Protein AF-A0A6F9DI16-F1 (afdb_monomer_lite)

Secondary structure (DSSP, 8-state):
-HHHHHHTTGGGTT---TT--HHHHHH-TTTTT------S---PPBPTTTSSBS-TTTHHHHTTTGGG--SHHHHHHHHHBTTTTTS--B--PPP---PPPB-TT--BSSTTHHHHHHTS-GGG-HHHHHHHHHHBTTTTTS-BPPPPPPP------------------------PPPPPPHHHHHHHHHHSS----------------S------------------TT--HHHHHHHHHHHHHHHTT-PPPEE-HHHHHHHHHHHHHHHTSS--GGGG--PPPBTTTB-TTEEEEEEEEE-TT----HHHHHHHHHHGGGG--SSS----TTTHHHHHHT-TT--EEEEEEEEETTEEEEEEEEES----TT-HHHH-PPPTT-EEEEETTEEEEES-TTT--EEEE--TT--EEEEESSEEEE-PPPTT--S-EE-EEEESSEEEEEPP-S-TTPPEEEEE-

InterPro domains:
  IPR001283 Cysteine-rich secretory protein-related [PR00837] (253-271)
  IPR001283 Cysteine-rich secretory protein-related [PR00837] (313-326)
  IPR001283 Cysteine-rich secretory protein-related [PR00837] (335-351)
  IPR001283 Cysteine-rich secretory protein-related [PR00837] (361-374)
  IPR001283 Cysteine-rich secretory protein-related [PTHR10334] (235-382)
  IPR003582 ShKT domain [PF01549] (105-143)
  IPR003582 ShKT domain [PS51670] (106-143)
  IPR003582 ShKT domain [SM00254] (50-89)
  IPR003582 ShKT domain [SM00254] (105-144)
  IPR014044 CAP domain [PF00188] (238-366)
  IPR014044 CAP domain [SM00198] (232-374)
  IPR034113 Golgi-associated plant pathogenesis-related protein 1, SCP domain [cd05382] (232-372)
  IPR035940 CAP superfamily [G3DSA:3.40.33.10] (226-385)
  IPR035940 CAP superfamily [SSF55797] (226-383)

Foldseek 3Di:
DLPVVLVVCLVVLPDPDDDPCPVNCVSHVPSNPNDDDPPDDPPPADACVQQDQLAPVLLVVLVVVLCPDPDPSNVVSCVRHVPSSVVHHHDDDDDDDDQAEADQPQDAQDPCLLVCCPVVVLCPPVVRVVVCVVGNCNNSSVHHHDDDDDDDDDDDDDDDDDDDDDDDDDDDDDDDDDDDDPVVVVVVVDVVDDDDDDDDDDDDDDDDDDDDPPPDPPPPDLDQDPQPPPDDLQCVLQSLLQSLLVLQVADGADEDVVQQVLQQVLQVCLLPVPDDDCVSDDDDDDSHSHDPQKAKDKDKDQAQVPPDGSNFRSQQLLLLCQVADLVDFADDPSNNSNLQSNFRQWHYKHKHWDDDNRMIMIMMMTPRYTRDGPCRNVTPGDGPQKDKDDWPFWIKIHSHVVQKDWAQDDDPPTRKIKMAAWMKIAGDDDPPDDDAADGIGTERGMWIAADDDPDPPDHGGIDYD

pLDDT: mean 72.3, std 22.76, range [23.27, 98.75]

Structure (mmCIF, N/CA/C/O backbone):
data_AF-A0A6F9DI16-F1
#
_entry.id   AF-A0A6F9DI16-F1
#
loop_
_atom_site.group_PDB
_atom_site.id
_atom_site.type_symbol
_atom_site.label_atom_id
_atom_site.label_alt_id
_atom_site.label_comp_id
_atom_site.label_asym_id
_atom_site.label_entity_id
_atom_site.label_seq_id
_atom_site.pdbx_PDB_ins_code
_atom_site.Cartn_x
_atom_site.Cartn_y
_atom_site.Cartn_z
_atom_site.occupancy
_atom_site.B_iso_or_equiv
_atom_site.auth_seq_id
_atom_site.auth_comp_id
_atom_site.auth_asym_id
_atom_site.auth_atom_id
_atom_site.pdbx_PDB_model_num
ATOM 1 N N . MET A 1 1 ? -57.150 -23.094 41.793 1.00 47.19 1 MET A N 1
ATOM 2 C CA . MET A 1 1 ? -57.323 -23.532 43.200 1.00 47.19 1 MET A CA 1
ATOM 3 C C . MET A 1 1 ? -56.387 -22.836 44.201 1.00 47.19 1 MET A C 1
ATOM 5 O O . MET A 1 1 ? -56.802 -22.670 45.338 1.00 47.19 1 MET A O 1
ATOM 9 N N . ASN A 1 2 ? -55.198 -22.341 43.820 1.00 53.22 2 ASN A N 1
ATOM 10 C CA . ASN A 1 2 ? -54.244 -21.762 44.791 1.00 53.22 2 ASN A CA 1
ATOM 11 C C . ASN A 1 2 ? -54.513 -20.308 45.234 1.00 53.22 2 ASN A C 1
ATOM 13 O 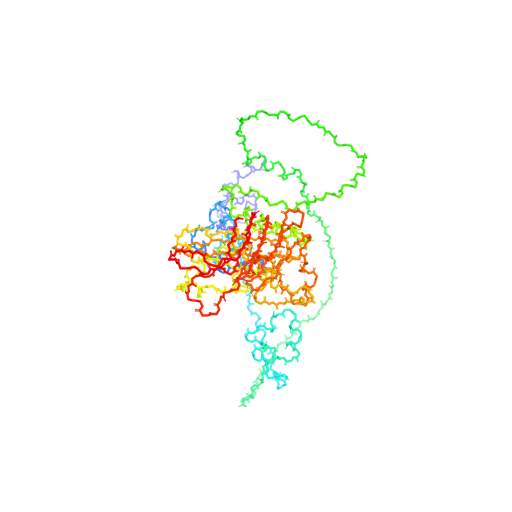O . ASN A 1 2 ? -54.074 -19.910 46.308 1.00 53.22 2 ASN A O 1
ATOM 17 N N . THR A 1 3 ? -55.254 -19.510 44.464 1.00 52.47 3 THR A N 1
ATOM 18 C CA . THR A 1 3 ? -55.475 -18.085 44.784 1.00 52.47 3 THR A CA 1
ATOM 19 C C . THR A 1 3 ? -56.491 -17.880 45.914 1.00 52.47 3 THR A C 1
ATOM 21 O O . THR A 1 3 ? -56.296 -17.033 46.782 1.00 52.47 3 THR A O 1
ATOM 24 N N . LEU A 1 4 ? -57.543 -18.707 45.959 1.00 53.72 4 LEU A N 1
ATOM 25 C CA . LEU A 1 4 ? -58.566 -18.662 47.013 1.00 53.72 4 LEU A CA 1
ATOM 26 C C . LEU A 1 4 ? -58.023 -19.181 48.359 1.00 53.72 4 LEU A C 1
ATOM 28 O O . LEU A 1 4 ? -58.403 -18.693 49.420 1.00 53.72 4 LEU A O 1
ATOM 32 N N . PHE A 1 5 ? -57.074 -20.122 48.303 1.00 55.56 5 PHE A N 1
ATOM 33 C CA . PHE A 1 5 ? -56.419 -20.701 49.478 1.00 55.56 5 PHE A CA 1
ATOM 34 C C . PHE A 1 5 ? -55.533 -19.681 50.214 1.00 55.56 5 PHE A C 1
ATOM 36 O O . PHE A 1 5 ? -55.505 -19.674 51.442 1.00 55.56 5 PHE A O 1
ATOM 43 N N . CYS A 1 6 ? -54.864 -18.772 49.489 1.00 53.34 6 CYS A N 1
ATOM 44 C CA . CYS A 1 6 ? -54.065 -17.712 50.113 1.00 53.34 6 CYS A CA 1
ATOM 45 C C . CYS A 1 6 ? -54.904 -16.543 50.658 1.00 53.34 6 CYS A C 1
ATOM 47 O O . CYS A 1 6 ? -54.514 -15.962 51.665 1.00 53.34 6 CYS A O 1
ATOM 49 N N . MET A 1 7 ? -56.070 -16.235 50.074 1.00 54.31 7 MET A N 1
ATOM 50 C CA . MET A 1 7 ? -56.981 -15.194 50.588 1.00 54.31 7 MET A CA 1
ATOM 51 C C . MET A 1 7 ? -57.533 -15.534 51.987 1.00 54.31 7 MET A C 1
ATOM 53 O O . MET A 1 7 ? -57.573 -14.675 52.864 1.00 54.31 7 MET A O 1
ATOM 57 N N . LEU A 1 8 ? -57.890 -16.801 52.233 1.00 52.22 8 LEU A N 1
ATOM 58 C CA . LEU A 1 8 ? -58.424 -17.271 53.524 1.00 52.22 8 LEU A CA 1
ATOM 59 C C . LEU A 1 8 ? -57.383 -17.312 54.662 1.00 52.22 8 LEU A C 1
ATOM 61 O O . LEU A 1 8 ? -57.751 -17.428 55.829 1.00 52.22 8 LEU A O 1
ATOM 65 N N . GLN A 1 9 ? -56.087 -17.224 54.349 1.00 53.28 9 GLN A N 1
ATOM 66 C CA . GLN A 1 9 ? -54.988 -17.359 55.320 1.00 53.28 9 GLN A CA 1
ATOM 67 C C . GLN A 1 9 ? -54.432 -16.010 55.813 1.00 53.28 9 GLN A C 1
ATOM 69 O O . GLN A 1 9 ? -53.605 -15.983 56.725 1.00 53.28 9 GLN A O 1
ATOM 74 N N . VAL A 1 10 ? -54.901 -14.884 55.263 1.00 51.50 10 VAL A N 1
ATOM 75 C CA . VAL A 1 10 ? -54.392 -13.534 55.576 1.00 51.50 10 VAL A CA 1
ATOM 76 C C . VAL A 1 10 ? -54.657 -13.129 57.034 1.00 51.50 10 VAL A C 1
ATOM 78 O O . VAL A 1 10 ? -53.810 -12.499 57.664 1.00 51.50 10 VAL A O 1
ATOM 81 N N . THR A 1 11 ? -55.770 -13.560 57.632 1.00 52.56 11 THR A N 1
ATOM 82 C CA . THR A 1 11 ? -56.116 -13.237 59.031 1.00 52.56 11 THR A CA 1
ATOM 83 C C . THR A 1 11 ? -55.234 -13.941 60.066 1.00 52.56 11 THR A C 1
ATOM 85 O O . THR A 1 11 ? -55.168 -13.500 61.213 1.00 52.56 11 THR A O 1
ATOM 88 N N . LYS A 1 12 ? -54.506 -15.001 59.687 1.00 53.34 12 LYS A N 1
ATOM 89 C CA . LYS A 1 12 ? -53.658 -15.771 60.612 1.00 53.34 12 LYS A CA 1
ATOM 90 C C . LYS A 1 12 ? -52.229 -15.242 60.738 1.00 53.34 12 LYS A C 1
ATOM 92 O O . LYS A 1 12 ? -51.564 -15.596 61.708 1.00 53.34 12 LYS A O 1
ATOM 97 N N . CYS A 1 13 ? -51.754 -14.376 59.837 1.00 53.75 13 CYS A N 1
ATOM 98 C CA . CYS A 1 13 ? -50.357 -13.915 59.846 1.00 53.75 13 CYS A CA 1
ATOM 99 C C . CYS A 1 13 ? -50.021 -12.872 60.939 1.00 53.75 13 CYS A C 1
ATOM 101 O O . CYS A 1 13 ? -48.848 -12.740 61.277 1.00 53.75 13 CYS A O 1
ATOM 103 N N . ASN A 1 14 ? -51.016 -12.224 61.567 1.00 49.94 14 ASN A N 1
ATOM 104 C CA . ASN A 1 14 ? -50.810 -11.154 62.565 1.00 49.94 14 ASN A CA 1
ATOM 105 C C . ASN A 1 14 ? -51.223 -11.513 64.012 1.00 49.94 14 ASN A C 1
ATOM 107 O O . ASN A 1 14 ? -51.375 -10.624 64.845 1.00 49.94 14 ASN A O 1
ATOM 111 N N . SER A 1 15 ? -51.433 -12.794 64.341 1.00 50.03 15 SER A N 1
ATOM 112 C CA . SER A 1 15 ? -51.898 -13.190 65.683 1.00 50.03 15 SER A CA 1
ATOM 113 C C . SER A 1 15 ? -50.732 -13.522 66.644 1.00 50.03 15 SER A C 1
ATOM 115 O O . SER A 1 15 ? -49.849 -14.284 66.244 1.00 50.03 15 SER A O 1
ATOM 117 N N . PRO A 1 16 ? -50.695 -13.032 67.906 1.00 47.50 16 PRO A N 1
ATOM 118 C CA . PRO A 1 16 ? -49.506 -13.138 68.772 1.00 47.50 16 PRO A CA 1
ATOM 119 C C . PRO A 1 16 ? -49.316 -14.484 69.492 1.00 47.50 16 PRO A C 1
ATOM 121 O O . PRO A 1 16 ? -48.418 -14.612 70.323 1.00 47.50 16 PRO A O 1
ATOM 124 N N . LYS A 1 17 ? -50.162 -15.493 69.251 1.00 42.84 17 LYS A N 1
ATOM 125 C CA . LYS A 1 17 ? -50.099 -16.753 70.007 1.00 42.84 17 LYS A CA 1
ATOM 126 C C . LYS A 1 17 ? -49.105 -17.735 69.377 1.00 42.84 17 LYS A C 1
ATOM 128 O O . LYS A 1 17 ? -49.226 -18.108 68.211 1.00 42.84 17 LYS A O 1
ATOM 133 N N . LEU A 1 18 ? -48.113 -18.122 70.183 1.00 46.81 18 LEU A N 1
ATOM 134 C CA . LEU A 1 18 ? -47.019 -19.040 69.870 1.00 46.81 18 LEU A CA 1
ATOM 135 C C . LEU A 1 18 ? -47.508 -20.341 69.205 1.00 46.81 18 LEU A C 1
ATOM 137 O O . LEU A 1 18 ? -48.399 -21.010 69.719 1.00 46.81 18 LEU A O 1
ATOM 141 N N . GLY A 1 19 ? -46.839 -20.739 68.115 1.00 51.97 19 GLY A N 1
ATOM 142 C CA . GLY A 1 19 ? -46.644 -22.161 67.802 1.00 51.97 19 GLY A CA 1
ATOM 143 C C . GLY A 1 19 ? -47.055 -22.689 66.424 1.00 51.97 19 GLY A C 1
ATOM 144 O O . GLY A 1 19 ? -46.607 -23.776 66.082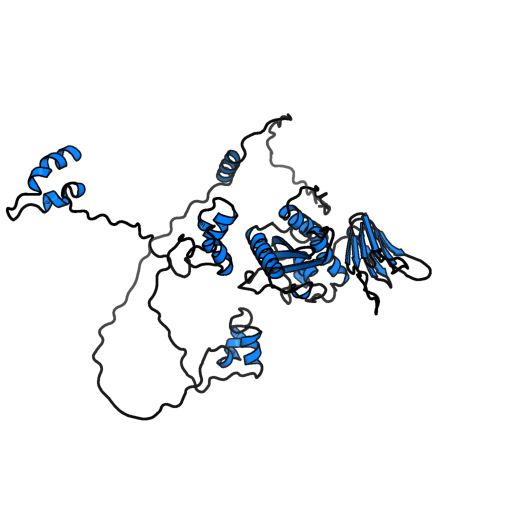 1.00 51.97 19 GLY A O 1
ATOM 145 N N . VAL A 1 20 ? -47.844 -21.986 65.595 1.00 51.09 20 VAL A N 1
ATOM 146 C CA . VAL A 1 20 ? -48.393 -22.608 64.354 1.00 51.09 20 VAL A CA 1
ATOM 147 C C . VAL A 1 20 ? -48.382 -21.701 63.113 1.00 51.09 20 VAL A C 1
ATOM 149 O O . VAL A 1 20 ? -49.317 -21.710 62.321 1.00 51.09 20 VAL A O 1
ATOM 152 N N . ASN A 1 21 ? -47.323 -20.918 62.879 1.00 56.38 21 ASN A N 1
ATOM 153 C CA . ASN A 1 21 ? -47.278 -20.021 61.704 1.00 56.38 21 ASN A CA 1
ATOM 154 C C . ASN A 1 21 ? -46.132 -20.261 60.711 1.00 56.38 21 ASN A C 1
ATOM 156 O O . ASN A 1 21 ? -45.873 -19.431 59.842 1.00 56.38 21 ASN A O 1
ATOM 160 N N . LEU A 1 22 ? -45.460 -21.413 60.788 1.00 56.69 22 LEU A N 1
ATOM 161 C CA . LEU A 1 22 ? -44.443 -21.786 59.798 1.00 56.69 22 LEU A CA 1
ATOM 162 C C . LEU A 1 22 ? -45.067 -22.332 58.502 1.00 56.69 22 LEU A C 1
ATOM 164 O O . LEU A 1 22 ? -44.571 -22.060 57.411 1.00 56.69 22 LEU A O 1
ATOM 168 N N . ALA A 1 23 ? -46.181 -23.061 58.616 1.00 56.72 23 ALA A N 1
ATOM 169 C CA . ALA A 1 23 ? -46.879 -23.643 57.470 1.00 56.72 23 ALA A CA 1
ATOM 170 C C . ALA A 1 23 ? -47.544 -22.569 56.589 1.00 56.72 23 ALA A C 1
ATOM 172 O O . ALA A 1 23 ? -47.402 -22.611 55.370 1.00 56.72 23 ALA A O 1
ATOM 173 N N . ALA A 1 24 ? -48.179 -21.556 57.192 1.00 56.06 24 ALA A N 1
ATOM 174 C CA . ALA A 1 24 ? -48.800 -20.448 56.459 1.00 56.06 24 ALA A CA 1
ATOM 175 C C . ALA A 1 24 ? -47.763 -19.546 55.757 1.00 56.06 24 ALA A C 1
ATOM 177 O O . ALA A 1 24 ? -47.953 -19.177 54.598 1.00 56.06 24 ALA A O 1
ATOM 178 N N . LYS A 1 25 ? -46.618 -19.273 56.406 1.00 58.53 25 LYS A N 1
ATOM 179 C CA . LYS A 1 25 ? -45.494 -18.529 55.803 1.00 58.53 25 LYS A CA 1
ATOM 180 C C . LYS A 1 25 ? -44.837 -19.274 54.635 1.00 58.53 25 LYS A C 1
ATOM 182 O O . LYS A 1 25 ? -44.429 -18.633 53.672 1.00 58.53 25 LYS A O 1
ATOM 187 N N . ARG A 1 26 ? -44.759 -20.613 54.693 1.00 59.19 26 ARG A N 1
ATOM 188 C CA . ARG A 1 26 ? -44.266 -21.447 53.578 1.00 59.19 26 ARG A CA 1
ATOM 189 C C . ARG A 1 26 ? -45.266 -21.538 52.424 1.00 59.19 26 ARG A C 1
ATOM 191 O O . ARG A 1 26 ? -44.846 -21.543 51.274 1.00 59.19 26 ARG A O 1
ATOM 198 N N . ALA A 1 27 ? -46.565 -21.598 52.720 1.00 55.03 27 ALA A N 1
ATOM 199 C CA . ALA A 1 27 ? -47.606 -21.761 51.708 1.00 55.03 27 ALA A CA 1
ATOM 200 C C . ALA A 1 27 ? -47.924 -20.467 50.931 1.00 55.03 27 ALA A C 1
ATOM 202 O O . ALA A 1 27 ? -48.213 -20.540 49.740 1.00 55.03 27 ALA A O 1
ATOM 203 N N . CYS A 1 28 ? -47.858 -19.289 51.569 1.00 53.09 28 CYS A N 1
ATOM 204 C CA . CYS A 1 28 ? -48.230 -18.008 50.945 1.00 53.09 28 CYS A CA 1
ATOM 205 C C . CYS A 1 28 ? -47.225 -16.870 51.268 1.00 53.09 28 CYS A C 1
ATOM 207 O O . CYS A 1 28 ? -47.585 -15.888 51.927 1.00 53.09 28 CYS A O 1
ATOM 209 N N . PRO A 1 29 ? -45.964 -16.960 50.791 1.00 56.88 29 PRO A N 1
ATOM 210 C CA . PRO A 1 29 ? -44.865 -16.059 51.175 1.00 56.88 29 PRO A CA 1
ATOM 211 C C . PRO A 1 29 ? -45.038 -14.603 50.709 1.00 56.88 29 PRO A C 1
ATOM 213 O O . PRO A 1 29 ? -44.580 -13.686 51.390 1.00 56.88 29 PRO A O 1
ATOM 216 N N . LYS A 1 30 ? -45.744 -14.373 49.591 1.00 52.47 30 LYS A N 1
ATOM 217 C CA . LYS A 1 30 ? -45.991 -13.026 49.039 1.00 52.47 30 LYS A CA 1
ATOM 218 C C . LYS A 1 30 ? -46.950 -12.188 49.895 1.00 52.47 30 LYS A C 1
ATOM 220 O O . LYS A 1 30 ? -46.775 -10.982 49.994 1.00 52.47 30 LYS A O 1
ATOM 225 N N . THR A 1 31 ? -47.946 -12.815 50.520 1.00 57.62 31 THR A N 1
ATOM 226 C CA . THR A 1 31 ? -48.985 -12.132 51.316 1.00 57.62 31 THR A CA 1
ATOM 227 C C . THR A 1 31 ? -48.568 -11.870 52.763 1.00 57.62 31 THR A C 1
ATOM 229 O O . THR A 1 31 ? -49.060 -10.923 53.362 1.00 57.62 31 THR A O 1
ATOM 232 N N . CYS A 1 32 ? -47.651 -12.660 53.334 1.00 56.72 32 CYS A N 1
ATOM 233 C CA . CYS A 1 32 ? -47.211 -12.508 54.731 1.00 56.72 32 CYS A CA 1
ATOM 234 C C . CYS A 1 32 ? -45.917 -11.687 54.891 1.00 56.72 32 CYS A C 1
ATOM 236 O O . CYS A 1 32 ? -45.163 -11.904 55.841 1.00 56.72 32 CYS A O 1
ATOM 238 N N . GLY A 1 33 ? -45.640 -10.767 53.954 1.00 54.56 33 GLY A N 1
ATOM 239 C CA . GLY A 1 33 ? -44.616 -9.718 54.087 1.00 54.56 33 GLY A CA 1
ATOM 240 C C . GLY A 1 33 ? -43.179 -10.201 54.325 1.00 54.56 33 GLY A C 1
ATOM 241 O O . GLY A 1 33 ? -42.350 -9.432 54.792 1.00 54.56 33 GLY A O 1
ATOM 242 N N . SER A 1 34 ? -42.874 -11.472 54.040 1.00 53.88 34 SER A N 1
ATOM 243 C CA . SER A 1 34 ? -41.584 -12.102 54.371 1.00 53.88 34 SER A CA 1
ATOM 244 C C . SER A 1 34 ? -40.544 -12.001 53.245 1.00 53.88 34 SER A C 1
ATOM 246 O O . SER A 1 34 ? -39.491 -12.628 53.323 1.00 53.88 34 SER A O 1
ATOM 248 N N . CYS A 1 35 ? -40.825 -11.225 52.197 1.00 41.41 35 CYS A N 1
ATOM 249 C CA . CYS A 1 35 ? -39.881 -10.945 51.121 1.00 41.41 35 CYS A CA 1
ATOM 250 C C . CYS A 1 35 ? -39.432 -9.485 51.203 1.00 41.41 35 CYS A C 1
ATOM 252 O O . CYS A 1 35 ? -40.146 -8.587 50.763 1.00 41.41 35 CYS A O 1
ATOM 254 N N . THR A 1 36 ? -38.232 -9.249 51.726 1.00 41.31 36 THR A N 1
ATOM 255 C CA . THR A 1 36 ? -37.474 -8.035 51.409 1.00 41.31 36 THR A CA 1
ATOM 256 C C . THR A 1 36 ? -37.068 -8.120 49.929 1.00 41.31 36 THR A C 1
ATOM 258 O O . THR A 1 36 ? -36.564 -9.170 49.521 1.00 41.31 36 THR A O 1
ATOM 261 N N . PRO A 1 37 ? -37.277 -7.091 49.089 1.00 35.69 37 PRO A N 1
ATOM 262 C CA . PRO A 1 37 ? -36.865 -7.157 47.692 1.00 35.69 37 PRO A CA 1
ATOM 263 C C . PRO A 1 37 ? -35.340 -7.054 47.602 1.00 35.69 37 PRO A C 1
ATOM 265 O O . PRO A 1 37 ? -34.751 -6.092 48.091 1.00 35.69 37 PRO A O 1
ATOM 268 N N . CYS A 1 38 ? -34.690 -8.005 46.930 1.00 29.66 38 CYS A N 1
ATOM 269 C CA . CYS A 1 38 ? -33.357 -7.773 46.385 1.00 29.66 38 CYS A CA 1
ATOM 270 C C . CYS A 1 38 ? -33.501 -6.811 45.199 1.00 29.66 38 CYS A C 1
ATOM 272 O O . CYS A 1 38 ? -33.820 -7.228 44.089 1.00 29.66 38 CYS A O 1
ATOM 274 N N . THR A 1 39 ? -33.304 -5.514 45.423 1.00 36.44 39 THR A N 1
ATOM 275 C CA . THR A 1 39 ? -33.108 -4.556 44.333 1.00 36.44 39 THR A CA 1
ATOM 276 C C . THR A 1 39 ? -31.656 -4.633 43.876 1.00 36.44 39 THR A C 1
ATOM 278 O O . THR A 1 39 ? -30.776 -4.151 44.585 1.00 36.44 39 THR A O 1
ATOM 281 N N . TYR A 1 40 ? -31.452 -5.283 42.728 1.00 35.72 40 TYR A N 1
ATOM 282 C CA . TYR A 1 40 ? -30.325 -5.248 41.780 1.00 35.72 40 TYR A CA 1
ATOM 283 C C . TYR A 1 40 ? -30.040 -6.689 41.345 1.00 35.72 40 TYR A C 1
ATOM 285 O O . TYR A 1 40 ? -29.490 -7.481 42.112 1.00 35.72 40 TYR A O 1
ATOM 293 N N . GLU A 1 41 ? -30.435 -7.048 40.122 1.00 40.38 41 GLU A N 1
ATOM 294 C CA . GLU A 1 41 ? -29.934 -8.255 39.465 1.00 40.38 41 GLU A CA 1
ATOM 295 C C . GLU A 1 41 ? -28.409 -8.143 39.373 1.00 40.38 41 GLU A C 1
ATOM 297 O O . GLU A 1 41 ? -27.852 -7.509 38.478 1.00 40.38 41 GLU A O 1
ATOM 302 N N . GLN A 1 42 ? -27.699 -8.730 40.335 1.00 42.66 42 GLN A N 1
ATOM 303 C CA . GLN A 1 42 ? -26.264 -8.916 40.215 1.00 42.66 42 GLN A CA 1
ATOM 304 C C . GLN A 1 42 ? -26.046 -9.962 39.123 1.00 42.66 42 GLN A C 1
ATOM 306 O O . GLN A 1 42 ? -26.096 -11.164 39.388 1.00 42.66 42 GLN A O 1
ATOM 311 N N . LYS A 1 43 ? -25.801 -9.507 37.885 1.00 48.09 43 LYS A N 1
ATOM 312 C CA . LYS A 1 43 ? -25.131 -10.330 36.871 1.00 48.09 43 LYS A CA 1
ATOM 313 C C . LYS A 1 43 ? -23.950 -11.015 37.570 1.00 48.09 43 LYS A C 1
ATOM 315 O O . LYS A 1 43 ? -23.123 -10.336 38.189 1.00 48.09 43 LYS A O 1
ATOM 320 N N . LYS A 1 44 ? -23.915 -12.354 37.541 1.00 55.22 44 LYS A N 1
ATOM 321 C CA . LYS A 1 44 ? -22.786 -13.135 38.068 1.00 55.22 44 LYS A CA 1
ATOM 322 C C . LYS A 1 44 ? -21.500 -12.544 37.495 1.00 55.22 44 LYS A C 1
ATOM 324 O O . LYS A 1 44 ? -21.453 -12.225 36.309 1.00 55.22 44 LYS A O 1
ATOM 329 N N . CYS A 1 45 ? -20.488 -12.362 38.338 1.00 64.94 45 CYS A N 1
ATOM 330 C CA . CYS A 1 45 ? -19.211 -11.875 37.849 1.00 64.94 45 CYS A CA 1
ATOM 331 C C . CYS A 1 45 ? -18.625 -12.889 36.847 1.00 64.94 45 CYS A C 1
ATOM 333 O O . CYS A 1 45 ? -18.762 -14.102 37.013 1.00 64.94 45 CYS A O 1
ATOM 335 N N . GLU A 1 46 ? -18.029 -12.383 35.776 1.00 77.25 46 GLU A N 1
ATOM 336 C CA . GLU A 1 46 ? -17.359 -13.166 34.740 1.00 77.25 46 GLU A CA 1
ATOM 337 C C . GLU A 1 46 ? -15.863 -13.294 35.081 1.00 77.25 46 GLU A C 1
ATOM 339 O O . GLU A 1 46 ? -15.308 -12.502 35.850 1.00 77.25 46 GLU A O 1
ATOM 344 N N . SER A 1 47 ? -15.182 -14.295 34.516 1.00 72.81 47 SER A N 1
ATOM 345 C CA . SER A 1 47 ? -13.737 -14.455 34.733 1.00 72.81 47 SER A CA 1
ATOM 346 C C . SER A 1 47 ? -12.962 -13.272 34.143 1.00 72.81 47 SER A C 1
ATOM 348 O O . SER A 1 47 ? -13.312 -12.784 33.069 1.00 72.81 47 SER A O 1
ATOM 350 N N . GLU A 1 48 ? -11.861 -12.849 34.772 1.00 64.62 48 GLU A N 1
ATOM 351 C CA . GLU A 1 48 ? -11.008 -11.757 34.257 1.00 64.62 48 GLU A CA 1
ATOM 352 C C . GLU A 1 48 ? -10.452 -12.041 32.846 1.00 64.62 48 GLU A C 1
ATOM 354 O O . GLU A 1 48 ? -10.158 -11.118 32.096 1.00 64.62 48 GLU A O 1
ATOM 359 N N . LYS A 1 49 ? -10.379 -13.316 32.434 1.00 68.75 49 LYS A N 1
ATOM 360 C CA . LYS A 1 49 ? -9.991 -13.721 31.069 1.00 68.75 49 LYS A CA 1
ATOM 361 C C . LYS A 1 49 ? -11.058 -13.456 30.008 1.00 68.75 49 LYS A C 1
ATOM 363 O O . LYS A 1 49 ? -10.754 -13.509 28.823 1.00 68.75 49 LYS A O 1
ATOM 368 N N . THR A 1 50 ? -12.307 -13.244 30.406 1.00 74.19 50 THR A N 1
ATOM 369 C CA . THR A 1 50 ? -13.442 -13.045 29.487 1.00 74.19 50 THR A CA 1
ATOM 370 C C . THR A 1 50 ? -14.064 -11.665 29.654 1.00 74.19 50 THR A C 1
ATOM 372 O O . THR A 1 50 ? -14.494 -11.060 28.670 1.00 74.19 50 THR A O 1
ATOM 375 N N . CYS A 1 51 ? -14.031 -11.127 30.872 1.00 79.25 51 CYS A N 1
ATOM 376 C CA . CYS A 1 51 ? -14.541 -9.818 31.224 1.00 79.25 51 CYS A CA 1
ATOM 377 C C . CYS A 1 51 ? -13.412 -8.835 31.531 1.00 79.25 51 CYS A C 1
ATOM 379 O O . CYS A 1 51 ? -13.029 -8.615 32.678 1.00 79.25 51 CYS A O 1
ATOM 381 N N . PHE A 1 52 ? -12.885 -8.249 30.465 1.00 79.88 52 PHE A N 1
ATOM 382 C CA . PHE A 1 52 ? -11.896 -7.185 30.509 1.00 79.88 52 PHE A CA 1
ATOM 383 C C . PHE A 1 52 ? -12.120 -6.239 29.327 1.00 79.88 52 PHE A C 1
ATOM 385 O O . PHE A 1 52 ? -12.731 -6.609 28.317 1.00 79.88 52 PHE A O 1
ATOM 392 N N . ASP A 1 53 ? -11.620 -5.015 29.450 1.00 81.06 53 ASP A N 1
ATOM 393 C CA . ASP A 1 53 ? -11.588 -4.076 28.337 1.00 81.06 53 ASP A CA 1
ATOM 394 C C . ASP A 1 53 ? -10.447 -4.456 27.395 1.00 81.06 53 ASP A C 1
ATOM 396 O O . ASP A 1 53 ? -9.273 -4.433 27.760 1.00 81.06 53 ASP A O 1
ATOM 400 N N . LYS A 1 54 ? -10.798 -4.825 26.164 1.00 79.19 54 LYS A N 1
ATOM 401 C CA . LYS A 1 54 ? -9.849 -5.305 25.154 1.00 79.19 54 LYS A CA 1
ATOM 402 C C . LYS A 1 54 ? -8.903 -4.215 24.669 1.00 79.19 54 LYS A C 1
ATOM 404 O O . LYS A 1 54 ? -7.820 -4.529 24.189 1.00 79.19 54 LYS A O 1
ATOM 409 N N . SER A 1 55 ? -9.305 -2.946 24.749 1.00 70.06 55 SER A N 1
ATOM 410 C CA . SER A 1 55 ? -8.442 -1.836 24.353 1.00 70.06 55 SER A CA 1
ATOM 411 C C . SER A 1 55 ? -8.699 -0.568 25.177 1.00 70.06 55 SER A C 1
ATOM 413 O O . SER A 1 55 ? -9.730 0.083 24.996 1.00 70.06 55 SER A O 1
ATOM 415 N N . PRO A 1 56 ? -7.745 -0.146 26.028 1.00 57.78 56 PRO A N 1
ATOM 416 C CA . PRO A 1 56 ? -7.889 1.040 26.877 1.00 57.78 56 PRO A CA 1
ATOM 417 C C . PRO A 1 56 ? -8.157 2.344 26.107 1.00 57.78 56 PRO A C 1
ATOM 419 O O . PRO A 1 56 ? -8.800 3.254 26.626 1.00 57.78 56 PRO A O 1
ATOM 422 N N . GLN A 1 57 ? -7.689 2.449 24.857 1.00 59.56 57 GLN A N 1
ATOM 423 C CA . GLN A 1 57 ? -7.893 3.640 24.024 1.00 59.56 57 GLN A CA 1
ATOM 424 C C . GLN A 1 57 ? -9.334 3.758 23.523 1.00 59.56 57 GLN A C 1
ATOM 426 O O . GLN A 1 57 ? -9.893 4.852 23.476 1.00 59.56 57 GLN A O 1
ATOM 431 N N . TRP A 1 58 ? -9.963 2.627 23.205 1.00 59.38 58 TRP A N 1
ATOM 432 C CA . TRP A 1 58 ? -11.360 2.584 22.778 1.00 59.38 58 TRP A CA 1
ATOM 433 C C . TRP A 1 58 ? -12.317 2.946 23.908 1.00 59.38 58 TRP A C 1
ATOM 435 O O . TRP A 1 58 ? -13.358 3.564 23.680 1.00 59.38 58 TRP A O 1
ATOM 445 N N . CYS A 1 59 ? -11.926 2.652 25.146 1.00 69.31 59 CYS A N 1
ATOM 446 C CA . CYS A 1 59 ? -12.764 2.913 26.311 1.00 69.31 59 CYS A CA 1
ATOM 447 C C . CYS A 1 59 ? -12.785 4.391 26.697 1.00 69.31 59 CYS A C 1
ATOM 449 O O . CYS A 1 59 ? -13.683 4.832 27.407 1.00 69.31 59 CYS A O 1
ATOM 451 N N . GLN A 1 60 ? -11.927 5.215 26.089 1.00 72.31 60 GLN A N 1
ATOM 452 C CA . GLN A 1 60 ? -12.098 6.667 26.117 1.00 72.31 60 GLN A CA 1
ATOM 453 C C . GLN A 1 60 ? -13.382 7.120 25.406 1.00 72.31 60 GLN A C 1
ATOM 455 O O . GLN A 1 60 ? -13.955 8.138 25.785 1.00 72.31 60 GLN A O 1
ATOM 460 N N . PHE A 1 61 ? -13.855 6.395 24.385 1.00 59.69 61 PHE A N 1
ATOM 461 C CA . PHE A 1 61 ? -15.128 6.696 23.719 1.00 59.69 61 PHE A CA 1
ATOM 462 C C . PHE A 1 61 ? -16.331 6.192 24.518 1.00 59.69 61 PHE A C 1
ATOM 464 O O . PHE A 1 61 ? -17.363 6.862 24.534 1.00 59.69 61 PHE A O 1
ATOM 471 N N . ALA A 1 62 ? -16.183 5.077 25.240 1.00 70.12 62 ALA A N 1
ATOM 472 C CA . ALA A 1 62 ? -17.163 4.624 26.228 1.00 70.12 62 ALA A CA 1
ATOM 473 C C . ALA A 1 62 ? -17.421 5.718 27.281 1.00 70.12 62 ALA A C 1
ATOM 475 O O . ALA A 1 62 ? -18.562 6.126 27.485 1.00 70.12 62 ALA A O 1
ATOM 476 N N . LEU A 1 63 ? -16.346 6.311 27.813 1.00 66.19 63 LEU A N 1
ATOM 477 C CA . LEU A 1 63 ? -16.399 7.448 28.743 1.00 66.19 63 LEU A CA 1
ATOM 478 C C . LEU A 1 63 ? -16.980 8.739 28.130 1.00 66.19 63 LEU A C 1
ATOM 480 O O . LEU A 1 63 ? -17.361 9.648 28.861 1.00 66.19 63 LEU A O 1
ATOM 484 N N . LYS A 1 64 ? -17.086 8.828 26.798 1.00 72.25 64 LYS A N 1
ATOM 485 C CA . LYS A 1 64 ? -17.753 9.926 26.070 1.00 72.25 64 LYS A CA 1
ATOM 486 C C . LYS A 1 64 ? -19.227 9.627 25.757 1.00 72.25 64 LYS A C 1
ATOM 488 O O . LYS A 1 64 ? -19.800 10.261 24.873 1.00 72.25 64 LYS A O 1
ATOM 493 N N . GLY A 1 65 ? -19.834 8.654 26.441 1.00 75.56 65 GLY A N 1
ATOM 494 C CA . GLY A 1 65 ? -21.264 8.344 26.343 1.00 75.56 65 GLY A CA 1
ATOM 495 C C . GLY A 1 65 ? -21.657 7.458 25.158 1.00 75.56 65 GLY A C 1
ATOM 496 O O . GLY A 1 65 ? -22.839 7.321 24.867 1.00 75.56 65 GLY A O 1
ATOM 497 N N . LYS A 1 66 ? -20.698 6.833 24.464 1.00 76.94 66 LYS A N 1
ATOM 498 C CA . LYS A 1 66 ? -20.978 6.012 23.269 1.00 76.94 66 LYS A CA 1
ATOM 499 C C . LYS A 1 66 ? -21.532 4.616 23.572 1.00 76.94 66 LYS A C 1
ATOM 501 O O . LYS A 1 66 ? -21.974 3.935 22.650 1.00 76.94 66 LYS A O 1
ATOM 506 N N . CYS A 1 67 ? -21.561 4.199 24.840 1.00 79.75 67 CYS A N 1
ATOM 507 C CA . CYS A 1 67 ? -22.087 2.893 25.249 1.00 79.75 67 CYS A CA 1
ATOM 508 C C . CYS A 1 67 ? -23.589 2.718 24.976 1.00 79.75 67 CYS A C 1
ATOM 510 O O . CYS A 1 67 ? -24.040 1.584 24.868 1.00 79.75 67 CYS A O 1
ATOM 512 N N . SER A 1 68 ? -24.364 3.798 24.834 1.00 79.75 68 SER A N 1
ATOM 513 C CA . SER A 1 68 ? -25.817 3.755 24.599 1.00 79.75 68 SER A CA 1
ATOM 514 C C . SER A 1 68 ? -26.223 3.989 23.139 1.00 79.75 68 SER A C 1
ATOM 516 O O . SER A 1 68 ? -27.406 3.928 22.814 1.00 79.75 68 SER A O 1
ATOM 518 N N . GLU A 1 69 ? -25.272 4.223 22.227 1.00 77.50 69 GLU A N 1
ATOM 519 C CA . GLU A 1 69 ? -25.601 4.457 20.818 1.00 77.50 69 GLU A CA 1
ATOM 520 C C . GLU A 1 69 ? -25.960 3.148 20.096 1.00 77.50 69 GLU A C 1
ATOM 522 O O . GLU A 1 69 ? -25.281 2.126 20.237 1.00 77.50 69 GLU A O 1
ATOM 527 N N . ALA A 1 70 ? -27.021 3.181 19.284 1.00 71.94 70 ALA A N 1
ATOM 528 C CA . ALA A 1 70 ? -27.443 2.062 18.432 1.00 71.94 70 ALA A CA 1
ATOM 529 C C . ALA A 1 70 ? -26.644 1.965 17.114 1.00 71.94 70 ALA A C 1
ATOM 531 O O . ALA A 1 70 ? -26.865 1.060 16.315 1.00 71.94 70 ALA A O 1
ATOM 532 N N . SER A 1 71 ? -25.709 2.892 16.879 1.00 70.50 71 SER A N 1
ATOM 533 C CA . SER A 1 71 ? -24.835 2.895 15.705 1.00 70.50 71 SER A CA 1
ATOM 534 C C . SER A 1 71 ? -23.843 1.723 15.730 1.00 70.50 71 SER A C 1
ATOM 536 O O . SER A 1 71 ? -23.516 1.184 16.793 1.00 70.50 71 SER A O 1
ATOM 538 N N . SER A 1 72 ? -23.288 1.373 14.563 1.00 65.81 72 SER A N 1
ATOM 539 C CA . SER A 1 72 ? -22.175 0.413 14.453 1.00 65.81 72 SER A CA 1
ATOM 540 C C . SER A 1 72 ? -21.014 0.782 15.383 1.00 65.81 72 SER A C 1
ATOM 542 O O . SER A 1 72 ? -20.398 -0.083 15.998 1.00 65.81 72 SER A O 1
ATOM 544 N N . HIS A 1 73 ? -20.789 2.080 15.581 1.00 63.78 73 HIS A N 1
ATOM 545 C CA . HIS A 1 73 ? -19.784 2.603 16.495 1.00 63.78 73 HIS A CA 1
ATOM 546 C C . HIS A 1 73 ? -20.090 2.261 17.967 1.00 63.78 73 HIS A C 1
ATOM 548 O O . HIS A 1 73 ? -19.205 1.774 18.669 1.00 63.78 73 HIS A O 1
ATOM 554 N N . GLY A 1 74 ? -21.334 2.445 18.429 1.00 74.25 74 GLY A N 1
ATOM 555 C CA . GLY A 1 74 ? -21.750 2.105 19.797 1.00 74.25 74 GLY A CA 1
ATOM 556 C C . GLY A 1 74 ? -21.689 0.602 20.096 1.00 74.25 74 GLY A C 1
ATOM 557 O O . GLY A 1 74 ? -21.279 0.201 21.187 1.00 74.25 74 GLY A O 1
ATOM 558 N N . LEU A 1 75 ? -21.995 -0.245 19.106 1.00 76.81 75 LEU A N 1
ATOM 559 C CA . LEU A 1 75 ? -21.844 -1.704 19.212 1.00 76.81 75 LEU A CA 1
ATOM 560 C C . LEU A 1 75 ? -20.379 -2.125 19.395 1.00 76.81 75 LEU A C 1
ATOM 562 O O . LEU A 1 75 ? -20.077 -2.990 20.220 1.00 76.81 75 LEU A O 1
ATOM 566 N N . VAL A 1 76 ? -19.457 -1.494 18.664 1.00 73.06 76 VAL A N 1
ATOM 567 C CA . VAL A 1 76 ? -18.016 -1.765 18.782 1.00 73.06 76 VAL A CA 1
ATOM 568 C C . VAL A 1 76 ? -17.481 -1.307 20.138 1.00 73.06 76 VAL A C 1
ATOM 570 O O . VAL A 1 76 ? -16.721 -2.048 20.766 1.00 73.06 76 VAL A O 1
ATOM 573 N N . VAL A 1 77 ? -17.926 -0.146 20.637 1.00 78.94 77 VAL A N 1
ATOM 574 C CA . VAL A 1 77 ? -17.560 0.328 21.981 1.00 78.94 77 VAL A CA 1
ATOM 575 C C . VAL A 1 77 ? -17.999 -0.689 23.043 1.00 78.94 77 VAL A C 1
ATOM 577 O O . VAL A 1 77 ? -17.163 -1.111 23.836 1.00 78.94 77 VAL A O 1
ATOM 580 N N . ARG A 1 78 ? -19.241 -1.194 23.006 1.00 82.06 78 ARG A N 1
ATOM 581 C CA . ARG A 1 78 ? -19.711 -2.247 23.935 1.00 82.06 78 ARG A CA 1
ATOM 582 C C . ARG A 1 78 ? -18.895 -3.546 23.838 1.00 82.06 78 ARG A C 1
ATOM 584 O O . ARG A 1 78 ? -18.607 -4.179 24.851 1.00 82.06 78 ARG A O 1
ATOM 591 N N . LYS A 1 79 ? -18.460 -3.935 22.634 1.00 82.38 79 LYS A N 1
ATOM 592 C CA . LYS A 1 79 ? -17.690 -5.172 22.393 1.00 82.38 79 LYS A CA 1
ATOM 593 C C . LYS A 1 79 ? -16.234 -5.102 22.875 1.00 82.38 79 LYS A C 1
ATOM 595 O O . LYS A 1 79 ? -15.700 -6.113 23.337 1.00 82.38 79 LYS A O 1
ATOM 600 N N . HIS A 1 80 ? -15.580 -3.948 22.735 1.00 81.44 80 HIS A N 1
ATOM 601 C CA . HIS A 1 80 ? -14.180 -3.752 23.136 1.00 81.44 80 HIS A CA 1
ATOM 602 C C . HIS A 1 80 ? -14.028 -3.213 24.559 1.00 81.44 80 HIS A C 1
ATOM 604 O O . HIS A 1 80 ? -12.975 -3.411 25.160 1.00 81.44 80 HIS A O 1
ATOM 610 N N . CYS A 1 81 ? -15.067 -2.586 25.103 1.00 85.38 81 CYS A N 1
ATOM 611 C CA . CYS A 1 81 ? -15.065 -1.960 26.420 1.00 85.38 81 CYS A CA 1
ATOM 612 C C . CYS A 1 81 ? -16.144 -2.562 27.310 1.00 85.38 81 CYS A C 1
ATOM 614 O O . CYS A 1 81 ? -17.011 -1.858 27.823 1.00 85.38 81 CYS A O 1
ATOM 616 N N . ARG A 1 82 ? -16.121 -3.892 27.438 1.00 87.38 82 ARG A N 1
ATOM 617 C CA . ARG A 1 82 ? -17.162 -4.647 28.139 1.00 87.38 82 ARG A CA 1
ATOM 618 C C . ARG A 1 82 ? -17.258 -4.276 29.620 1.00 87.38 82 ARG A C 1
ATOM 620 O O . ARG A 1 82 ? -18.353 -4.296 30.167 1.00 87.38 82 ARG A O 1
ATOM 627 N N . VAL A 1 83 ? -16.139 -3.940 30.262 1.00 83.69 83 VAL A N 1
ATOM 628 C CA . VAL A 1 83 ? -16.127 -3.507 31.665 1.00 83.69 83 VAL A CA 1
ATOM 629 C C . VAL A 1 83 ? -16.555 -2.047 31.751 1.00 83.69 83 VAL A C 1
ATOM 631 O O . VAL A 1 83 ? -17.440 -1.722 32.536 1.00 83.69 83 VAL A O 1
ATOM 634 N N . THR A 1 84 ? -15.992 -1.173 30.907 1.00 84.06 84 THR A N 1
ATOM 635 C CA . THR A 1 84 ? -16.326 0.265 30.933 1.00 84.06 84 THR A CA 1
ATOM 636 C C . THR A 1 84 ? -17.785 0.554 30.534 1.00 84.06 84 THR A C 1
ATOM 638 O O . THR A 1 84 ? -18.378 1.486 31.064 1.00 84.06 84 THR A O 1
ATOM 641 N N . CYS A 1 85 ? -18.384 -0.229 29.631 1.00 84.25 85 CYS A N 1
ATOM 642 C CA . CYS A 1 85 ? -19.799 -0.113 29.249 1.00 84.25 85 CYS A CA 1
ATOM 643 C C . CYS A 1 85 ? -20.744 -0.977 30.100 1.00 84.25 85 CYS A C 1
ATOM 645 O O . CYS A 1 85 ? -21.903 -1.131 29.730 1.00 84.25 85 CYS A O 1
ATOM 647 N N . GLU A 1 86 ? -20.264 -1.556 31.205 1.00 85.50 86 GLU A N 1
ATOM 648 C CA . GLU A 1 86 ? -21.069 -2.376 32.127 1.00 85.50 86 GLU A CA 1
ATOM 649 C C . GLU A 1 86 ? -21.742 -3.604 31.472 1.00 85.50 86 GLU A C 1
ATOM 651 O O . GLU A 1 86 ? -22.707 -4.180 31.985 1.00 85.50 86 GLU A O 1
ATOM 656 N N . GLU A 1 87 ? -21.191 -4.072 30.351 1.00 83.06 87 GLU A N 1
ATOM 657 C CA . GLU A 1 87 ? -21.623 -5.304 29.689 1.00 83.06 87 GLU A CA 1
ATOM 658 C C . GLU A 1 87 ? -21.281 -6.532 30.538 1.00 83.06 87 GLU A C 1
ATOM 660 O O . GLU A 1 87 ? -22.026 -7.515 30.536 1.00 83.06 87 GLU A O 1
ATOM 665 N N . CYS A 1 88 ? -20.179 -6.463 31.294 1.00 82.81 88 CYS A N 1
ATOM 666 C CA . CYS A 1 88 ? -19.735 -7.509 32.207 1.00 82.81 88 CYS A CA 1
ATOM 667 C C . CYS A 1 88 ? -19.074 -6.932 33.476 1.00 82.81 88 CYS A C 1
ATOM 669 O O . CYS A 1 88 ? -18.625 -5.787 33.507 1.00 82.81 88 CYS A O 1
ATOM 671 N N . ARG A 1 89 ? -18.971 -7.756 34.529 1.00 80.75 89 ARG A N 1
ATOM 672 C CA . ARG A 1 89 ? -18.295 -7.414 35.792 1.00 80.75 89 ARG A CA 1
ATOM 673 C C . ARG A 1 89 ? -17.246 -8.480 36.144 1.00 80.75 89 ARG A C 1
ATOM 675 O O . ARG A 1 89 ? -17.644 -9.628 36.327 1.00 80.75 89 ARG A O 1
ATOM 682 N N . PRO A 1 90 ? -15.946 -8.156 36.280 1.00 75.06 90 PRO A N 1
ATOM 683 C CA . PRO A 1 90 ? -14.923 -9.156 36.591 1.00 75.06 90 PRO A CA 1
ATOM 684 C C . PRO A 1 90 ? -15.015 -9.639 38.047 1.00 75.06 90 PRO A C 1
ATOM 686 O O . PRO A 1 90 ? -15.270 -8.852 38.965 1.00 75.06 90 PRO A O 1
ATOM 689 N N . CYS A 1 91 ? -14.795 -10.936 38.277 1.00 73.62 91 CYS A N 1
ATOM 690 C CA . CYS A 1 91 ? -14.637 -11.483 39.626 1.00 73.62 91 CYS A CA 1
ATOM 691 C C . CYS A 1 91 ? -13.255 -11.107 40.178 1.00 73.62 91 CYS A C 1
ATOM 693 O O . CYS A 1 91 ? -12.252 -11.609 39.682 1.00 73.62 91 CYS A O 1
ATOM 695 N N . LYS A 1 92 ? -13.180 -10.285 41.234 1.00 58.97 92 LYS A N 1
ATOM 696 C CA . LYS A 1 92 ? -11.908 -10.058 41.942 1.00 58.97 92 LYS A CA 1
ATOM 697 C C . LYS A 1 92 ? -11.479 -11.339 42.660 1.00 58.97 92 LYS A C 1
ATOM 699 O O . LYS A 1 92 ? -12.128 -11.740 43.625 1.00 58.97 92 LYS A O 1
ATOM 704 N N . ALA A 1 93 ? -10.380 -11.948 42.225 1.00 49.66 93 ALA A N 1
ATOM 705 C CA . ALA A 1 93 ? -9.668 -12.943 43.021 1.00 49.66 93 ALA A CA 1
ATOM 706 C C . ALA A 1 93 ? -8.762 -12.242 44.057 1.00 49.66 93 ALA A C 1
ATOM 708 O O . ALA A 1 93 ? -8.256 -11.149 43.783 1.00 49.66 93 ALA A O 1
ATOM 709 N N . PRO A 1 94 ? -8.522 -12.830 45.244 1.00 43.06 94 PRO A N 1
ATOM 710 C CA . PRO A 1 94 ? -7.440 -12.365 46.103 1.00 43.06 94 PRO A CA 1
ATOM 711 C C . PRO A 1 94 ? -6.088 -12.594 45.396 1.00 43.06 94 PRO A C 1
ATOM 713 O O . PRO A 1 94 ? -5.907 -13.629 44.749 1.00 43.06 94 PRO A O 1
ATOM 716 N N . PRO A 1 95 ? -5.128 -11.658 45.490 1.00 39.19 95 PRO A N 1
ATOM 717 C CA . PRO A 1 95 ? -3.857 -11.788 44.791 1.00 39.19 95 PRO A CA 1
ATOM 718 C C . PRO A 1 95 ? -3.004 -12.890 45.429 1.00 39.19 95 PRO A C 1
ATOM 720 O O . PRO A 1 95 ? -2.640 -12.803 46.600 1.00 39.19 95 PRO A O 1
ATOM 723 N N . VAL A 1 96 ? -2.624 -13.897 44.640 1.00 38.41 96 VAL A N 1
ATOM 724 C CA . VAL A 1 96 ? -1.502 -14.788 44.961 1.00 38.41 96 VAL A CA 1
ATOM 725 C C . VAL A 1 96 ? -0.314 -14.334 44.123 1.00 38.41 96 VAL A C 1
ATOM 727 O O . VAL A 1 96 ? -0.179 -14.694 42.957 1.00 38.41 96 VAL A O 1
ATOM 730 N N . TYR A 1 97 ? 0.538 -13.500 44.715 1.00 35.62 97 TYR A N 1
ATOM 731 C CA . TYR A 1 97 ? 1.835 -13.148 44.147 1.00 35.62 97 TYR A CA 1
ATOM 732 C C . TYR A 1 97 ? 2.866 -14.149 44.677 1.00 35.62 97 TYR A C 1
ATOM 734 O O . TYR A 1 97 ? 3.289 -14.048 45.827 1.00 35.62 97 TYR A O 1
ATOM 742 N N . GLN A 1 98 ? 3.263 -15.133 43.871 1.00 44.09 98 GLN A N 1
ATOM 743 C CA . GLN A 1 98 ? 4.484 -15.890 44.151 1.00 44.09 98 GLN A CA 1
ATOM 744 C C . GLN A 1 98 ? 5.649 -15.151 43.494 1.00 44.09 98 GLN A C 1
ATOM 746 O O . GLN A 1 98 ? 5.755 -15.093 42.271 1.00 44.09 98 GLN A O 1
ATOM 751 N N . ALA A 1 99 ? 6.501 -14.535 44.315 1.00 44.94 99 ALA A N 1
ATOM 752 C CA . ALA A 1 99 ? 7.768 -13.997 43.841 1.00 44.94 99 ALA A CA 1
ATOM 753 C C . ALA A 1 99 ? 8.655 -15.157 43.338 1.00 44.94 99 ALA A C 1
ATOM 755 O O . ALA A 1 99 ? 8.700 -16.196 44.002 1.00 44.94 99 ALA A O 1
ATOM 756 N N . PRO A 1 100 ? 9.368 -15.008 42.205 1.00 55.97 100 PRO A N 1
ATOM 757 C CA . PRO A 1 100 ? 10.285 -16.039 41.733 1.00 55.97 100 PRO A CA 1
ATOM 758 C C . PRO A 1 100 ? 11.409 -16.270 42.761 1.00 55.97 100 PRO A C 1
ATOM 760 O O . PRO A 1 100 ? 11.854 -15.306 43.399 1.00 55.97 100 PRO A O 1
ATOM 763 N N . PRO A 1 101 ? 11.865 -17.523 42.946 1.00 56.31 101 PRO A N 1
ATOM 764 C CA . PRO A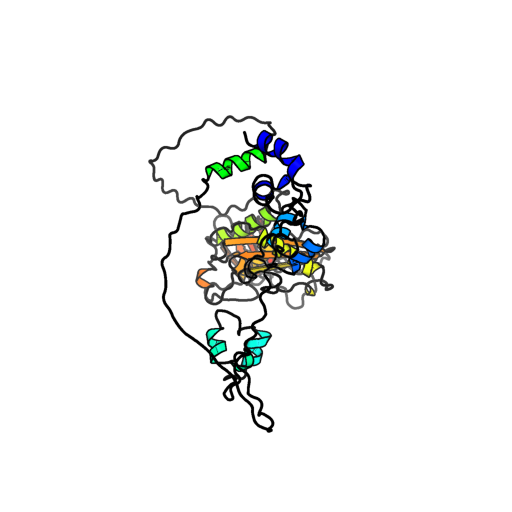 1 101 ? 12.904 -17.854 43.914 1.00 56.31 101 PRO A CA 1
ATOM 765 C C . PRO A 1 101 ? 14.196 -17.109 43.569 1.00 56.31 101 PRO A C 1
ATOM 767 O O . PRO A 1 101 ? 14.580 -16.995 42.402 1.00 56.31 101 PRO A O 1
ATOM 770 N N . CYS A 1 102 ? 14.868 -16.568 44.585 1.00 64.69 102 CYS A N 1
ATOM 771 C CA . CYS A 1 102 ? 16.185 -15.988 44.372 1.00 64.69 102 CYS A CA 1
ATOM 772 C C . CYS A 1 102 ? 17.201 -17.123 44.151 1.00 64.69 102 CYS A C 1
ATOM 774 O O . CYS A 1 102 ? 17.119 -18.167 44.797 1.00 64.69 102 CYS A O 1
ATOM 776 N N . SER A 1 103 ? 18.139 -16.931 43.225 1.00 76.31 103 SER A N 1
ATOM 777 C CA . SER A 1 103 ? 19.223 -17.876 42.941 1.00 76.31 103 SER A CA 1
ATOM 778 C C . SER A 1 103 ? 20.532 -17.110 42.803 1.00 76.31 103 SER A C 1
ATOM 780 O O . SER A 1 103 ? 20.562 -16.031 42.204 1.00 76.31 103 SER A O 1
ATOM 782 N N . ASN A 1 104 ? 21.615 -17.654 43.357 1.00 67.44 104 ASN A N 1
ATOM 783 C CA . ASN A 1 104 ? 22.955 -17.087 43.184 1.00 67.44 104 ASN A CA 1
ATOM 784 C C . ASN A 1 104 ? 23.480 -17.286 41.752 1.00 67.44 104 ASN A C 1
ATOM 786 O O . ASN A 1 104 ? 24.286 -16.479 41.299 1.00 67.44 104 ASN A O 1
ATOM 790 N N . ASP A 1 105 ? 22.925 -18.254 41.019 1.00 72.06 105 ASP A N 1
ATOM 791 C CA . ASP A 1 105 ? 23.259 -18.579 39.624 1.00 72.06 105 ASP A CA 1
ATOM 792 C C . ASP A 1 105 ? 22.388 -17.795 38.620 1.00 72.06 105 ASP A C 1
ATOM 794 O O . ASP A 1 105 ? 22.200 -18.185 37.468 1.00 72.06 105 ASP A O 1
ATOM 798 N N . CYS A 1 106 ? 21.769 -16.703 39.078 1.00 81.75 106 CYS A N 1
ATOM 799 C CA . CYS A 1 106 ? 20.922 -15.859 38.251 1.00 81.75 106 CYS A CA 1
ATOM 800 C C . CYS A 1 106 ? 21.757 -14.833 37.475 1.00 81.75 106 CYS A C 1
ATOM 802 O O . CYS A 1 106 ? 22.011 -13.726 37.962 1.00 81.75 106 CYS A O 1
ATOM 804 N N . GLU A 1 107 ? 22.172 -15.198 36.266 1.00 86.31 107 GLU A N 1
ATOM 805 C CA . GLU A 1 107 ? 22.933 -14.338 35.359 1.00 86.31 107 GLU A CA 1
ATOM 806 C C . GLU A 1 107 ? 22.429 -14.405 33.913 1.00 86.31 107 GLU A C 1
ATOM 808 O O . GLU A 1 107 ? 21.702 -15.322 33.522 1.00 86.31 107 GLU A O 1
ATOM 813 N N . ASP A 1 108 ? 22.800 -13.389 33.137 1.00 88.00 108 ASP A N 1
ATOM 814 C CA . ASP A 1 108 ? 22.649 -13.388 31.688 1.00 88.00 108 ASP A CA 1
ATOM 815 C C . ASP A 1 108 ? 23.929 -13.961 31.072 1.00 88.00 108 ASP A C 1
ATOM 817 O O . ASP A 1 108 ? 25.031 -13.566 31.442 1.00 88.00 108 ASP A O 1
ATOM 821 N N . LEU A 1 109 ? 23.783 -14.882 30.122 1.00 89.12 109 LEU A N 1
ATOM 822 C CA . LEU A 1 109 ? 24.900 -15.540 29.436 1.00 89.12 109 LEU A CA 1
ATOM 823 C C . LEU A 1 109 ? 25.445 -14.705 28.267 1.00 89.12 109 LEU A C 1
ATOM 825 O O . LEU A 1 109 ? 26.386 -15.123 27.591 1.00 89.12 109 LEU A O 1
ATOM 829 N N . ARG A 1 110 ? 24.824 -13.554 27.983 1.00 88.44 110 ARG A N 1
ATOM 830 C CA . ARG A 1 110 ? 25.215 -12.634 26.914 1.00 88.44 110 ARG A CA 1
ATOM 831 C C . ARG A 1 110 ? 25.047 -11.180 27.334 1.00 88.44 110 ARG A C 1
ATOM 833 O O . ARG A 1 110 ? 24.066 -10.811 27.974 1.00 88.44 110 ARG A O 1
ATOM 840 N N . ASP A 1 111 ? 25.950 -10.341 26.846 1.00 88.25 111 ASP A N 1
ATOM 841 C CA . ASP A 1 111 ? 25.990 -8.915 27.182 1.00 88.25 111 ASP A CA 1
ATOM 842 C C . ASP A 1 111 ? 24.868 -8.093 26.519 1.00 88.25 111 ASP A C 1
ATOM 844 O O . ASP A 1 111 ? 24.538 -7.000 26.974 1.00 88.25 111 ASP A O 1
ATOM 848 N N . ASP A 1 112 ? 24.250 -8.605 25.448 1.00 87.75 112 ASP A N 1
ATOM 849 C CA . ASP A 1 112 ? 23.152 -7.939 24.735 1.00 87.75 112 ASP A CA 1
ATOM 850 C C . ASP A 1 112 ? 21.765 -8.186 25.356 1.00 87.75 112 ASP A C 1
ATOM 852 O O . ASP A 1 112 ? 20.786 -7.551 24.947 1.00 87.75 112 ASP A O 1
ATOM 856 N N . CYS A 1 113 ? 21.671 -9.044 26.378 1.00 87.75 113 CYS A N 1
ATOM 857 C CA . CYS A 1 113 ? 20.424 -9.408 27.051 1.00 87.75 113 CYS A CA 1
ATOM 858 C C . CYS A 1 113 ? 19.592 -8.216 27.568 1.00 87.75 113 CYS A C 1
ATOM 860 O O . CYS A 1 113 ? 18.382 -8.219 27.322 1.00 87.75 113 CYS A O 1
ATOM 862 N N . PRO A 1 114 ? 20.166 -7.156 28.178 1.00 89.88 114 PRO A N 1
ATOM 863 C CA . PRO A 1 114 ? 19.387 -5.998 28.619 1.00 89.88 114 PRO A CA 1
ATOM 864 C C . PRO A 1 114 ? 18.678 -5.290 27.461 1.00 89.88 114 PRO A C 1
ATOM 866 O O . PRO A 1 114 ? 17.503 -4.933 27.571 1.00 89.88 114 PRO A O 1
ATOM 869 N N . ARG A 1 115 ? 19.362 -5.142 26.319 1.00 85.25 115 ARG A N 1
ATOM 870 C CA . ARG A 1 115 ? 18.822 -4.502 25.112 1.00 85.25 115 ARG A CA 1
ATOM 871 C C . ARG A 1 115 ? 17.722 -5.354 24.480 1.00 85.25 115 ARG A C 1
ATOM 873 O O . ARG A 1 115 ? 16.654 -4.848 24.143 1.00 85.25 115 ARG A O 1
ATOM 880 N N . LEU A 1 116 ? 17.959 -6.662 24.358 1.00 81.81 116 LEU A N 1
ATOM 881 C CA . LEU A 1 116 ? 16.985 -7.607 23.803 1.00 81.81 116 LEU A CA 1
ATOM 882 C C . LEU A 1 116 ? 15.727 -7.726 24.684 1.00 81.81 116 LEU A C 1
ATOM 884 O O . LEU A 1 116 ? 14.612 -7.833 24.169 1.00 81.81 116 LEU A O 1
ATOM 888 N N . ALA A 1 117 ? 15.888 -7.660 26.006 1.00 82.69 117 ALA A N 1
ATOM 889 C CA . ALA A 1 117 ? 14.787 -7.715 26.959 1.00 82.69 117 ALA A CA 1
ATOM 890 C C . ALA A 1 117 ? 13.951 -6.427 26.987 1.00 82.69 117 ALA A C 1
ATOM 892 O O . ALA A 1 117 ? 12.722 -6.498 26.989 1.00 82.69 117 ALA A O 1
ATOM 893 N N . THR A 1 118 ? 14.593 -5.256 26.995 1.00 73.81 118 THR A N 1
ATOM 894 C CA . THR A 1 118 ? 13.907 -3.972 27.229 1.00 73.81 118 THR A CA 1
ATOM 895 C C . THR A 1 118 ? 13.500 -3.254 25.943 1.00 73.81 118 THR A C 1
ATOM 897 O O . THR A 1 118 ? 12.334 -2.883 25.799 1.00 73.81 118 THR A O 1
ATOM 900 N N . GLU A 1 119 ? 14.418 -3.091 24.989 1.00 72.94 119 GLU A N 1
ATOM 901 C CA . GLU A 1 119 ? 14.161 -2.357 23.743 1.00 72.94 119 GLU A CA 1
ATOM 902 C C . GLU A 1 119 ? 13.393 -3.214 22.736 1.00 72.94 119 GLU A C 1
ATOM 904 O O . GLU A 1 119 ? 12.434 -2.747 22.124 1.00 72.94 119 GLU A O 1
ATOM 909 N N . MET A 1 120 ? 13.779 -4.486 22.600 1.00 72.62 120 MET A N 1
ATOM 910 C CA . MET A 1 120 ? 13.180 -5.403 21.621 1.00 72.62 120 MET A CA 1
ATOM 911 C C . MET A 1 120 ? 12.017 -6.232 22.191 1.00 72.62 120 MET A C 1
ATOM 913 O O . MET A 1 120 ? 11.248 -6.818 21.432 1.00 72.62 120 MET A O 1
ATOM 917 N N . ARG A 1 121 ? 11.860 -6.267 23.525 1.00 82.19 121 ARG A N 1
ATOM 918 C CA . ARG A 1 121 ? 10.814 -7.012 24.261 1.00 82.19 121 ARG A CA 1
ATOM 919 C C . ARG A 1 121 ? 10.766 -8.516 23.961 1.00 82.19 121 ARG A C 1
ATOM 921 O O . ARG A 1 121 ? 9.704 -9.141 24.005 1.00 82.19 121 ARG A O 1
ATOM 928 N N . TYR A 1 122 ? 11.921 -9.125 23.695 1.00 85.62 122 TYR A N 1
ATOM 929 C CA . TYR A 1 122 ? 12.004 -10.533 23.293 1.00 85.62 122 TYR A CA 1
ATOM 930 C C . TYR A 1 122 ? 11.690 -11.530 24.414 1.00 85.62 122 TYR A C 1
ATOM 932 O O . TYR A 1 122 ? 11.295 -12.654 24.121 1.00 85.62 122 TYR A O 1
ATOM 940 N N . CYS A 1 123 ? 11.758 -11.119 25.685 1.00 78.62 123 CYS A N 1
ATOM 941 C CA . CYS A 1 123 ? 11.362 -11.957 26.827 1.00 78.62 123 CYS A CA 1
ATOM 942 C C . CYS A 1 123 ? 9.884 -12.386 26.800 1.00 78.62 123 CYS A C 1
ATOM 944 O O . CYS A 1 123 ? 9.513 -13.350 27.461 1.00 78.62 123 CYS A O 1
ATOM 946 N N . THR A 1 124 ? 9.041 -11.657 26.064 1.00 77.69 124 THR A N 1
ATOM 947 C CA . THR A 1 124 ? 7.598 -11.912 25.931 1.00 77.69 124 THR A CA 1
ATOM 948 C C . THR A 1 124 ? 7.185 -12.227 24.489 1.00 77.69 124 THR A C 1
ATOM 950 O O . THR A 1 124 ? 5.995 -12.290 24.191 1.00 77.69 124 THR A O 1
ATOM 953 N N . TYR A 1 125 ? 8.151 -12.369 23.572 1.00 70.94 125 TYR A N 1
ATOM 954 C CA . TYR A 1 125 ? 7.902 -12.587 22.147 1.00 70.94 125 TYR A CA 1
ATOM 955 C C . TYR A 1 125 ? 7.915 -14.092 21.834 1.00 70.94 125 TYR A C 1
ATOM 957 O O . TYR A 1 125 ? 8.960 -14.713 22.042 1.00 70.94 125 TYR A O 1
ATOM 965 N N . PRO A 1 126 ? 6.820 -14.700 21.334 1.00 70.38 126 PRO A N 1
ATOM 966 C CA . PRO A 1 126 ? 6.679 -16.159 21.240 1.00 70.38 126 PRO A CA 1
ATOM 967 C C . PRO A 1 126 ? 7.847 -16.869 20.544 1.00 70.38 126 PRO A C 1
ATOM 969 O O . PRO A 1 126 ? 8.348 -17.858 21.063 1.00 70.38 126 PRO A O 1
ATOM 972 N N . ASP A 1 127 ? 8.358 -16.306 19.446 1.00 77.75 127 ASP A N 1
ATOM 973 C CA . ASP A 1 127 ? 9.425 -16.934 18.649 1.00 77.75 127 ASP A CA 1
ATOM 974 C C . ASP A 1 127 ? 10.822 -16.865 19.299 1.00 77.75 127 ASP A C 1
ATOM 976 O O . ASP A 1 127 ? 11.730 -17.589 18.897 1.00 77.75 127 ASP A O 1
ATOM 980 N N . TYR A 1 128 ? 11.012 -16.001 20.304 1.00 75.38 128 TYR A N 1
ATOM 981 C CA . TYR A 1 128 ? 12.294 -15.814 20.999 1.00 75.38 128 TYR A CA 1
ATOM 982 C C . TYR A 1 128 ? 12.231 -16.185 22.479 1.00 75.38 128 TYR A C 1
ATOM 984 O O . TYR A 1 128 ? 13.266 -16.194 23.144 1.00 75.38 128 TYR A O 1
ATOM 992 N N . THR A 1 129 ? 11.044 -16.509 22.998 1.00 79.19 129 THR A N 1
ATOM 993 C CA . THR A 1 129 ? 10.818 -16.722 24.432 1.00 79.19 129 THR A CA 1
ATOM 994 C C . THR A 1 129 ? 11.702 -17.850 24.964 1.00 79.19 129 THR A C 1
ATOM 996 O O . THR A 1 129 ? 12.408 -17.640 25.947 1.00 79.19 129 THR A O 1
ATOM 999 N N . ASP A 1 130 ? 11.779 -18.989 24.275 1.00 85.19 130 ASP A N 1
ATOM 1000 C CA . ASP A 1 130 ? 12.589 -20.138 24.712 1.00 85.19 130 ASP A CA 1
ATOM 1001 C C . ASP A 1 130 ? 14.095 -19.827 24.723 1.00 85.19 130 ASP A C 1
ATOM 1003 O O . ASP A 1 130 ? 14.838 -20.201 25.640 1.00 85.19 130 ASP A O 1
ATOM 1007 N N . TRP A 1 131 ? 14.555 -19.074 23.720 1.00 88.62 131 TRP A N 1
ATOM 1008 C CA . TRP A 1 131 ? 15.949 -18.649 23.630 1.00 88.62 131 TRP A CA 1
ATOM 1009 C C . TRP A 1 131 ? 16.295 -17.636 24.728 1.00 88.62 131 TRP A C 1
ATOM 1011 O O . TRP A 1 131 ? 17.328 -17.766 25.390 1.00 88.62 131 TRP A O 1
ATOM 1021 N N . MET A 1 132 ? 15.413 -16.664 24.970 1.00 88.25 132 MET A N 1
ATOM 1022 C CA . MET A 1 132 ? 15.580 -15.646 26.009 1.00 88.25 132 MET A CA 1
ATOM 1023 C C . MET A 1 132 ? 15.536 -16.262 27.412 1.00 88.25 132 MET A C 1
ATOM 1025 O O . MET A 1 132 ? 16.330 -15.877 28.266 1.00 88.25 132 MET A O 1
ATOM 1029 N N . GLN A 1 133 ? 14.689 -17.269 27.645 1.00 86.06 133 GLN A N 1
ATOM 1030 C CA . GLN A 1 133 ? 14.656 -18.016 28.908 1.00 86.06 133 GLN A CA 1
ATOM 1031 C C . GLN A 1 133 ? 15.945 -18.805 29.171 1.00 86.06 133 GLN A C 1
ATOM 1033 O O . GLN A 1 133 ? 16.333 -19.000 30.324 1.00 86.06 133 GLN A O 1
ATOM 1038 N N . SER A 1 134 ? 16.635 -19.231 28.113 1.00 86.75 134 SER A N 1
ATOM 1039 C CA . SER A 1 134 ? 17.883 -19.988 28.229 1.00 86.75 134 SER A CA 1
ATOM 1040 C C . SER A 1 134 ? 19.107 -19.089 28.428 1.00 86.75 134 SER A C 1
ATOM 1042 O O . SER A 1 134 ? 20.019 -19.471 29.159 1.00 86.75 134 SER A O 1
ATOM 1044 N N . ASN A 1 135 ? 19.115 -17.893 27.824 1.00 88.94 135 ASN A N 1
ATOM 1045 C CA . ASN A 1 135 ? 20.305 -17.035 27.735 1.00 88.94 135 ASN A CA 1
ATOM 1046 C C . ASN A 1 135 ? 20.225 -15.733 28.547 1.00 88.94 135 ASN A C 1
ATOM 1048 O O . ASN A 1 135 ? 21.266 -15.189 28.894 1.00 88.94 135 ASN A O 1
ATOM 1052 N N . CYS A 1 136 ? 19.028 -15.230 28.858 1.00 91.31 136 CYS A N 1
ATOM 1053 C CA . CYS A 1 136 ? 18.814 -13.891 29.419 1.00 91.31 136 CYS A CA 1
ATOM 1054 C C . CYS A 1 136 ? 17.919 -13.923 30.672 1.00 91.31 136 CYS A C 1
ATOM 1056 O O . CYS A 1 136 ? 16.937 -13.184 30.786 1.00 91.31 136 CYS A O 1
ATOM 1058 N N . LYS A 1 137 ? 18.216 -14.836 31.606 1.00 89.25 137 LYS A N 1
ATOM 1059 C CA . LYS A 1 137 ? 17.362 -15.142 32.768 1.00 89.25 137 LYS A CA 1
ATOM 1060 C C . LYS A 1 137 ? 17.200 -13.966 33.728 1.00 89.25 137 LYS A C 1
ATOM 1062 O O . LYS A 1 137 ? 16.105 -13.767 34.263 1.00 89.25 137 LYS A O 1
ATOM 1067 N N . LEU A 1 138 ? 18.268 -13.196 33.932 1.00 88.56 138 LEU A N 1
ATOM 1068 C CA . LEU A 1 138 ? 18.273 -12.034 34.815 1.00 88.56 138 LEU A CA 1
ATOM 1069 C C . LEU A 1 138 ? 17.533 -10.866 34.149 1.00 88.56 138 LEU A C 1
ATOM 1071 O O . LEU A 1 138 ? 16.623 -10.299 34.755 1.00 88.56 138 LEU A O 1
ATOM 1075 N N . SER A 1 139 ? 17.852 -10.564 32.886 1.00 89.25 139 SER A N 1
ATOM 1076 C CA . SER A 1 139 ? 17.205 -9.491 32.116 1.00 89.25 139 SER A CA 1
ATOM 1077 C C . SER A 1 139 ? 15.711 -9.737 31.862 1.00 89.25 139 SER A C 1
ATOM 1079 O O . SER A 1 139 ? 14.933 -8.785 31.832 1.00 89.25 139 SER A O 1
ATOM 1081 N N . CYS A 1 140 ? 15.280 -10.996 31.734 1.00 87.69 140 CYS A N 1
ATOM 1082 C CA . CYS A 1 140 ? 13.864 -11.356 31.597 1.00 87.69 140 CYS A CA 1
ATOM 1083 C C . CYS A 1 140 ? 13.114 -11.498 32.930 1.00 87.69 140 CYS A C 1
ATOM 1085 O O . CYS A 1 140 ? 11.929 -11.831 32.929 1.00 87.69 140 CYS A O 1
ATOM 1087 N N . GLY A 1 141 ? 13.773 -11.260 34.070 1.00 84.50 141 GLY A N 1
ATOM 1088 C CA . GLY A 1 141 ? 13.141 -11.318 35.390 1.00 84.50 141 GLY A CA 1
ATOM 1089 C C . GLY A 1 141 ? 12.693 -12.719 35.819 1.00 84.50 141 GLY A C 1
ATOM 1090 O O . GLY A 1 141 ? 11.852 -12.842 36.710 1.00 84.50 141 GLY A O 1
ATOM 1091 N N . LEU A 1 142 ? 13.248 -13.768 35.204 1.00 84.88 142 LEU A N 1
ATOM 1092 C CA . LEU A 1 142 ? 12.935 -15.171 35.504 1.00 84.88 142 LEU A CA 1
ATOM 1093 C C . LEU A 1 142 ? 13.562 -15.628 36.825 1.00 84.88 142 LEU A C 1
ATOM 1095 O O . LEU A 1 142 ? 13.113 -16.595 37.434 1.00 84.88 142 LEU A O 1
ATOM 1099 N N . CYS A 1 143 ? 14.588 -14.915 37.282 1.00 81.12 143 CYS A N 1
ATOM 1100 C CA . CYS A 1 143 ? 15.219 -15.098 38.577 1.00 81.12 143 CYS A CA 1
ATOM 1101 C C . CYS A 1 143 ? 15.704 -13.749 39.129 1.00 81.12 143 CYS A C 1
ATOM 1103 O O . CYS A 1 143 ? 15.722 -12.731 38.432 1.00 81.12 143 CYS A O 1
ATOM 1105 N N . LYS A 1 144 ? 16.102 -13.730 40.404 1.00 82.31 144 LYS A N 1
ATOM 1106 C CA . LYS A 1 144 ? 16.755 -12.578 41.046 1.00 82.31 144 LYS A CA 1
ATOM 1107 C C . LYS A 1 144 ? 17.983 -13.057 41.817 1.00 82.31 144 LYS A C 1
ATOM 1109 O O . LYS A 1 144 ? 17.910 -14.099 42.467 1.00 82.31 144 LYS A O 1
ATOM 1114 N N . LYS A 1 145 ? 19.082 -12.292 41.804 1.00 80.19 145 LYS A N 1
ATOM 1115 C CA . LYS A 1 145 ? 20.237 -12.570 42.677 1.00 80.19 145 LYS A CA 1
ATOM 1116 C C . LYS A 1 145 ? 19.824 -12.416 44.145 1.00 80.19 145 LYS A C 1
ATOM 1118 O O . LYS A 1 145 ? 19.195 -11.418 44.505 1.00 80.19 145 LYS A O 1
ATOM 1123 N N . CYS A 1 146 ? 20.140 -13.401 44.986 1.00 74.50 146 CYS A N 1
ATOM 1124 C CA . CYS A 1 146 ? 19.818 -13.328 46.411 1.00 74.50 146 CYS A CA 1
ATOM 1125 C C . CYS A 1 146 ? 20.635 -12.220 47.094 1.00 74.50 146 CYS A C 1
ATOM 1127 O O . CYS A 1 146 ? 21.824 -12.042 46.829 1.00 74.50 146 CYS A O 1
ATOM 1129 N N . ARG A 1 147 ? 20.007 -11.490 48.019 1.00 65.94 147 ARG A N 1
ATOM 1130 C CA . ARG A 1 147 ? 20.706 -10.577 48.932 1.00 65.94 147 ARG A CA 1
ATOM 1131 C C . ARG A 1 147 ? 21.119 -11.371 50.174 1.00 65.94 147 ARG A C 1
ATOM 1133 O O . ARG A 1 147 ? 20.308 -12.138 50.687 1.00 65.94 147 ARG A O 1
ATOM 1140 N N . ALA A 1 148 ? 22.348 -11.200 50.661 1.00 51.50 148 ALA A N 1
ATOM 1141 C CA . ALA A 1 148 ? 22.792 -11.866 51.887 1.00 51.50 148 ALA A CA 1
ATOM 1142 C C . ALA A 1 148 ? 21.911 -11.439 53.085 1.00 51.50 148 ALA A C 1
ATOM 1144 O O . ALA A 1 148 ? 21.660 -10.239 53.243 1.00 51.50 148 ALA A O 1
ATOM 1145 N N . PRO A 1 149 ? 21.421 -12.376 53.917 1.00 46.09 149 PRO A N 1
ATOM 1146 C CA . PRO A 1 149 ? 20.569 -12.027 55.046 1.00 46.09 149 PRO A CA 1
ATOM 1147 C C . PRO A 1 149 ? 21.379 -11.398 56.198 1.00 46.09 149 PRO A C 1
ATOM 1149 O O . PRO A 1 149 ? 22.481 -11.866 56.500 1.00 46.09 149 PRO A O 1
ATOM 1152 N N . PRO A 1 150 ? 20.846 -10.371 56.889 1.00 40.81 150 PRO A N 1
ATOM 1153 C CA . PRO A 1 150 ? 21.384 -9.930 58.172 1.00 40.81 150 PRO A CA 1
ATOM 1154 C C . PRO A 1 150 ? 21.086 -10.981 59.259 1.00 40.81 150 PRO A C 1
ATOM 1156 O O . PRO A 1 150 ? 19.994 -11.545 59.310 1.00 40.81 150 PRO A O 1
ATOM 1159 N N . LYS A 1 151 ? 22.060 -11.265 60.134 1.00 41.81 151 LYS A N 1
ATOM 1160 C CA . LYS A 1 151 ? 21.907 -12.180 61.284 1.00 41.81 151 LYS A CA 1
ATOM 1161 C C . LYS A 1 151 ? 21.067 -11.530 62.393 1.00 41.81 151 LYS A C 1
ATOM 1163 O O . LYS A 1 151 ? 21.433 -10.420 62.761 1.00 41.81 151 LYS A O 1
ATOM 1168 N N . LEU A 1 152 ? 20.070 -12.237 62.965 1.00 30.52 152 LEU A N 1
ATOM 1169 C CA . LEU A 1 152 ? 19.792 -12.452 64.419 1.00 30.52 152 LEU A CA 1
ATOM 1170 C C . LEU A 1 152 ? 18.433 -13.205 64.667 1.00 30.52 152 LEU A C 1
ATOM 1172 O O . LEU A 1 152 ? 17.775 -13.508 63.677 1.00 30.52 152 LEU A O 1
ATOM 1176 N N . PRO A 1 153 ? 18.034 -13.633 65.899 1.00 37.59 153 PRO A N 1
ATOM 1177 C CA . PRO A 1 153 ? 17.918 -15.045 66.294 1.00 37.59 153 PRO A CA 1
ATOM 1178 C C . PRO A 1 153 ? 16.497 -15.599 66.615 1.00 37.59 153 PRO A C 1
ATOM 1180 O O . PRO A 1 153 ? 15.546 -14.872 66.868 1.00 37.59 153 PRO A O 1
ATOM 1183 N N . SER A 1 154 ? 16.458 -16.939 66.617 1.00 33.66 154 SER A N 1
ATOM 1184 C CA . SER A 1 154 ? 15.591 -18.011 67.175 1.00 33.66 154 SER A CA 1
ATOM 1185 C C . SER A 1 154 ? 14.155 -17.822 67.735 1.00 33.66 154 SER A C 1
ATOM 1187 O O . SER A 1 154 ? 13.954 -17.183 68.760 1.00 33.66 154 SER A O 1
ATOM 1189 N N . LEU A 1 155 ? 13.278 -18.690 67.181 1.00 33.31 155 LEU A N 1
ATOM 1190 C CA . LEU A 1 155 ? 12.238 -19.570 67.781 1.00 33.31 155 LEU A CA 1
ATOM 1191 C C . LEU A 1 155 ? 10.894 -18.975 68.270 1.00 33.31 155 LEU A C 1
ATOM 1193 O O . LEU A 1 155 ? 10.861 -18.124 69.146 1.00 33.31 155 LEU A O 1
ATOM 1197 N N . ILE A 1 156 ? 9.766 -19.556 67.815 1.00 35.41 156 ILE A N 1
ATOM 1198 C CA . ILE A 1 156 ? 8.981 -20.594 68.537 1.00 35.41 156 ILE A CA 1
ATOM 1199 C C . ILE A 1 156 ? 7.745 -21.052 67.701 1.00 35.41 156 ILE A C 1
ATOM 1201 O O . ILE A 1 156 ? 6.922 -20.250 67.278 1.00 35.41 156 ILE A O 1
ATOM 1205 N N . SER A 1 157 ? 7.693 -22.379 67.498 1.00 33.78 157 SER A N 1
ATOM 1206 C CA . SER A 1 157 ? 6.592 -23.355 67.287 1.00 33.78 157 SER A CA 1
ATOM 1207 C C . SER A 1 157 ? 5.380 -23.122 66.363 1.00 33.78 157 SER A C 1
ATOM 1209 O O . SER A 1 157 ? 4.580 -22.208 66.542 1.00 33.78 157 SER A O 1
ATOM 1211 N N . ALA A 1 158 ? 5.152 -24.133 65.514 1.00 37.06 158 ALA A N 1
ATOM 1212 C CA . ALA A 1 158 ? 3.912 -24.449 64.799 1.00 37.06 158 ALA A CA 1
ATOM 1213 C C . ALA A 1 158 ? 2.981 -25.384 65.602 1.00 37.06 158 ALA A C 1
ATOM 1215 O O . ALA A 1 158 ? 3.459 -26.141 66.450 1.00 37.06 158 ALA A O 1
ATOM 1216 N N . PRO A 1 159 ? 1.679 -25.415 65.267 1.00 34.22 159 PRO A N 1
ATOM 1217 C CA . PRO A 1 159 ? 0.877 -26.641 65.375 1.00 34.22 159 PRO A CA 1
ATOM 1218 C C . PRO A 1 159 ? -0.019 -26.842 64.106 1.00 34.22 159 PRO A C 1
ATOM 1220 O O . PRO A 1 159 ? 0.091 -26.063 63.161 1.00 34.22 159 PRO A O 1
ATOM 1223 N N . PRO A 1 160 ? -0.830 -27.913 63.974 1.00 37.28 160 PRO A N 1
ATOM 1224 C CA . PRO A 1 160 ? -0.509 -29.072 63.136 1.00 37.28 160 PRO A CA 1
ATOM 1225 C C . PRO A 1 160 ? -1.521 -29.312 61.989 1.00 37.28 160 PRO A C 1
ATOM 1227 O O . PRO A 1 160 ? -2.652 -28.833 62.014 1.00 37.28 160 PRO A O 1
ATOM 1230 N N . ALA A 1 161 ? -1.127 -30.117 60.998 1.00 38.88 161 ALA A N 1
ATOM 1231 C CA . ALA A 1 161 ? -2.001 -30.613 59.927 1.00 38.88 161 ALA A CA 1
ATOM 1232 C C . ALA A 1 161 ? -2.795 -31.864 60.356 1.00 38.88 161 ALA A C 1
ATOM 1234 O O . ALA A 1 161 ? -2.275 -32.684 61.116 1.00 38.88 161 ALA A O 1
ATOM 1235 N N . PRO A 1 162 ? -4.025 -32.044 59.839 1.00 34.09 162 PRO A N 1
ATOM 1236 C CA . PRO A 1 162 ? -4.406 -33.349 59.264 1.00 34.09 162 PRO A CA 1
ATOM 1237 C C . PRO A 1 162 ? -5.418 -33.214 58.087 1.00 34.09 162 PRO A C 1
ATOM 1239 O O . PRO A 1 162 ? -5.894 -32.116 57.812 1.00 34.09 162 PRO A O 1
ATOM 1242 N N . PRO A 1 163 ? -5.899 -34.308 57.464 1.00 36.94 163 PRO A N 1
ATOM 1243 C CA . PRO A 1 163 ? -5.179 -35.378 56.775 1.00 36.94 163 PRO A CA 1
ATOM 1244 C C . PRO A 1 163 ? -5.631 -35.531 55.295 1.00 36.94 163 PRO A C 1
ATOM 1246 O O . PRO A 1 163 ? -6.609 -34.944 54.838 1.00 36.94 163 PRO A O 1
ATOM 1249 N N . GLN A 1 164 ? -4.887 -36.349 54.546 1.00 33.34 164 GLN A N 1
ATOM 1250 C CA . GLN A 1 164 ? -5.085 -36.690 53.130 1.00 33.34 164 GLN A CA 1
ATOM 1251 C C . GLN A 1 164 ? -6.199 -37.733 52.899 1.00 33.34 164 GLN A C 1
ATOM 1253 O O . GLN A 1 164 ? -6.412 -38.601 53.741 1.00 33.34 164 GLN A O 1
ATOM 1258 N N . GLY A 1 165 ? -6.813 -37.730 51.705 1.00 31.84 165 GLY A N 1
ATOM 1259 C CA . GLY A 1 165 ? -7.640 -38.845 51.215 1.00 31.84 165 GLY A CA 1
ATOM 1260 C C . GLY A 1 165 ? -8.296 -38.604 49.846 1.00 31.84 165 GLY A C 1
ATOM 1261 O O . GLY A 1 165 ? -9.364 -38.014 49.763 1.00 31.84 165 GLY A O 1
ATOM 1262 N N . TYR A 1 166 ? -7.646 -39.072 48.776 1.00 28.23 166 TYR A N 1
ATOM 1263 C CA . TYR A 1 166 ? -8.086 -39.065 47.367 1.00 28.23 166 TYR A CA 1
ATOM 1264 C C . TYR A 1 166 ? -9.140 -40.149 47.047 1.00 28.23 166 TYR A C 1
ATOM 1266 O O . TYR A 1 166 ? -8.974 -41.275 47.510 1.00 28.23 166 TYR A O 1
ATOM 1274 N N . LYS A 1 167 ? -10.077 -39.892 46.109 1.00 31.14 167 LYS A N 1
ATOM 1275 C CA . LYS A 1 167 ? -10.087 -40.449 44.720 1.00 31.14 167 LYS A CA 1
ATOM 1276 C C . LYS A 1 167 ? -11.365 -40.089 43.901 1.00 31.14 167 LYS A C 1
ATOM 1278 O O . LYS A 1 167 ? -12.331 -39.629 44.498 1.00 31.14 167 LYS A O 1
ATOM 1283 N N . PRO A 1 168 ? -11.347 -40.230 42.549 1.00 32.91 168 PRO A N 1
ATOM 1284 C CA . PRO A 1 168 ? -12.102 -39.377 41.614 1.00 32.91 168 PRO A CA 1
ATOM 1285 C C . PRO A 1 168 ? -13.263 -40.039 40.819 1.00 32.91 168 PRO A C 1
ATOM 1287 O O . PRO A 1 168 ? -13.314 -41.261 40.708 1.00 32.91 168 PRO A O 1
ATOM 1290 N N . THR A 1 169 ? -14.068 -39.155 40.186 1.00 29.17 169 THR A N 1
ATOM 1291 C CA . THR A 1 169 ? -14.928 -39.272 38.963 1.00 29.17 169 THR A CA 1
ATOM 1292 C C . THR A 1 169 ? -16.154 -40.218 38.978 1.00 29.17 169 THR A C 1
ATOM 1294 O O . THR A 1 169 ? -16.130 -41.211 39.697 1.00 29.17 169 THR A O 1
ATOM 1297 N N . PRO A 1 170 ? -17.258 -39.921 38.231 1.00 32.56 170 PRO A N 1
ATOM 1298 C CA . PRO A 1 170 ? -17.284 -39.757 36.764 1.00 32.56 170 PRO A CA 1
ATOM 1299 C C . PRO A 1 170 ? -18.095 -38.566 36.191 1.00 32.56 170 PRO A C 1
ATOM 1301 O O . PRO A 1 170 ? -18.951 -37.967 36.836 1.00 32.56 170 PRO A O 1
ATOM 1304 N N . THR A 1 171 ? -17.778 -38.266 34.931 1.00 37.28 171 THR A N 1
ATOM 1305 C CA . THR A 1 171 ? -18.408 -37.359 33.954 1.00 37.28 171 THR A CA 1
ATOM 1306 C C . THR A 1 171 ? -19.877 -37.706 33.651 1.00 37.28 171 THR A C 1
ATOM 1308 O O . THR A 1 171 ? -20.237 -38.882 33.684 1.00 37.28 171 THR A O 1
ATOM 1311 N N . PRO A 1 172 ? -20.699 -36.715 33.260 1.00 33.41 172 PRO A N 1
ATOM 1312 C CA . PRO A 1 172 ? -21.578 -36.884 32.087 1.00 33.41 172 PRO A CA 1
ATOM 1313 C C . PRO A 1 172 ? -21.468 -35.668 31.138 1.00 33.41 172 PRO A C 1
ATOM 1315 O O . PRO A 1 172 ? -21.648 -34.531 31.561 1.00 33.41 172 PRO A O 1
ATOM 1318 N N . THR A 1 173 ? -20.909 -35.862 29.939 1.00 29.95 173 THR A N 1
ATOM 1319 C CA . THR A 1 173 ? -21.607 -36.015 28.638 1.00 29.95 173 THR A CA 1
ATOM 1320 C C . THR A 1 173 ? -22.058 -34.693 28.017 1.00 29.95 173 THR A C 1
ATOM 1322 O O . THR A 1 173 ? -22.993 -34.052 28.488 1.00 29.95 173 THR A O 1
ATOM 1325 N N . ASP A 1 174 ? -21.360 -34.344 26.935 1.00 35.22 174 ASP A N 1
ATOM 1326 C CA . ASP A 1 174 ? -21.678 -33.292 25.976 1.00 35.22 174 ASP A CA 1
ATOM 1327 C C . ASP A 1 174 ? -23.073 -33.478 25.358 1.00 35.22 174 ASP A C 1
ATOM 1329 O O . ASP A 1 174 ? -23.418 -34.579 24.926 1.00 35.22 174 ASP A O 1
ATOM 1333 N N . GLU A 1 175 ? -23.817 -32.380 25.211 1.00 30.38 175 GLU A N 1
ATOM 1334 C CA . GLU A 1 175 ? -24.834 -32.238 24.165 1.00 30.38 175 GLU A CA 1
ATOM 1335 C C . GLU A 1 175 ? -24.638 -30.913 23.397 1.00 30.38 175 GLU A C 1
ATOM 1337 O O . GLU A 1 175 ? -24.208 -29.912 23.983 1.00 30.38 175 GLU A O 1
ATOM 1342 N N . PRO A 1 176 ? -24.891 -30.899 22.073 1.00 32.22 176 PRO A N 1
ATOM 1343 C CA . PRO A 1 176 ? -24.393 -29.878 21.157 1.00 32.22 176 PRO A CA 1
ATOM 1344 C C . PRO A 1 176 ? -25.332 -28.669 21.028 1.00 32.22 176 PRO A C 1
ATOM 1346 O O . PRO A 1 176 ? -26.554 -28.799 20.992 1.00 32.22 176 PRO A O 1
ATOM 1349 N N . ILE A 1 177 ? -24.750 -27.478 20.862 1.00 31.30 177 ILE A N 1
ATOM 1350 C CA . ILE A 1 177 ? -25.488 -26.266 20.478 1.00 31.30 177 ILE A CA 1
ATOM 1351 C C . ILE A 1 177 ? -25.690 -26.278 18.957 1.00 31.30 177 ILE A C 1
ATOM 1353 O O . ILE A 1 177 ? -24.728 -26.369 18.193 1.00 31.30 177 ILE A O 1
ATOM 1357 N N . SER A 1 178 ? -26.954 -26.192 18.539 1.00 29.11 178 SER A N 1
ATOM 1358 C CA . SER A 1 178 ? -27.401 -26.247 17.149 1.00 29.11 178 SER A CA 1
ATOM 1359 C C . SER A 1 178 ? -26.887 -25.077 16.309 1.00 29.11 178 SER A C 1
ATOM 1361 O O . SER A 1 178 ? -27.005 -23.909 16.680 1.00 29.11 178 SER A O 1
ATOM 1363 N N . THR A 1 179 ? -26.376 -25.411 15.132 1.00 31.55 179 THR A N 1
ATOM 1364 C CA . THR A 1 179 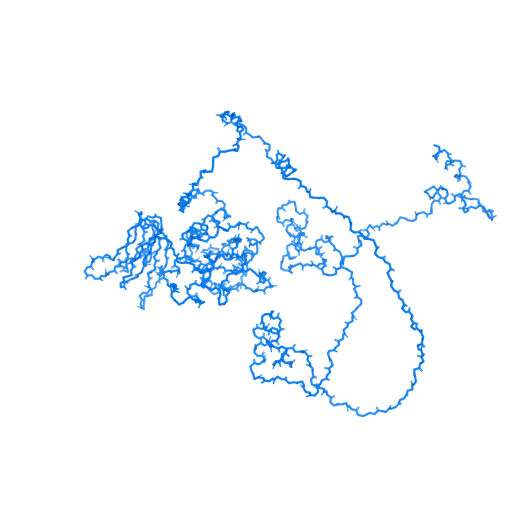? -26.036 -24.510 14.030 1.00 31.55 179 THR A CA 1
ATOM 1365 C C . THR A 1 179 ? -27.296 -23.921 13.391 1.00 31.55 179 THR A C 1
ATOM 1367 O O . THR A 1 179 ? -28.197 -24.676 13.033 1.00 31.55 179 THR A O 1
ATOM 1370 N N . TYR A 1 180 ? -27.343 -22.601 13.197 1.00 34.50 180 TYR A N 1
ATOM 1371 C CA . TYR A 1 180 ? -28.364 -21.949 12.364 1.00 34.50 180 TYR A CA 1
ATOM 1372 C C . TYR A 1 180 ? -28.064 -22.154 10.871 1.00 34.50 180 TYR A C 1
ATOM 1374 O O . TYR A 1 180 ? -26.897 -22.168 10.468 1.00 34.50 180 TYR A O 1
ATOM 1382 N N . SER A 1 181 ? -29.118 -22.328 10.067 1.00 35.50 181 SER A N 1
ATOM 1383 C CA . SER A 1 181 ? -29.044 -22.559 8.618 1.00 35.50 181 SER A CA 1
ATOM 1384 C C . SER A 1 181 ? -28.780 -21.240 7.867 1.00 35.50 181 SER A C 1
ATOM 1386 O O . SER A 1 181 ? -29.243 -20.184 8.303 1.00 35.50 181 SER A O 1
ATOM 1388 N N . PRO A 1 182 ? -28.098 -21.263 6.702 1.00 36.00 182 PRO A N 1
ATOM 1389 C CA . PRO A 1 182 ? -27.970 -20.112 5.797 1.00 36.00 182 PRO A CA 1
ATOM 1390 C C . PRO A 1 182 ? -29.300 -19.449 5.390 1.00 36.00 182 PRO A C 1
ATOM 1392 O O . PRO A 1 182 ? -29.302 -18.297 4.957 1.00 36.00 182 PRO A O 1
ATOM 1395 N N . GLU A 1 183 ? -30.427 -20.148 5.533 1.00 38.59 183 GLU A N 1
ATOM 1396 C CA . GLU A 1 183 ? -31.766 -19.629 5.228 1.00 38.59 183 GLU A CA 1
ATOM 1397 C C . GLU A 1 183 ? -32.286 -18.659 6.306 1.00 38.59 183 GLU A C 1
ATOM 1399 O O . GLU A 1 183 ? -32.967 -17.687 5.974 1.00 38.59 183 GLU A O 1
ATOM 1404 N N . ASP A 1 184 ? -31.874 -18.830 7.568 1.00 39.47 184 ASP A N 1
ATOM 1405 C CA . ASP A 1 184 ? -32.284 -17.972 8.692 1.00 39.47 184 ASP A CA 1
ATOM 1406 C C . ASP A 1 184 ? -31.646 -16.573 8.604 1.00 39.47 184 ASP A C 1
ATOM 1408 O O . ASP A 1 184 ? -32.230 -15.565 9.004 1.00 39.47 184 ASP A O 1
ATOM 1412 N N . VAL A 1 185 ? -30.455 -16.489 8.003 1.00 38.94 185 VAL A N 1
ATOM 1413 C CA . VAL A 1 185 ? -29.735 -15.227 7.763 1.00 38.94 185 VAL A CA 1
ATOM 1414 C C . VAL A 1 185 ? -30.385 -14.419 6.630 1.00 38.94 185 VAL A C 1
ATOM 1416 O O . VAL A 1 185 ? -30.370 -13.188 6.655 1.00 38.94 185 VAL A O 1
ATOM 1419 N N . TYR A 1 186 ? -31.009 -15.089 5.655 1.00 34.94 186 TYR A N 1
ATOM 1420 C CA . TYR A 1 186 ? -31.652 -14.435 4.509 1.00 34.94 186 TYR A CA 1
ATOM 1421 C C . TYR A 1 186 ? -33.003 -13.794 4.877 1.00 34.94 186 TYR A C 1
ATOM 1423 O O . TYR A 1 186 ? -33.379 -12.762 4.316 1.00 34.94 186 TYR A O 1
ATOM 1431 N N . ALA A 1 187 ? -33.705 -14.351 5.871 1.00 36.31 187 ALA A N 1
ATOM 1432 C CA . ALA A 1 187 ? -34.932 -13.771 6.416 1.00 36.31 187 ALA A CA 1
ATOM 1433 C C . ALA A 1 187 ? -34.667 -12.450 7.166 1.00 36.31 187 ALA A C 1
ATOM 1435 O O . ALA A 1 187 ? -35.399 -11.481 6.983 1.00 36.31 187 ALA A O 1
ATOM 1436 N N . ILE A 1 188 ? -33.561 -12.366 7.917 1.00 36.47 188 ILE A N 1
ATOM 1437 C CA . ILE A 1 188 ? -33.181 -11.170 8.696 1.00 36.47 188 ILE A CA 1
ATOM 1438 C C . ILE A 1 188 ? -32.763 -10.001 7.787 1.00 36.47 188 ILE A C 1
ATOM 1440 O O . ILE A 1 188 ? -33.041 -8.839 8.083 1.00 36.47 188 ILE A O 1
ATOM 1444 N N . LEU A 1 189 ? -32.126 -10.287 6.647 1.00 34.22 189 LEU A N 1
ATOM 1445 C CA . LEU A 1 189 ? -31.710 -9.256 5.686 1.00 34.22 189 LEU A CA 1
ATOM 1446 C C . LEU A 1 189 ? -32.883 -8.650 4.897 1.00 34.22 189 LEU A C 1
ATOM 1448 O O . LEU A 1 189 ? -32.754 -7.545 4.371 1.00 34.22 189 LEU A O 1
ATOM 1452 N N . SER A 1 190 ? -34.024 -9.341 4.847 1.00 37.91 190 SER A N 1
ATOM 1453 C CA . SER A 1 190 ? -35.212 -8.922 4.092 1.00 37.91 190 SER A CA 1
ATOM 1454 C C . SER A 1 190 ? -36.093 -7.915 4.850 1.00 37.91 190 SER A C 1
ATOM 1456 O O . SER A 1 190 ? -36.858 -7.188 4.225 1.00 37.91 190 SER A O 1
ATOM 1458 N N . GLU A 1 191 ? -35.966 -7.819 6.178 1.00 35.06 191 GLU A N 1
ATOM 1459 C CA . GLU A 1 191 ? -36.710 -6.848 7.004 1.00 35.06 191 GLU A CA 1
ATOM 1460 C C . GLU A 1 191 ? -35.981 -5.501 7.182 1.00 35.06 191 GLU A C 1
ATOM 1462 O O . GLU A 1 191 ? -36.598 -4.514 7.574 1.00 35.06 191 GLU A O 1
ATOM 1467 N N . LEU A 1 192 ? -34.685 -5.420 6.851 1.00 31.55 192 LEU A N 1
ATOM 1468 C CA . LEU A 1 192 ? -33.887 -4.186 6.966 1.00 31.55 192 LEU A CA 1
ATOM 1469 C C . LEU A 1 192 ? -33.874 -3.324 5.692 1.00 31.55 192 LEU A C 1
ATOM 1471 O O . LEU A 1 192 ? -33.439 -2.174 5.746 1.00 31.55 192 LEU A O 1
ATOM 1475 N N . 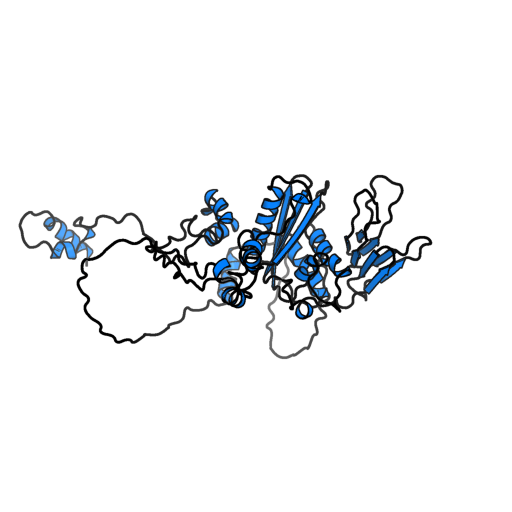TYR A 1 193 ? -34.379 -3.842 4.568 1.00 33.44 193 TYR A N 1
ATOM 1476 C CA . TYR A 1 193 ? -34.433 -3.134 3.284 1.00 33.44 193 TYR A CA 1
ATOM 1477 C C . TYR A 1 193 ? -35.800 -3.319 2.617 1.00 33.44 193 TYR A C 1
ATOM 1479 O O . TYR A 1 193 ? -35.955 -4.033 1.629 1.00 33.44 193 TYR A O 1
ATOM 1487 N N . GLY A 1 194 ? -36.810 -2.663 3.188 1.00 28.03 194 GLY A N 1
ATOM 1488 C CA . GLY A 1 194 ? -38.121 -2.514 2.568 1.00 28.03 194 GLY A CA 1
ATOM 1489 C C . GLY A 1 194 ? -38.078 -1.542 1.385 1.00 28.03 194 GLY A C 1
ATOM 1490 O O . GLY A 1 194 ? -37.779 -0.368 1.565 1.00 28.03 194 GLY A O 1
ATOM 1491 N N . ASN A 1 195 ? -38.379 -2.089 0.206 1.00 28.67 195 ASN A N 1
ATOM 1492 C CA . ASN A 1 195 ? -39.016 -1.505 -0.980 1.00 28.67 195 ASN A CA 1
ATOM 1493 C C . ASN A 1 195 ? -38.924 0.016 -1.194 1.00 28.67 195 ASN A C 1
ATOM 1495 O O . ASN A 1 195 ? -39.673 0.775 -0.585 1.00 28.67 195 ASN A O 1
ATOM 1499 N N . ASP A 1 196 ? -38.186 0.410 -2.235 1.00 25.77 196 ASP A N 1
ATOM 1500 C CA . ASP A 1 196 ? -38.687 1.440 -3.145 1.00 25.77 196 ASP A CA 1
ATOM 1501 C C . ASP A 1 196 ? -38.608 0.915 -4.584 1.00 25.77 196 ASP A C 1
ATOM 1503 O O . ASP A 1 196 ? -37.554 0.529 -5.099 1.00 25.77 196 ASP A O 1
ATOM 1507 N N . THR A 1 197 ? -39.784 0.784 -5.181 1.00 30.08 197 THR A N 1
ATOM 1508 C CA . THR A 1 197 ? -40.040 0.276 -6.523 1.00 30.08 197 THR A CA 1
ATOM 1509 C C . THR A 1 197 ? -40.051 1.440 -7.501 1.00 30.08 197 THR A C 1
ATOM 1511 O O . THR A 1 197 ? -40.966 2.248 -7.420 1.00 30.08 197 THR A O 1
ATOM 1514 N N . ASP A 1 198 ? -39.120 1.482 -8.460 1.00 28.69 198 ASP A N 1
ATOM 1515 C CA . ASP A 1 198 ? -39.483 1.752 -9.861 1.00 28.69 198 ASP A CA 1
ATOM 1516 C C . ASP A 1 198 ? -38.322 1.496 -10.838 1.00 28.69 198 ASP A C 1
ATOM 1518 O O . ASP A 1 198 ? -37.445 2.330 -11.059 1.00 28.69 198 ASP A O 1
ATOM 1522 N N . ASN A 1 199 ? -38.295 0.301 -11.426 1.00 29.19 199 ASN A N 1
ATOM 1523 C CA . ASN A 1 199 ? -38.369 0.129 -12.880 1.00 29.19 199 ASN A CA 1
ATOM 1524 C C . ASN A 1 199 ? -38.252 -1.357 -13.222 1.00 29.19 199 ASN A C 1
ATOM 1526 O O . ASN A 1 199 ? -37.283 -2.035 -12.883 1.00 29.19 199 ASN A O 1
ATOM 1530 N N . GLY A 1 200 ? -39.297 -1.862 -13.870 1.00 38.00 200 GLY A N 1
ATOM 1531 C CA . GLY A 1 200 ? -39.533 -3.281 -14.068 1.00 38.00 200 GLY A CA 1
ATOM 1532 C C . GLY A 1 200 ? -38.475 -3.987 -14.907 1.00 38.00 200 GLY A C 1
ATOM 1533 O O . GLY A 1 200 ? -38.108 -3.552 -15.995 1.00 38.00 200 GLY A O 1
ATOM 1534 N N . THR A 1 201 ? -38.066 -5.169 -14.450 1.00 26.72 201 THR A N 1
ATOM 1535 C CA . THR A 1 201 ? -37.727 -6.288 -15.335 1.00 26.72 201 THR A CA 1
ATOM 1536 C C . THR A 1 201 ? -38.012 -7.594 -14.588 1.00 26.72 201 THR A C 1
ATOM 1538 O O . THR A 1 201 ? -37.418 -7.878 -13.551 1.00 26.72 201 THR A O 1
ATOM 1541 N N . SER A 1 202 ? -38.977 -8.373 -15.078 1.00 24.67 202 SER A N 1
ATOM 1542 C CA . SER A 1 202 ? -39.410 -9.638 -14.476 1.00 24.67 202 SER A CA 1
ATOM 1543 C C . SER A 1 202 ? -38.319 -10.711 -14.563 1.00 24.67 202 SER A C 1
ATOM 1545 O O . SER A 1 202 ? -37.827 -11.010 -15.649 1.00 24.67 202 SER A O 1
ATOM 1547 N N . ILE A 1 203 ? -37.982 -11.346 -13.436 1.00 24.53 203 ILE A N 1
ATOM 1548 C CA . ILE A 1 203 ? -37.062 -12.491 -13.386 1.00 24.53 203 ILE A CA 1
ATOM 1549 C C . ILE A 1 203 ? -37.888 -13.779 -13.277 1.00 24.53 203 ILE A C 1
ATOM 1551 O O . ILE A 1 203 ? -38.425 -14.106 -12.220 1.00 24.53 203 ILE A O 1
ATOM 1555 N N . THR A 1 204 ? -37.985 -14.547 -14.363 1.00 26.67 204 THR A N 1
ATOM 1556 C CA . THR A 1 204 ? -38.479 -15.931 -14.310 1.00 26.67 204 THR A CA 1
ATOM 1557 C C . THR A 1 204 ? -37.401 -16.857 -13.747 1.00 26.67 204 THR A C 1
ATOM 1559 O O . THR A 1 204 ? -36.307 -16.956 -14.304 1.00 26.67 204 THR A O 1
ATOM 1562 N N . LYS A 1 205 ? -37.730 -17.578 -12.667 1.00 32.09 205 LYS A N 1
ATOM 1563 C CA . LYS A 1 205 ? -36.916 -18.655 -12.081 1.00 32.09 205 LYS A CA 1
ATOM 1564 C C . LYS A 1 205 ? -36.658 -19.760 -13.117 1.00 32.09 205 LYS A C 1
ATOM 1566 O O . LYS A 1 205 ? -37.609 -20.363 -13.610 1.00 32.09 205 LYS A O 1
ATOM 1571 N N . LYS A 1 206 ? -35.393 -20.110 -13.373 1.00 27.61 206 LYS A N 1
ATOM 1572 C CA . LYS A 1 206 ? -35.027 -21.412 -13.956 1.00 27.61 206 LYS A CA 1
ATOM 1573 C C . LYS A 1 206 ? -34.135 -22.187 -12.987 1.00 27.61 206 LYS A C 1
ATOM 1575 O O . LYS A 1 206 ? -33.107 -21.689 -12.541 1.00 27.61 206 LYS A O 1
ATOM 1580 N N . LYS A 1 207 ? -34.598 -23.395 -12.650 1.00 26.38 207 LYS A N 1
ATOM 1581 C CA . LYS A 1 207 ? -33.907 -24.424 -11.862 1.00 26.38 207 LYS A CA 1
ATOM 1582 C C . LYS A 1 207 ? -32.595 -24.832 -12.542 1.00 26.38 207 LYS A C 1
ATOM 1584 O O . LYS A 1 207 ? -32.583 -25.045 -13.752 1.00 26.38 207 LYS A O 1
ATOM 1589 N N . PHE A 1 208 ? -31.543 -25.003 -11.748 1.00 25.09 208 PHE A N 1
ATOM 1590 C CA . PHE A 1 208 ? -30.325 -25.707 -12.147 1.00 25.09 208 PHE A CA 1
ATOM 1591 C C . PHE A 1 208 ? -30.527 -27.224 -12.020 1.00 25.09 208 PHE A C 1
ATOM 1593 O O . PHE A 1 208 ? -31.075 -27.691 -11.022 1.00 25.09 208 PHE A O 1
ATOM 1600 N N . GLY A 1 209 ? -30.075 -27.972 -13.027 1.00 27.36 209 GLY A N 1
ATOM 1601 C CA . GLY A 1 209 ? -29.833 -29.415 -12.958 1.00 27.36 209 GLY A CA 1
ATOM 1602 C C . GLY A 1 209 ? -28.325 -29.704 -13.063 1.00 27.36 209 GLY A C 1
ATOM 1603 O O . GLY A 1 209 ? -27.603 -28.864 -13.613 1.00 27.36 209 GLY A O 1
ATOM 1604 N N . PRO A 1 210 ? -27.832 -30.839 -12.531 1.00 37.47 210 PRO A N 1
ATOM 1605 C CA . PRO A 1 210 ? -26.414 -31.162 -12.488 1.00 37.47 210 PRO A CA 1
ATOM 1606 C C . PRO A 1 210 ? -26.055 -32.057 -13.676 1.00 37.47 210 PRO A C 1
ATOM 1608 O O . PRO A 1 210 ? -26.420 -33.219 -13.672 1.00 37.47 210 PRO A O 1
ATOM 1611 N N . GLU A 1 211 ? -25.385 -31.515 -14.691 1.00 33.19 211 GLU A N 1
ATOM 1612 C CA . GLU A 1 211 ? -24.506 -32.248 -15.622 1.00 33.19 211 GLU A CA 1
ATOM 1613 C C . GLU A 1 211 ? -24.026 -31.279 -16.706 1.00 33.19 211 GLU A C 1
ATOM 1615 O O . GLU A 1 211 ? -24.712 -31.000 -17.684 1.00 33.19 211 GLU A O 1
ATOM 1620 N N . ASN A 1 212 ? -22.863 -30.680 -16.458 1.00 26.69 212 ASN A N 1
ATOM 1621 C CA . ASN A 1 212 ? -21.872 -30.317 -17.467 1.00 26.69 212 ASN A CA 1
ATOM 1622 C C . ASN A 1 212 ? -20.691 -29.689 -16.735 1.00 26.69 212 ASN A C 1
ATOM 1624 O O . ASN A 1 212 ? -20.684 -28.505 -16.394 1.00 26.69 212 ASN A O 1
ATOM 1628 N N . THR A 1 213 ? -19.683 -30.516 -16.484 1.00 31.23 213 THR A N 1
ATOM 1629 C CA . THR A 1 213 ? -18.352 -30.097 -16.060 1.00 31.23 213 THR A CA 1
ATOM 1630 C C . THR A 1 213 ? -17.707 -29.322 -17.207 1.00 31.23 213 THR A C 1
ATOM 1632 O O . THR A 1 213 ? -16.909 -29.852 -17.973 1.00 31.23 213 THR A O 1
ATOM 1635 N N . LEU A 1 214 ? -18.081 -28.055 -17.363 1.00 24.38 214 LEU A N 1
ATOM 1636 C CA . LEU A 1 214 ? -17.347 -27.118 -18.196 1.00 24.38 214 LEU A CA 1
ATOM 1637 C C . LEU A 1 214 ? -16.187 -26.587 -17.361 1.00 24.38 214 LEU A C 1
ATOM 1639 O O . LEU A 1 214 ? -16.357 -25.738 -16.485 1.00 24.38 214 LEU A O 1
ATOM 1643 N N . GLN A 1 215 ? -14.997 -27.115 -17.642 1.00 26.17 215 GLN A N 1
ATOM 1644 C CA . GLN A 1 215 ? -13.741 -26.482 -17.273 1.00 26.17 215 GLN A CA 1
ATOM 1645 C C . GLN A 1 215 ? -13.653 -25.113 -17.962 1.00 26.17 215 GLN A C 1
ATOM 1647 O O . GLN A 1 215 ? -13.067 -24.968 -19.029 1.00 26.17 215 GLN A O 1
ATOM 1652 N N . TYR A 1 216 ? -14.263 -24.094 -17.364 1.00 23.27 216 TYR A N 1
ATOM 1653 C CA . TYR A 1 216 ? -13.938 -22.713 -17.675 1.00 23.27 216 TYR A CA 1
ATOM 1654 C C . TYR A 1 216 ? -12.807 -22.290 -16.747 1.00 23.27 216 TYR A C 1
ATOM 1656 O O . TYR A 1 216 ? -13.034 -21.902 -15.599 1.00 23.27 216 TYR A O 1
ATOM 1664 N N . GLU A 1 217 ? -11.576 -22.307 -17.259 1.00 29.98 217 GLU A N 1
ATOM 1665 C CA . GLU A 1 217 ? -10.583 -21.335 -16.817 1.00 29.98 217 GLU A CA 1
ATOM 1666 C C . GLU A 1 217 ? -11.168 -19.947 -17.089 1.00 29.98 217 GLU A C 1
ATOM 1668 O O . GLU A 1 217 ? -11.041 -19.377 -18.174 1.00 29.98 217 GLU A O 1
ATOM 1673 N N . VAL A 1 218 ? -11.868 -19.387 -16.104 1.00 30.05 218 VAL A N 1
ATOM 1674 C CA . VAL A 1 218 ? -12.199 -17.971 -16.122 1.00 30.05 218 VAL A CA 1
ATOM 1675 C C . VAL A 1 218 ? -10.856 -17.258 -16.054 1.00 30.05 218 VAL A C 1
ATOM 1677 O O . VAL A 1 218 ? -10.270 -17.126 -14.976 1.00 30.05 218 VAL A O 1
ATOM 1680 N N . LYS A 1 219 ? -10.349 -16.796 -17.204 1.00 35.78 219 LYS A N 1
ATOM 1681 C CA . LYS A 1 219 ? -9.363 -15.717 -17.258 1.00 35.78 219 LYS A CA 1
ATOM 1682 C C . LYS A 1 219 ? -9.987 -14.537 -16.512 1.00 35.78 219 LYS A C 1
ATOM 1684 O O . LYS A 1 219 ? -10.679 -13.707 -17.095 1.00 35.78 219 LYS A O 1
ATOM 1689 N N . ARG A 1 220 ? -9.796 -14.490 -15.190 1.00 45.50 220 ARG A N 1
ATOM 1690 C CA . ARG A 1 220 ? -10.095 -13.328 -14.359 1.00 45.50 220 ARG A CA 1
ATOM 1691 C C . ARG A 1 220 ? -9.118 -12.249 -14.802 1.00 45.50 220 ARG A C 1
ATOM 1693 O O . ARG A 1 220 ? -7.999 -12.158 -14.293 1.00 45.50 220 ARG A O 1
ATOM 1700 N N . GLU A 1 221 ? -9.497 -11.491 -15.828 1.00 62.47 221 GLU A N 1
ATOM 1701 C CA . GLU A 1 221 ? -8.852 -10.215 -16.099 1.00 62.47 221 GLU A CA 1
ATOM 1702 C C . GLU A 1 221 ? -8.944 -9.396 -14.809 1.00 62.47 221 GLU A C 1
ATOM 1704 O O . GLU A 1 221 ? -10.016 -9.297 -14.208 1.00 62.47 221 GLU A O 1
ATOM 1709 N N . CYS A 1 222 ? -7.818 -8.845 -14.359 1.00 73.19 222 CYS A N 1
ATOM 1710 C CA . CYS A 1 222 ? -7.789 -7.986 -13.184 1.00 73.19 222 CYS A CA 1
ATOM 1711 C C . CYS A 1 222 ? -8.514 -6.693 -13.534 1.00 73.19 222 CYS A C 1
ATOM 1713 O O . CYS A 1 222 ? -7.934 -5.769 -14.104 1.00 73.19 222 CYS A O 1
ATOM 1715 N N . LYS A 1 223 ? -9.823 -6.666 -13.277 1.00 62.28 223 LYS A N 1
ATOM 1716 C CA . LYS A 1 223 ? -10.663 -5.524 -13.603 1.00 62.28 223 LYS A CA 1
ATOM 1717 C C . LYS A 1 223 ? -10.257 -4.377 -12.695 1.00 62.28 223 LYS A C 1
ATOM 1719 O O . LYS A 1 223 ? -10.464 -4.415 -11.486 1.00 62.28 223 LYS A O 1
ATOM 1724 N N . GLN A 1 224 ? -9.687 -3.338 -13.294 1.00 57.31 224 GLN A N 1
ATOM 1725 C CA . GLN A 1 224 ? -9.663 -2.039 -12.652 1.00 57.31 224 GLN A CA 1
ATOM 1726 C C . GLN A 1 224 ? -11.114 -1.565 -12.612 1.00 57.31 224 GLN A C 1
ATOM 1728 O O . GLN A 1 224 ? -11.682 -1.186 -13.638 1.00 57.31 224 GLN A O 1
ATOM 1733 N N . TYR A 1 225 ? -11.753 -1.668 -11.450 1.00 52.75 225 TYR A N 1
ATOM 1734 C CA . TYR A 1 225 ? -13.106 -1.158 -11.290 1.00 52.75 225 TYR A CA 1
ATOM 1735 C C . TYR A 1 225 ? -13.087 0.340 -11.614 1.00 52.75 225 TYR A C 1
ATOM 1737 O O . TYR A 1 225 ? -12.251 1.083 -11.101 1.00 52.75 225 TYR A O 1
ATOM 1745 N N . LYS A 1 226 ? -13.985 0.807 -12.491 1.00 49.72 226 LYS A N 1
ATOM 1746 C CA . LYS A 1 226 ? -14.290 2.239 -12.565 1.00 49.72 226 LYS A CA 1
ATOM 1747 C C . LYS A 1 226 ? -15.013 2.566 -11.276 1.00 49.72 226 LYS A C 1
ATOM 1749 O O . LYS A 1 226 ? -16.223 2.398 -11.175 1.00 49.72 226 LYS A O 1
ATOM 1754 N N . ILE A 1 227 ? -14.248 2.941 -10.268 1.00 51.38 227 ILE A N 1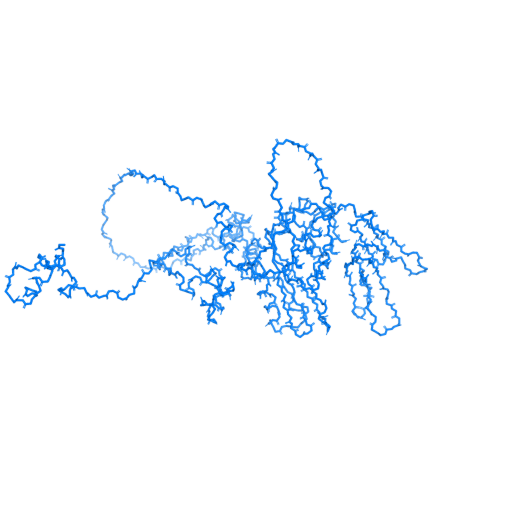
ATOM 1755 C CA . ILE A 1 227 ? -14.821 3.335 -9.000 1.00 51.38 227 ILE A CA 1
ATOM 1756 C C . ILE A 1 227 ? -15.611 4.605 -9.271 1.00 51.38 227 ILE A C 1
ATOM 1758 O O . ILE A 1 227 ? -15.075 5.610 -9.742 1.00 51.38 227 ILE A O 1
ATOM 1762 N N . GLN A 1 228 ? -16.914 4.509 -9.043 1.00 48.59 228 GLN A N 1
ATOM 1763 C CA . GLN A 1 228 ? -17.822 5.630 -9.187 1.00 48.59 228 GLN A CA 1
ATOM 1764 C C . GLN A 1 228 ? -17.381 6.741 -8.226 1.00 48.59 228 GLN A C 1
ATOM 1766 O O . GLN A 1 228 ? -16.932 6.461 -7.117 1.00 48.59 228 GLN A O 1
ATOM 1771 N N . MET A 1 229 ? -17.520 8.010 -8.626 1.00 47.19 229 MET A N 1
ATOM 1772 C CA . MET A 1 229 ? -17.126 9.174 -7.808 1.00 47.19 229 MET A CA 1
ATOM 1773 C C . MET A 1 229 ? -17.766 9.214 -6.403 1.00 47.19 229 MET A C 1
ATOM 1775 O O . MET A 1 229 ? -17.344 10.021 -5.580 1.00 47.19 229 MET A O 1
ATOM 1779 N N . GLN A 1 230 ? -18.753 8.357 -6.127 1.00 56.50 230 GLN A N 1
ATOM 1780 C CA . GLN A 1 230 ? -19.479 8.247 -4.861 1.00 56.50 230 GLN A CA 1
ATOM 1781 C C . GLN A 1 230 ? -19.115 7.014 -4.014 1.00 56.50 230 GLN A C 1
ATOM 1783 O O . GLN A 1 230 ? -19.703 6.834 -2.953 1.00 56.50 230 GLN A O 1
ATOM 1788 N N . ALA A 1 231 ? -18.164 6.174 -4.437 1.00 73.25 231 ALA A N 1
ATOM 1789 C CA . ALA A 1 231 ? -17.801 4.982 -3.671 1.00 73.25 231 ALA A CA 1
ATOM 1790 C C . ALA A 1 231 ? -17.270 5.345 -2.273 1.00 73.25 231 ALA A C 1
ATOM 1792 O O . ALA A 1 231 ? -16.477 6.278 -2.107 1.00 73.25 231 ALA A O 1
ATOM 1793 N N . SER A 1 232 ? -17.674 4.577 -1.271 1.00 85.00 232 SER A N 1
ATOM 1794 C CA . SER A 1 232 ? -17.229 4.693 0.116 1.00 85.00 232 SER A CA 1
ATOM 1795 C C . SER A 1 232 ? -15.722 4.440 0.263 1.00 85.00 232 SER A C 1
ATOM 1797 O O . SER A 1 232 ? -15.101 3.755 -0.550 1.00 85.00 232 SER A O 1
ATOM 1799 N N . LEU A 1 233 ? -15.101 4.944 1.339 1.00 87.62 233 LEU A N 1
ATOM 1800 C CA . LEU A 1 233 ? -13.684 4.668 1.637 1.00 87.62 233 LEU A CA 1
ATOM 1801 C C . LEU A 1 233 ? -13.384 3.157 1.671 1.00 87.62 233 LEU A C 1
ATOM 1803 O O . LEU A 1 233 ? -12.308 2.739 1.244 1.00 87.62 233 LEU A O 1
ATOM 1807 N N . GLN A 1 234 ? -14.339 2.360 2.156 1.00 89.38 234 GLN A N 1
ATOM 1808 C CA . GLN A 1 234 ? -14.283 0.902 2.196 1.00 89.38 234 GLN A CA 1
ATOM 1809 C C . GLN A 1 234 ? -14.155 0.298 0.801 1.00 89.38 234 GLN A C 1
ATOM 1811 O O . GLN A 1 234 ? -13.173 -0.392 0.522 1.00 89.38 234 GLN A O 1
ATOM 1816 N N . GLU A 1 235 ? -15.105 0.597 -0.087 1.00 85.56 235 GLU A N 1
ATOM 1817 C CA . GLU A 1 235 ? -15.089 0.106 -1.468 1.00 85.56 235 GLU A CA 1
ATOM 1818 C C . GLU A 1 235 ? -13.812 0.547 -2.172 1.00 85.56 235 GLU A C 1
ATOM 1820 O O . GLU A 1 235 ? -13.189 -0.233 -2.895 1.00 85.56 235 GLU A O 1
ATOM 1825 N N . GLN A 1 236 ? -13.373 1.781 -1.905 1.00 86.25 236 GLN A N 1
ATOM 1826 C CA . GLN A 1 236 ? -12.169 2.298 -2.520 1.00 86.25 236 GLN A CA 1
ATOM 1827 C C . GLN A 1 236 ? -10.898 1.583 -2.061 1.00 86.25 236 GLN A C 1
ATOM 1829 O O . GLN A 1 236 ? -10.062 1.210 -2.888 1.00 86.25 236 GLN A O 1
ATOM 1834 N N . CYS A 1 237 ? -10.771 1.373 -0.751 1.00 92.62 237 CYS A N 1
ATOM 1835 C CA . CYS A 1 237 ? -9.700 0.600 -0.140 1.00 92.62 237 CYS A CA 1
ATOM 1836 C C . CYS A 1 237 ? -9.680 -0.817 -0.721 1.00 92.62 237 CYS A C 1
ATOM 1838 O O . CYS A 1 237 ? -8.676 -1.218 -1.310 1.00 92.62 237 CYS A O 1
ATOM 1840 N N . LEU A 1 238 ? -10.790 -1.550 -0.630 1.00 94.25 238 LEU A N 1
ATOM 1841 C CA . LEU A 1 238 ? -10.855 -2.951 -1.036 1.00 94.25 238 LEU A CA 1
ATOM 1842 C C . LEU A 1 238 ? -10.563 -3.133 -2.531 1.00 94.25 238 LEU A C 1
ATOM 1844 O O . LEU A 1 238 ? -9.702 -3.932 -2.904 1.00 94.25 238 LEU A O 1
ATOM 1848 N N . ALA A 1 239 ? -11.213 -2.339 -3.388 1.00 88.56 239 ALA A N 1
ATOM 1849 C CA . ALA A 1 239 ? -11.043 -2.431 -4.835 1.00 88.56 239 ALA A CA 1
ATOM 1850 C C . ALA A 1 239 ? -9.603 -2.122 -5.270 1.00 88.56 239 ALA A C 1
ATOM 1852 O O . ALA A 1 239 ? -9.062 -2.811 -6.136 1.00 88.56 239 ALA A O 1
ATOM 1853 N N . ALA A 1 240 ? -8.959 -1.114 -4.666 1.00 91.12 240 ALA A N 1
ATOM 1854 C CA . ALA A 1 240 ? -7.577 -0.766 -4.989 1.00 91.12 240 ALA A CA 1
ATOM 1855 C C . ALA A 1 240 ? -6.598 -1.890 -4.619 1.00 91.12 240 ALA A C 1
ATOM 1857 O O . ALA A 1 240 ? -5.733 -2.237 -5.424 1.00 91.12 240 ALA A O 1
ATOM 1858 N N . HIS A 1 241 ? -6.738 -2.472 -3.422 1.00 95.94 241 HIS A N 1
ATOM 1859 C CA . HIS A 1 241 ? -5.883 -3.576 -2.982 1.00 95.94 241 HIS A CA 1
ATOM 1860 C C . HIS A 1 241 ? -6.082 -4.809 -3.864 1.00 95.94 241 HIS A C 1
ATOM 1862 O O . HIS A 1 241 ? -5.109 -5.363 -4.375 1.00 95.94 241 HIS A O 1
ATOM 1868 N N . ASN A 1 242 ? -7.335 -5.208 -4.095 1.00 95.62 242 ASN A N 1
ATOM 1869 C CA . ASN A 1 242 ? -7.651 -6.431 -4.832 1.00 95.62 242 ASN A CA 1
ATOM 1870 C C . ASN A 1 242 ? -7.289 -6.339 -6.316 1.00 95.62 242 ASN A C 1
ATOM 1872 O O . ASN A 1 242 ? -6.838 -7.331 -6.888 1.00 95.62 242 ASN A O 1
ATOM 1876 N N . TYR A 1 243 ? -7.358 -5.146 -6.916 1.00 91.31 243 TYR A N 1
ATOM 1877 C CA . TYR A 1 243 ? -6.824 -4.915 -8.258 1.00 91.31 243 TYR A CA 1
ATOM 1878 C C . TYR A 1 243 ? -5.337 -5.291 -8.345 1.00 91.31 243 TYR A C 1
ATOM 1880 O O . TYR A 1 243 ? -4.956 -6.121 -9.172 1.00 91.31 243 TYR A O 1
ATOM 1888 N N . TYR A 1 244 ? -4.498 -4.738 -7.464 1.00 94.12 244 TYR A N 1
ATOM 1889 C CA . TYR A 1 244 ? -3.063 -5.020 -7.475 1.00 94.12 244 TYR A CA 1
ATOM 1890 C C . TYR A 1 244 ? -2.746 -6.455 -7.053 1.00 94.12 244 TYR A C 1
ATOM 1892 O O . TYR A 1 244 ? -1.891 -7.091 -7.656 1.00 94.12 244 TYR A O 1
ATOM 1900 N N . ARG A 1 245 ? -3.464 -7.019 -6.082 1.00 96.31 245 ARG A N 1
ATOM 1901 C CA . ARG A 1 245 ? -3.297 -8.422 -5.671 1.00 96.31 245 ARG A CA 1
ATOM 1902 C C . ARG A 1 245 ? -3.614 -9.408 -6.791 1.00 96.31 245 ARG A C 1
ATOM 1904 O O . ARG A 1 245 ? -2.871 -10.369 -6.991 1.00 96.31 245 ARG A O 1
ATOM 1911 N N . CYS A 1 246 ? -4.635 -9.123 -7.596 1.00 93.56 246 CYS A N 1
ATOM 1912 C CA . CYS A 1 246 ? -4.946 -9.919 -8.778 1.00 93.56 246 CYS A CA 1
ATOM 1913 C C . CYS A 1 246 ? -3.779 -9.957 -9.782 1.00 93.56 246 CYS A C 1
ATOM 1915 O O . CYS A 1 246 ? -3.506 -11.017 -10.361 1.00 93.56 246 CYS A O 1
ATOM 1917 N N . LEU A 1 247 ? -3.048 -8.844 -9.964 1.00 92.69 247 LEU A N 1
ATOM 1918 C CA . LEU A 1 247 ? -1.869 -8.807 -10.843 1.00 92.69 247 LEU A CA 1
ATOM 1919 C C . LEU A 1 247 ? -0.780 -9.782 -10.376 1.00 92.69 247 LEU A C 1
ATOM 1921 O O . LEU A 1 247 ? -0.028 -10.288 -11.196 1.00 92.69 247 LEU A O 1
ATOM 1925 N N . HIS A 1 248 ? -0.722 -10.088 -9.081 1.00 94.81 248 HIS A N 1
ATOM 1926 C CA . HIS A 1 248 ? 0.267 -10.984 -8.473 1.00 94.81 248 HIS A CA 1
ATOM 1927 C C . HIS A 1 248 ? -0.246 -12.419 -8.281 1.00 94.81 248 HIS A C 1
ATOM 1929 O O . HIS A 1 248 ? 0.456 -13.254 -7.714 1.00 94.81 248 HIS A O 1
ATOM 1935 N N . ASN A 1 249 ? -1.463 -12.721 -8.747 1.00 93.38 249 ASN A N 1
ATOM 1936 C CA . ASN A 1 249 ? -2.117 -14.017 -8.561 1.00 93.38 249 ASN A CA 1
ATOM 1937 C C . ASN A 1 249 ? -2.176 -14.465 -7.084 1.00 93.38 249 ASN A C 1
ATOM 1939 O O . ASN A 1 249 ? -1.995 -15.643 -6.768 1.00 93.38 249 ASN A O 1
ATOM 1943 N N . VAL A 1 250 ? -2.400 -13.515 -6.171 1.00 95.69 250 VAL A N 1
ATOM 1944 C CA . VAL A 1 250 ? -2.624 -13.792 -4.745 1.00 95.69 250 VAL A CA 1
ATOM 1945 C C . VAL A 1 250 ? -4.109 -13.612 -4.392 1.00 95.69 250 VAL A C 1
ATOM 1947 O O . VAL A 1 250 ? -4.796 -12.866 -5.094 1.00 95.69 250 VAL A O 1
ATOM 1950 N N . PRO A 1 251 ? -4.629 -14.292 -3.346 1.00 95.81 251 PRO A N 1
ATOM 1951 C CA . PRO A 1 251 ? -6.042 -14.213 -2.970 1.00 95.81 251 PRO A CA 1
ATOM 1952 C C . PRO A 1 251 ? -6.510 -12.779 -2.727 1.00 95.81 251 PRO A C 1
ATOM 1954 O O . PRO A 1 251 ? -5.741 -11.947 -2.249 1.00 95.81 251 PRO A O 1
ATOM 1957 N N . GLU A 1 252 ? -7.768 -12.488 -3.031 1.00 95.56 252 GLU A N 1
ATOM 1958 C CA . GLU A 1 252 ? -8.376 -11.199 -2.701 1.00 95.56 252 GLU A CA 1
ATOM 1959 C C . GLU A 1 252 ? -8.491 -11.031 -1.180 1.00 95.56 252 GLU A C 1
ATOM 1961 O O . GLU A 1 252 ? -8.614 -12.008 -0.443 1.00 95.56 252 GLU A O 1
ATOM 1966 N N . LEU A 1 253 ? -8.390 -9.788 -0.716 1.00 97.56 253 LEU A N 1
ATOM 1967 C CA . LEU A 1 253 ? -8.693 -9.419 0.660 1.00 97.56 253 LEU A CA 1
ATOM 1968 C C . LEU A 1 253 ? -10.201 -9.256 0.816 1.00 97.56 253 LEU A C 1
ATOM 1970 O O . LEU A 1 253 ? -10.879 -8.799 -0.107 1.00 97.56 253 LEU A O 1
ATOM 1974 N N . GLU A 1 254 ? -10.684 -9.546 2.014 1.00 95.81 254 GLU A N 1
ATOM 1975 C CA . GLU A 1 254 ? -11.991 -9.141 2.517 1.00 95.81 254 GLU A CA 1
ATOM 1976 C C . GLU A 1 254 ? -11.858 -7.833 3.305 1.00 95.81 254 GLU A C 1
ATOM 1978 O O . GLU A 1 254 ? -10.817 -7.551 3.906 1.00 95.81 254 GLU A O 1
ATOM 1983 N N . TYR A 1 255 ? -12.900 -7.004 3.300 1.00 94.19 255 TYR A N 1
ATOM 1984 C CA . TYR A 1 255 ? -12.891 -5.805 4.132 1.00 94.19 255 TYR A CA 1
ATOM 1985 C C . TYR A 1 255 ? -13.278 -6.151 5.568 1.00 94.19 255 TYR A C 1
ATOM 1987 O O . TYR A 1 255 ? -14.194 -6.940 5.785 1.00 94.19 255 TYR A O 1
ATOM 1995 N N . ASP A 1 256 ? -12.606 -5.539 6.539 1.00 94.75 256 ASP A N 1
ATOM 1996 C CA . ASP A 1 256 ? -12.889 -5.739 7.956 1.00 94.75 256 ASP A CA 1
ATOM 1997 C C . ASP A 1 256 ? -13.034 -4.392 8.681 1.00 94.75 256 ASP A C 1
ATOM 1999 O O . ASP A 1 256 ? -12.102 -3.581 8.745 1.00 94.75 256 ASP A O 1
ATOM 2003 N N . ASP A 1 257 ? -14.221 -4.156 9.241 1.00 82.25 257 ASP A N 1
ATOM 2004 C CA . ASP A 1 257 ? -14.568 -2.899 9.909 1.00 82.25 257 ASP A CA 1
ATOM 2005 C C . ASP A 1 257 ? -13.780 -2.676 11.211 1.00 82.25 257 ASP A C 1
ATOM 2007 O O . ASP A 1 257 ? -13.540 -1.531 11.614 1.00 82.25 257 ASP A O 1
ATOM 2011 N N . ILE A 1 258 ? -13.322 -3.748 11.872 1.00 83.31 258 ILE A N 1
ATOM 2012 C CA . ILE A 1 258 ? -12.505 -3.655 13.090 1.00 83.31 258 ILE A CA 1
ATOM 2013 C C . ILE A 1 258 ? -11.109 -3.140 12.716 1.00 83.31 258 ILE A C 1
ATOM 2015 O O . ILE A 1 258 ? -10.592 -2.199 13.336 1.00 83.31 258 ILE A O 1
ATOM 2019 N N . LEU A 1 259 ? -10.523 -3.681 11.642 1.00 90.06 259 LEU A N 1
ATOM 2020 C CA . LEU A 1 259 ? -9.270 -3.169 11.080 1.00 90.06 259 LEU A CA 1
ATOM 2021 C C . LEU A 1 259 ? -9.421 -1.718 10.609 1.00 90.06 259 LEU A C 1
ATOM 2023 O O . LEU A 1 259 ? -8.553 -0.888 10.882 1.00 90.06 259 LEU A O 1
ATOM 2027 N N . ALA A 1 260 ? -10.537 -1.376 9.962 1.00 88.06 260 ALA A N 1
ATOM 2028 C CA . ALA A 1 260 ? -10.780 -0.022 9.470 1.00 88.06 260 ALA A CA 1
ATOM 2029 C C . ALA A 1 260 ? -10.858 0.991 10.613 1.00 88.06 260 ALA A C 1
ATOM 2031 O O . ALA A 1 260 ? -10.295 2.087 10.529 1.00 88.06 260 ALA A O 1
ATOM 2032 N N . THR A 1 261 ? -11.502 0.612 11.715 1.00 82.25 261 THR A N 1
ATOM 2033 C CA . THR A 1 261 ? -11.662 1.524 12.842 1.00 82.25 261 THR A CA 1
ATOM 2034 C C . THR A 1 261 ? -10.370 1.703 13.641 1.00 82.25 261 THR A C 1
ATOM 2036 O O . THR A 1 261 ? -10.060 2.825 14.053 1.00 82.25 261 THR A O 1
ATOM 2039 N N . SER A 1 262 ? -9.564 0.648 13.814 1.00 87.31 262 SER A N 1
ATOM 2040 C CA . SER A 1 262 ? -8.223 0.789 14.410 1.00 87.31 262 SER A CA 1
ATOM 2041 C C . SER A 1 262 ? -7.304 1.647 13.529 1.00 87.31 262 SER A C 1
ATOM 2043 O O . SER A 1 262 ? -6.663 2.571 14.031 1.00 87.31 262 SER A O 1
ATOM 2045 N N . ALA A 1 263 ? -7.331 1.446 12.208 1.00 94.94 263 ALA A N 1
ATOM 2046 C CA . ALA A 1 263 ? -6.593 2.274 11.256 1.00 94.94 263 ALA A CA 1
ATOM 2047 C C . ALA A 1 263 ? -7.026 3.752 11.321 1.00 94.94 263 ALA A C 1
ATOM 2049 O O . ALA A 1 263 ? -6.192 4.660 11.351 1.00 94.94 263 ALA A O 1
ATOM 2050 N N . TYR A 1 264 ? -8.334 4.021 11.400 1.00 93.88 264 TYR A N 1
ATOM 2051 C CA . TYR A 1 264 ? -8.859 5.383 11.534 1.00 93.88 264 TYR A CA 1
ATOM 2052 C C . TYR A 1 264 ? -8.475 6.033 12.867 1.00 93.88 264 TYR A C 1
ATOM 2054 O O . TYR A 1 264 ? -8.082 7.203 12.891 1.00 93.88 264 TYR A O 1
ATOM 2062 N N . SER A 1 265 ? -8.522 5.276 13.964 1.00 87.69 265 SER A N 1
ATOM 2063 C CA . SER A 1 265 ? -8.091 5.749 15.284 1.00 87.69 265 SER A CA 1
ATOM 2064 C C . SER A 1 265 ? -6.621 6.163 15.265 1.00 87.69 265 SER A C 1
ATOM 2066 O O . SER A 1 265 ? -6.271 7.239 15.759 1.00 87.69 265 SER A O 1
ATOM 2068 N N . TYR A 1 266 ? -5.766 5.378 14.606 1.00 94.31 266 TYR A N 1
ATOM 2069 C CA . TYR A 1 266 ? -4.359 5.731 14.468 1.00 94.31 266 TYR A CA 1
ATOM 2070 C C . TYR A 1 266 ? -4.130 6.946 13.556 1.00 94.31 266 TYR A C 1
ATOM 2072 O O . TYR A 1 266 ? -3.335 7.831 13.880 1.00 94.31 266 TYR A O 1
ATOM 2080 N N . ALA A 1 267 ? -4.892 7.070 12.464 1.00 94.25 267 ALA A N 1
ATOM 2081 C CA . ALA A 1 267 ? -4.864 8.262 11.617 1.00 94.25 267 ALA A CA 1
ATOM 2082 C C . ALA A 1 267 ? -5.244 9.539 12.396 1.00 94.25 267 ALA A C 1
ATOM 2084 O O . ALA A 1 267 ? -4.632 10.590 12.197 1.00 94.25 267 ALA A O 1
ATOM 2085 N N . ILE A 1 268 ? -6.216 9.458 13.317 1.00 91.06 268 ILE A N 1
ATOM 2086 C CA . ILE A 1 268 ? -6.552 10.553 14.242 1.00 91.06 268 ILE A CA 1
ATOM 2087 C C . ILE A 1 268 ? -5.387 10.860 15.180 1.00 91.06 268 ILE A C 1
ATOM 2089 O O . ILE A 1 268 ? -5.073 12.033 15.378 1.00 91.06 268 ILE A O 1
ATOM 2093 N N . LYS A 1 269 ? -4.748 9.834 15.749 1.00 90.31 269 LYS A N 1
ATOM 2094 C CA . LYS A 1 269 ? -3.612 10.004 16.659 1.00 90.31 269 LYS A CA 1
ATOM 2095 C C . LYS A 1 269 ? -2.473 10.765 15.983 1.00 90.31 269 LYS A C 1
ATOM 2097 O O . LYS A 1 269 ? -2.014 11.749 16.547 1.00 90.31 269 LYS A O 1
ATOM 2102 N N . MET A 1 270 ? -2.088 10.383 14.762 1.00 93.50 270 MET A N 1
ATOM 2103 C CA . MET A 1 270 ? -1.071 11.111 13.986 1.00 93.50 270 MET A CA 1
ATOM 2104 C C . MET A 1 270 ? -1.502 12.544 13.663 1.00 93.50 270 MET A C 1
ATOM 2106 O O . MET A 1 270 ? -0.708 13.470 13.775 1.00 93.50 270 MET A O 1
ATOM 2110 N N . ALA A 1 271 ? -2.769 12.757 13.304 1.00 90.56 271 ALA A N 1
ATOM 2111 C CA . ALA A 1 271 ? -3.274 14.104 13.065 1.00 90.56 271 ALA A CA 1
ATOM 2112 C C . ALA A 1 271 ? -3.269 14.968 14.343 1.00 90.56 271 ALA A C 1
ATOM 2114 O O . ALA A 1 271 ? -3.134 16.183 14.266 1.00 90.56 271 ALA A O 1
ATOM 2115 N N . ASN A 1 272 ? -3.387 14.388 15.531 1.00 87.69 272 ASN A N 1
ATOM 2116 C CA . ASN A 1 272 ? -3.535 15.150 16.771 1.00 87.69 272 ASN A CA 1
ATOM 2117 C C . ASN A 1 272 ? -2.298 15.095 17.681 1.00 87.69 272 ASN A C 1
ATOM 2119 O O . ASN A 1 272 ? -2.381 15.535 18.824 1.00 87.69 272 ASN A O 1
ATOM 2123 N N . ASP A 1 273 ? -1.153 14.596 17.205 1.00 85.25 273 ASP A N 1
ATOM 2124 C CA . ASP A 1 273 ? 0.047 14.408 18.035 1.00 85.25 273 ASP A CA 1
ATOM 2125 C C . ASP A 1 273 ? 0.848 15.692 18.318 1.00 85.25 273 ASP A C 1
ATOM 2127 O O . ASP A 1 273 ? 1.890 15.641 18.967 1.00 85.25 273 ASP A O 1
ATOM 2131 N N . GLY A 1 274 ? 0.366 16.843 17.841 1.00 80.62 274 GLY A N 1
ATOM 2132 C CA . GLY A 1 274 ? 1.016 18.144 18.009 1.00 80.62 274 GLY A CA 1
ATOM 2133 C C . GLY A 1 274 ? 2.236 18.363 17.108 1.00 80.62 274 GLY A C 1
ATOM 2134 O O . GLY A 1 274 ? 2.811 19.449 17.131 1.00 80.62 274 GLY A O 1
ATOM 2135 N N . MET A 1 275 ? 2.620 17.377 16.292 1.00 83.31 275 MET A N 1
ATOM 2136 C CA . MET A 1 275 ? 3.706 17.494 15.320 1.00 83.31 275 MET A CA 1
ATOM 2137 C C . MET A 1 275 ? 3.152 17.925 13.954 1.00 83.31 275 MET A C 1
ATOM 2139 O O . MET A 1 275 ? 1.966 17.754 13.666 1.00 83.31 275 MET A O 1
ATOM 2143 N N . TYR A 1 276 ? 3.997 18.512 13.100 1.00 78.31 276 TYR A N 1
ATOM 2144 C CA . TYR A 1 276 ? 3.626 18.939 11.746 1.00 78.31 276 TYR A CA 1
ATOM 2145 C C . TYR A 1 276 ? 4.336 18.112 10.680 1.00 78.31 276 TYR A C 1
ATOM 2147 O O . TYR A 1 276 ? 5.517 17.778 10.800 1.00 78.31 276 TYR A O 1
ATOM 2155 N N . GLY A 1 277 ? 3.637 17.850 9.582 1.00 79.50 277 GLY A N 1
ATOM 2156 C CA . GLY A 1 277 ? 4.221 17.252 8.402 1.00 79.50 277 GLY A CA 1
ATOM 2157 C C . GLY A 1 277 ? 4.582 15.777 8.563 1.00 79.50 277 GLY A C 1
ATOM 2158 O O . GLY A 1 277 ? 3.954 15.019 9.303 1.00 79.50 277 GLY A O 1
ATOM 2159 N N . ALA A 1 278 ? 5.661 15.389 7.882 1.00 80.19 278 ALA A N 1
ATOM 2160 C CA . ALA A 1 278 ? 6.221 14.043 7.940 1.00 80.19 278 ALA A CA 1
ATOM 2161 C C . ALA A 1 278 ? 6.656 13.621 9.357 1.00 80.19 278 ALA A C 1
ATOM 2163 O O . ALA A 1 278 ? 6.782 12.431 9.612 1.00 80.19 278 ALA A O 1
ATOM 2164 N N . ALA A 1 279 ? 6.853 14.567 10.283 1.00 85.75 279 ALA A N 1
ATOM 2165 C CA . ALA A 1 279 ? 7.264 14.262 11.651 1.00 85.75 279 ALA A CA 1
ATOM 2166 C C . ALA A 1 279 ? 6.168 13.543 12.468 1.00 85.75 279 ALA A C 1
ATOM 2168 O O . ALA A 1 279 ? 6.495 12.813 13.398 1.00 85.75 279 ALA A O 1
ATOM 2169 N N . SER A 1 280 ? 4.890 13.692 12.095 1.00 87.56 280 SER A N 1
ATOM 2170 C CA . SER A 1 280 ? 3.780 12.932 12.697 1.00 87.56 280 SER A CA 1
ATOM 2171 C C . SER A 1 280 ? 3.693 11.482 12.195 1.00 87.56 280 SER A C 1
ATOM 2173 O O . SER A 1 280 ? 2.963 10.673 12.766 1.00 87.56 280 SER A O 1
ATOM 2175 N N . VAL A 1 281 ? 4.379 11.143 11.097 1.00 90.62 281 VAL A N 1
ATOM 2176 C CA . VAL A 1 281 ? 4.236 9.850 10.415 1.00 90.62 281 VAL A CA 1
ATOM 2177 C C . VAL A 1 281 ? 5.176 8.832 11.050 1.00 90.62 281 VAL A C 1
ATOM 2179 O O . VAL A 1 281 ? 6.376 8.831 10.786 1.00 90.62 281 VAL A O 1
ATOM 2182 N N . LYS A 1 282 ? 4.621 7.954 11.887 1.00 90.25 282 LYS A N 1
ATOM 2183 C CA . LYS A 1 282 ? 5.362 6.901 12.596 1.00 90.25 282 LYS A CA 1
ATOM 2184 C C . LYS A 1 282 ? 4.553 5.603 12.659 1.00 90.25 282 LYS A C 1
ATOM 2186 O O . LYS A 1 282 ? 3.327 5.698 12.752 1.00 90.25 282 LYS A O 1
ATOM 2191 N N . PRO A 1 283 ? 5.195 4.421 12.643 1.00 90.44 283 PRO A N 1
ATOM 2192 C CA . PRO A 1 283 ? 4.497 3.145 12.793 1.00 90.44 283 PRO A CA 1
ATOM 2193 C C . PRO A 1 283 ? 3.685 3.085 14.086 1.00 90.44 283 PRO A C 1
ATOM 2195 O O . PRO A 1 283 ? 4.133 3.595 15.118 1.00 90.44 283 PRO A O 1
ATOM 2198 N N . SER A 1 284 ? 2.520 2.445 14.043 1.00 89.44 284 SER A N 1
ATOM 2199 C CA . SER A 1 284 ? 1.694 2.240 15.233 1.00 89.44 284 SER A CA 1
ATOM 2200 C C . SER A 1 284 ? 2.293 1.213 16.189 1.00 89.44 284 SER A C 1
ATOM 2202 O O . SER A 1 284 ? 2.966 0.258 15.780 1.00 89.44 284 SER A O 1
ATOM 2204 N N . LEU A 1 285 ? 2.043 1.406 17.489 1.00 83.12 285 LEU A N 1
ATOM 2205 C CA . LEU A 1 285 ? 2.532 0.505 18.528 1.00 83.12 285 LEU A CA 1
ATOM 2206 C C . LEU A 1 285 ? 1.680 -0.767 18.589 1.00 83.12 285 LEU A C 1
ATOM 2208 O O . LEU A 1 285 ? 0.481 -0.723 18.868 1.00 83.12 285 LEU A O 1
ATOM 2212 N N . VAL A 1 286 ? 2.317 -1.917 18.389 1.00 80.94 286 VAL A N 1
ATOM 2213 C CA . VAL A 1 286 ? 1.672 -3.231 18.492 1.00 80.94 286 VAL A CA 1
ATOM 2214 C C . VAL A 1 286 ? 1.234 -3.511 19.938 1.00 80.94 286 VAL A C 1
ATOM 2216 O O . VAL A 1 286 ? 1.966 -3.230 20.886 1.00 80.94 286 VAL A O 1
ATOM 2219 N N . GLY A 1 287 ? 0.021 -4.038 20.108 1.00 74.56 287 GLY A N 1
ATOM 2220 C CA . GLY A 1 287 ? -0.635 -4.276 21.398 1.00 74.56 287 GLY A CA 1
ATOM 2221 C C . GLY A 1 287 ? -1.247 -3.026 22.042 1.00 74.56 287 GLY A C 1
ATOM 2222 O O . GLY A 1 287 ? -1.899 -3.132 23.077 1.00 74.56 287 GLY A O 1
ATOM 2223 N N . ILE A 1 288 ? -1.044 -1.845 21.448 1.00 78.06 288 ILE A N 1
ATOM 2224 C CA . ILE A 1 288 ? -1.550 -0.565 21.959 1.00 78.06 288 ILE A CA 1
ATOM 2225 C C . ILE A 1 288 ? -2.476 0.087 20.928 1.00 78.06 288 ILE A C 1
ATOM 2227 O O . ILE A 1 288 ? -3.640 0.346 21.220 1.00 78.06 288 ILE A O 1
ATOM 2231 N N . ASP A 1 289 ? -1.951 0.342 19.731 1.00 80.62 289 ASP A N 1
ATOM 2232 C CA . ASP A 1 289 ? -2.637 1.026 18.632 1.00 80.62 289 ASP A CA 1
ATOM 2233 C C . ASP A 1 289 ? -3.210 0.034 17.596 1.00 80.62 289 ASP A C 1
ATOM 2235 O O . ASP A 1 289 ? -4.181 0.345 16.905 1.00 80.62 289 ASP A O 1
ATOM 2239 N N . ARG A 1 290 ? -2.632 -1.172 17.508 1.00 86.38 290 ARG A N 1
ATOM 2240 C CA . ARG A 1 290 ? -3.103 -2.298 16.679 1.00 86.38 290 ARG A CA 1
ATOM 2241 C C . ARG A 1 290 ? -2.801 -3.645 17.336 1.00 86.38 290 ARG A C 1
ATOM 2243 O O . ARG A 1 290 ? -1.918 -3.721 18.189 1.00 86.38 290 ARG A O 1
ATOM 2250 N N . GLU A 1 291 ? -3.517 -4.698 16.949 1.00 82.00 291 GLU A N 1
ATOM 2251 C CA . GLU A 1 291 ? -3.316 -6.059 17.478 1.00 82.00 291 GLU A CA 1
ATOM 2252 C C . GLU A 1 291 ? -2.000 -6.697 16.983 1.00 82.00 291 GLU A C 1
ATOM 2254 O O . GLU A 1 291 ? -1.361 -6.198 16.055 1.00 82.00 291 GLU A O 1
ATOM 2259 N N . GLN A 1 292 ? -1.559 -7.778 17.639 1.00 82.62 292 GLN A N 1
ATOM 2260 C CA . GLN A 1 292 ? -0.237 -8.388 17.415 1.00 82.62 292 GLN A CA 1
ATOM 2261 C C . GLN A 1 292 ? -0.051 -8.973 16.014 1.00 82.62 292 GLN A C 1
ATOM 2263 O O . GLN A 1 292 ? 1.048 -8.936 15.464 1.00 82.62 292 GLN A O 1
ATOM 2268 N N . ASP A 1 293 ? -1.124 -9.489 15.434 1.00 88.62 293 ASP A N 1
ATOM 2269 C CA . ASP A 1 293 ? -1.161 -10.114 14.119 1.00 88.62 293 ASP A CA 1
ATOM 2270 C C . ASP A 1 293 ? -1.704 -9.173 13.035 1.00 88.62 293 ASP A C 1
ATOM 2272 O O . ASP A 1 293 ? -2.027 -9.625 11.936 1.00 88.62 293 ASP A O 1
ATOM 2276 N N . VAL A 1 294 ? -1.782 -7.869 13.315 1.00 94.12 294 VAL A N 1
ATOM 2277 C CA . VAL A 1 294 ? -2.257 -6.861 12.367 1.00 94.12 294 VAL A CA 1
ATOM 2278 C C . VAL A 1 294 ? -1.073 -6.146 11.731 1.00 94.12 294 VAL A C 1
ATOM 2280 O O . VAL A 1 294 ? -0.278 -5.509 12.415 1.00 94.12 294 VAL A O 1
ATOM 2283 N N . GLY A 1 295 ? -0.949 -6.235 10.409 1.00 97.00 295 GLY A N 1
ATOM 2284 C CA . GLY A 1 295 ? 0.006 -5.484 9.591 1.00 97.00 295 GLY A CA 1
ATOM 2285 C C . GLY A 1 295 ? -0.435 -4.038 9.373 1.00 97.00 295 GLY A C 1
ATOM 2286 O O . GLY A 1 295 ? -1.585 -3.696 9.633 1.00 97.00 295 GLY A O 1
ATOM 2287 N N . GLU A 1 296 ? 0.457 -3.184 8.873 1.00 98.25 296 GLU A N 1
ATOM 2288 C CA . GLU A 1 296 ? 0.184 -1.755 8.696 1.00 98.25 296 GLU A CA 1
ATOM 2289 C C . GLU A 1 296 ? 0.891 -1.191 7.461 1.00 98.25 296 GLU A C 1
ATOM 2291 O O . GLU A 1 296 ? 2.077 -1.436 7.263 1.00 98.25 296 GLU A O 1
ATOM 2296 N N . ASN A 1 297 ? 0.172 -0.365 6.697 1.00 98.62 297 ASN A N 1
ATOM 2297 C CA . ASN A 1 297 ? 0.749 0.612 5.782 1.00 98.62 297 ASN A CA 1
ATOM 2298 C C . ASN A 1 297 ? 0.255 2.013 6.147 1.00 98.62 297 ASN A C 1
ATOM 2300 O O . ASN A 1 297 ? -0.935 2.207 6.402 1.00 98.62 297 ASN A O 1
ATOM 2304 N N . ILE A 1 298 ? 1.145 3.005 6.091 1.00 97.50 298 ILE A N 1
ATOM 2305 C CA . ILE A 1 298 ? 0.811 4.410 6.342 1.00 97.50 298 ILE A CA 1
ATOM 2306 C C . ILE A 1 298 ? 1.165 5.242 5.112 1.00 97.50 298 ILE A C 1
ATOM 2308 O O . ILE A 1 298 ? 2.172 5.023 4.440 1.00 97.50 298 ILE A O 1
ATOM 2312 N N . ALA A 1 299 ? 0.320 6.216 4.800 1.00 94.06 299 ALA A N 1
ATOM 2313 C CA . ALA A 1 299 ? 0.610 7.247 3.829 1.00 94.06 299 ALA A CA 1
ATOM 2314 C C . ALA A 1 299 ? 0.227 8.614 4.385 1.00 94.06 299 ALA A C 1
ATOM 2316 O O . ALA A 1 299 ? -0.780 8.784 5.073 1.00 94.06 299 ALA A O 1
ATOM 2317 N N . TRP A 1 300 ? 1.029 9.608 4.031 1.00 92.12 300 TRP A N 1
ATOM 2318 C CA . TRP A 1 300 ? 0.786 10.992 4.383 1.00 92.12 300 TRP A CA 1
ATOM 2319 C C . TRP A 1 300 ? 1.148 11.890 3.213 1.00 92.12 300 TRP A C 1
ATOM 2321 O O . TRP A 1 300 ? 2.147 11.665 2.525 1.00 92.12 300 TRP A O 1
ATOM 2331 N N . GLN A 1 301 ? 0.346 12.929 3.005 1.00 86.81 301 GLN A N 1
ATOM 2332 C CA . GLN A 1 301 ? 0.681 13.962 2.043 1.00 86.81 301 GLN A CA 1
ATOM 2333 C C . GLN A 1 301 ? 0.136 15.325 2.467 1.00 86.81 301 GLN A C 1
ATOM 2335 O O . GLN A 1 301 ? -1.028 15.462 2.846 1.00 86.81 301 GLN A O 1
ATOM 2340 N N . MET A 1 302 ? 0.967 16.356 2.303 1.00 83.94 302 MET A N 1
ATOM 2341 C CA . MET A 1 302 ? 0.520 17.746 2.259 1.00 83.94 302 MET A CA 1
ATOM 2342 C C . MET A 1 302 ? -0.131 18.018 0.895 1.00 83.94 302 MET A C 1
ATOM 2344 O O . MET A 1 302 ? 0.534 17.981 -0.144 1.00 83.94 302 MET A O 1
ATOM 2348 N N . ASN A 1 303 ? -1.431 18.293 0.873 1.00 76.62 303 ASN A N 1
ATOM 2349 C CA . ASN A 1 303 ? -2.194 18.542 -0.343 1.00 76.62 303 ASN A CA 1
ATOM 2350 C C . ASN A 1 303 ? -3.198 19.686 -0.141 1.00 76.62 303 ASN A C 1
ATOM 2352 O O . ASN A 1 303 ? -4.303 19.479 0.350 1.00 76.62 303 ASN A O 1
ATOM 2356 N N . ARG A 1 304 ? -2.837 20.893 -0.604 1.00 67.38 304 ARG A N 1
ATOM 2357 C CA . ARG A 1 304 ? -3.680 22.106 -0.519 1.00 67.38 304 ARG A CA 1
ATOM 2358 C C . ARG A 1 304 ? -5.049 21.979 -1.195 1.00 67.38 304 ARG A C 1
ATOM 2360 O O . ARG A 1 304 ? -5.944 22.754 -0.893 1.00 67.38 304 ARG A O 1
ATOM 2367 N N . TYR A 1 305 ? -5.202 21.029 -2.114 1.00 69.44 305 TYR A N 1
ATOM 2368 C CA . TYR A 1 305 ? -6.446 20.799 -2.849 1.00 69.44 305 TYR A CA 1
ATOM 2369 C C . TYR A 1 305 ? -7.191 19.555 -2.359 1.00 69.44 305 TYR A C 1
ATOM 2371 O O . TYR A 1 305 ? -8.164 19.144 -2.982 1.00 69.44 305 TYR A O 1
ATOM 2379 N N . ASN A 1 306 ? -6.726 18.923 -1.273 1.00 61.25 306 ASN A N 1
ATOM 2380 C CA . ASN A 1 306 ? -7.317 17.721 -0.688 1.00 61.25 306 ASN A CA 1
ATOM 2381 C C . ASN A 1 306 ? -7.564 16.572 -1.686 1.00 61.25 306 ASN A C 1
ATOM 2383 O O . ASN A 1 306 ? -8.455 15.748 -1.487 1.00 61.25 306 ASN A O 1
ATOM 2387 N N . GLN A 1 307 ? -6.755 16.503 -2.748 1.00 73.62 307 GLN A N 1
ATOM 2388 C CA . GLN A 1 307 ? -6.880 15.498 -3.809 1.00 73.62 307 GLN A CA 1
ATOM 2389 C C . GLN A 1 307 ? -6.230 14.154 -3.447 1.00 73.62 307 GLN A C 1
ATOM 2391 O O . GLN A 1 307 ? -6.419 13.183 -4.177 1.00 73.62 307 GLN A O 1
ATOM 2396 N N . PHE A 1 308 ? -5.450 14.097 -2.358 1.00 84.00 308 PHE A N 1
ATOM 2397 C CA . PHE A 1 308 ? -4.862 12.848 -1.882 1.00 84.00 308 PHE A CA 1
ATOM 2398 C C . PHE A 1 308 ? -5.945 11.963 -1.273 1.00 84.00 308 PHE A C 1
ATOM 2400 O O . PHE A 1 308 ? -6.712 12.397 -0.415 1.00 84.00 308 PHE A O 1
ATOM 2407 N N . ASN A 1 309 ? -6.032 10.735 -1.766 1.00 86.19 309 ASN A N 1
ATOM 2408 C CA . ASN A 1 309 ? -7.071 9.778 -1.419 1.00 86.19 309 ASN A CA 1
ATOM 2409 C C . ASN A 1 309 ? -6.482 8.365 -1.332 1.00 86.19 309 ASN A C 1
ATOM 2411 O O . ASN A 1 309 ? -5.304 8.144 -1.624 1.00 86.19 309 ASN A O 1
ATOM 2415 N N . ILE A 1 310 ? -7.314 7.404 -0.935 1.00 90.00 310 ILE A N 1
ATOM 2416 C CA . ILE A 1 310 ? -6.877 6.024 -0.722 1.00 90.00 310 ILE A CA 1
ATOM 2417 C C . ILE A 1 310 ? -6.313 5.378 -1.994 1.00 90.00 310 ILE A C 1
ATOM 2419 O O . ILE A 1 310 ? -5.322 4.662 -1.903 1.00 90.00 310 ILE A O 1
ATOM 2423 N N . TYR A 1 311 ? -6.823 5.699 -3.189 1.00 85.12 311 TYR A N 1
ATOM 2424 C CA . TYR A 1 311 ? -6.221 5.209 -4.436 1.00 85.12 311 TYR A CA 1
ATOM 2425 C C . TYR A 1 311 ? -4.790 5.664 -4.603 1.00 85.12 311 TYR A C 1
ATOM 2427 O O . TYR A 1 311 ? -3.928 4.871 -4.972 1.00 85.12 311 TYR A O 1
ATOM 2435 N N . GLN A 1 312 ? -4.531 6.941 -4.341 1.00 85.56 312 GLN A N 1
ATOM 2436 C CA . GLN A 1 312 ? -3.193 7.503 -4.454 1.00 85.56 312 GLN A CA 1
ATOM 2437 C C . GLN A 1 312 ? -2.243 6.918 -3.400 1.00 85.56 312 GLN A C 1
ATOM 2439 O O . GLN A 1 312 ? -1.077 6.695 -3.713 1.00 85.56 312 GLN A O 1
ATOM 2444 N N . ALA A 1 313 ? -2.736 6.605 -2.198 1.00 92.44 313 ALA A N 1
ATOM 2445 C CA . ALA A 1 313 ? -1.959 5.896 -1.181 1.00 92.44 313 ALA A CA 1
ATOM 2446 C C . ALA A 1 313 ? -1.626 4.459 -1.610 1.00 92.44 313 ALA A C 1
ATOM 2448 O O . ALA A 1 313 ? -0.452 4.115 -1.719 1.00 92.44 313 ALA A O 1
ATOM 2449 N N . VAL A 1 314 ? -2.639 3.651 -1.945 1.00 93.88 314 VAL A N 1
ATOM 2450 C CA . VAL A 1 314 ? -2.473 2.237 -2.326 1.00 93.88 314 VAL A CA 1
ATOM 2451 C C . VAL A 1 314 ? -1.620 2.095 -3.583 1.00 93.88 314 VAL A C 1
ATOM 2453 O O . VAL A 1 314 ? -0.737 1.246 -3.650 1.00 93.88 314 VAL A O 1
ATOM 2456 N N . SER A 1 315 ? -1.820 2.965 -4.571 1.00 89.31 315 SER A N 1
ATOM 2457 C CA . SER A 1 315 ? -0.967 2.997 -5.761 1.00 89.31 315 SER A CA 1
ATOM 2458 C C . SER A 1 315 ? 0.471 3.426 -5.475 1.00 89.31 315 SER A C 1
ATOM 2460 O O . SER A 1 315 ? 1.396 2.891 -6.082 1.00 89.31 315 SER A O 1
ATOM 2462 N N . GLY A 1 316 ? 0.673 4.372 -4.556 1.00 90.12 316 GLY A N 1
ATOM 2463 C CA . GLY A 1 316 ? 1.999 4.770 -4.092 1.00 90.12 316 GLY A CA 1
ATOM 2464 C C . GLY A 1 316 ? 2.733 3.618 -3.408 1.00 90.12 316 GLY A C 1
ATOM 2465 O O . GLY A 1 316 ? 3.895 3.378 -3.730 1.00 90.12 316 GLY A O 1
ATOM 2466 N N . TRP A 1 317 ? 2.037 2.877 -2.539 1.00 95.94 317 TRP A N 1
ATOM 2467 C CA . TRP A 1 317 ? 2.539 1.649 -1.917 1.00 95.94 317 TRP A CA 1
ATOM 2468 C C . TRP A 1 317 ? 2.826 0.561 -2.953 1.00 95.94 317 TRP A C 1
ATOM 2470 O O . TRP A 1 317 ? 3.855 -0.094 -2.880 1.00 95.94 317 TRP A O 1
ATOM 2480 N N . TYR A 1 318 ? 1.974 0.387 -3.965 1.00 95.62 318 TYR A N 1
ATOM 2481 C CA . TYR A 1 318 ? 2.220 -0.597 -5.018 1.00 95.62 318 TYR A CA 1
ATOM 2482 C C . TYR A 1 318 ? 3.440 -0.246 -5.886 1.00 95.62 318 TYR A C 1
ATOM 2484 O O . TYR A 1 318 ? 4.246 -1.116 -6.212 1.00 95.62 318 TYR A O 1
ATOM 2492 N N . ALA A 1 319 ? 3.626 1.037 -6.215 1.00 93.38 319 ALA A N 1
ATOM 2493 C CA . ALA A 1 319 ? 4.752 1.514 -7.019 1.00 93.38 319 ALA A CA 1
ATOM 2494 C C . ALA A 1 319 ? 6.123 1.267 -6.363 1.00 93.38 319 ALA A C 1
ATOM 2496 O O . ALA A 1 319 ? 7.147 1.321 -7.047 1.00 93.38 319 ALA A O 1
ATOM 2497 N N . GLU A 1 320 ? 6.174 0.969 -5.061 1.00 94.44 320 GLU A N 1
ATOM 2498 C CA . GLU A 1 320 ? 7.407 0.525 -4.411 1.00 94.44 320 GLU A CA 1
ATOM 2499 C C . GLU A 1 320 ? 7.937 -0.796 -4.982 1.00 94.44 320 GLU A C 1
ATOM 2501 O O . GLU A 1 320 ? 9.150 -0.996 -5.007 1.00 94.44 320 GLU A O 1
ATOM 2506 N N . GLY A 1 321 ? 7.062 -1.644 -5.534 1.00 94.94 321 GLY A N 1
ATOM 2507 C CA . GLY A 1 321 ? 7.428 -2.902 -6.187 1.00 94.94 321 GLY A CA 1
ATOM 2508 C C . GLY A 1 321 ? 8.386 -2.738 -7.372 1.00 94.94 321 GLY A C 1
ATOM 2509 O O . GLY A 1 321 ? 9.114 -3.668 -7.699 1.00 94.94 321 GLY A O 1
ATOM 2510 N N . LEU A 1 322 ? 8.493 -1.536 -7.956 1.00 94.31 322 LEU A N 1
ATOM 2511 C CA . LEU A 1 322 ? 9.520 -1.211 -8.961 1.00 94.31 322 LEU A CA 1
ATOM 2512 C C . LEU A 1 322 ? 10.959 -1.292 -8.416 1.00 94.31 322 LEU A C 1
ATOM 2514 O O . LEU A 1 322 ? 11.912 -1.291 -9.198 1.00 94.31 322 LEU A O 1
ATOM 2518 N N . ASN A 1 323 ? 11.122 -1.310 -7.091 1.00 92.56 323 ASN A N 1
ATOM 2519 C CA . ASN A 1 323 ? 12.393 -1.478 -6.389 1.00 92.56 323 ASN A CA 1
ATOM 2520 C C . ASN A 1 323 ? 12.537 -2.847 -5.709 1.00 92.56 323 ASN A C 1
ATOM 2522 O O . ASN A 1 323 ? 13.575 -3.079 -5.094 1.00 92.56 323 ASN A O 1
ATOM 2526 N N . TYR A 1 324 ? 11.526 -3.716 -5.771 1.00 94.75 324 TYR A N 1
ATOM 2527 C CA . TYR A 1 324 ? 11.581 -5.011 -5.102 1.00 94.75 324 TYR A CA 1
ATOM 2528 C C . TYR A 1 324 ? 12.359 -6.026 -5.942 1.00 94.75 324 TYR A C 1
ATOM 2530 O O . TYR A 1 324 ? 12.079 -6.204 -7.129 1.00 94.75 324 TYR A O 1
ATOM 2538 N N . ASP A 1 325 ? 13.326 -6.689 -5.312 1.00 94.00 325 ASP A N 1
ATOM 2539 C CA . ASP A 1 325 ? 14.100 -7.765 -5.920 1.00 94.00 325 ASP A CA 1
ATOM 2540 C C . ASP A 1 325 ? 13.436 -9.111 -5.602 1.00 94.00 325 ASP A C 1
ATOM 2542 O O . ASP A 1 325 ? 13.420 -9.560 -4.456 1.00 94.00 325 ASP A O 1
ATOM 2546 N N . HIS A 1 326 ? 12.843 -9.735 -6.620 1.00 93.56 326 HIS A N 1
ATOM 2547 C CA . HIS A 1 326 ? 12.218 -11.050 -6.480 1.00 93.56 326 HIS A CA 1
ATOM 2548 C C . HIS A 1 326 ? 13.239 -12.198 -6.480 1.00 93.56 326 HIS A C 1
ATOM 2550 O O . HIS A 1 326 ? 12.888 -13.282 -6.016 1.00 93.56 326 HIS A O 1
ATOM 2556 N N . GLU A 1 327 ? 14.467 -11.968 -6.960 1.00 93.88 327 GLU A N 1
ATOM 2557 C CA . GLU A 1 327 ? 15.556 -12.954 -6.935 1.00 93.88 327 GLU A CA 1
ATOM 2558 C C . GLU A 1 327 ? 16.200 -13.016 -5.546 1.00 93.88 327 GLU A C 1
ATOM 2560 O O . GLU A 1 327 ? 16.577 -14.087 -5.077 1.00 93.88 327 GLU A O 1
ATOM 2565 N N . ASN A 1 328 ? 16.239 -11.878 -4.843 1.00 93.56 328 ASN A N 1
ATOM 2566 C CA . ASN A 1 328 ? 16.690 -11.771 -3.453 1.00 93.56 328 ASN A CA 1
ATOM 2567 C C . ASN A 1 328 ? 15.559 -11.262 -2.537 1.00 93.56 328 ASN A C 1
ATOM 2569 O O . ASN A 1 328 ? 15.629 -10.146 -2.008 1.00 93.56 328 ASN A O 1
ATOM 2573 N N . PRO A 1 329 ? 14.489 -12.056 -2.340 1.00 93.31 329 PRO A N 1
ATOM 2574 C CA . PRO A 1 329 ? 13.299 -11.616 -1.628 1.00 93.31 329 PRO A CA 1
ATOM 2575 C C . PRO A 1 329 ? 13.579 -11.416 -0.135 1.00 93.31 329 PRO A C 1
ATOM 2577 O O . PRO A 1 329 ? 14.022 -12.324 0.568 1.00 93.31 329 PRO A O 1
ATOM 2580 N N . GLY A 1 330 ? 13.225 -10.245 0.388 1.00 88.94 330 GLY A N 1
ATOM 2581 C CA . GLY A 1 330 ? 13.403 -9.941 1.804 1.00 88.94 330 GLY A CA 1
ATOM 2582 C C . GLY A 1 330 ? 12.720 -8.653 2.238 1.00 88.94 330 GLY A C 1
ATOM 2583 O O . GLY A 1 330 ? 12.040 -7.991 1.452 1.00 88.94 330 GLY A O 1
ATOM 2584 N N . TYR A 1 331 ? 12.902 -8.310 3.511 1.00 91.31 331 TYR A N 1
ATOM 2585 C CA . TYR A 1 331 ? 12.422 -7.049 4.059 1.00 91.31 331 TYR A CA 1
ATOM 2586 C C . TYR A 1 331 ? 13.309 -5.886 3.596 1.00 91.31 331 TYR A C 1
ATOM 2588 O O . TYR A 1 331 ? 14.535 -5.967 3.649 1.00 91.31 331 TYR A O 1
ATOM 2596 N N . ASN A 1 332 ? 12.682 -4.788 3.179 1.00 90.25 332 ASN A N 1
ATOM 2597 C CA . ASN A 1 332 ? 13.348 -3.528 2.875 1.00 90.25 332 ASN A CA 1
ATOM 2598 C C . ASN A 1 332 ? 12.365 -2.383 3.133 1.00 90.25 332 ASN A C 1
ATOM 2600 O O . ASN A 1 332 ? 11.254 -2.401 2.603 1.00 90.25 332 ASN A O 1
ATOM 2604 N N . ASP A 1 333 ? 12.779 -1.371 3.896 1.00 88.06 333 ASP A N 1
ATOM 2605 C CA . ASP A 1 333 ? 11.929 -0.221 4.238 1.00 88.06 333 ASP A CA 1
ATOM 2606 C C . ASP A 1 333 ? 11.390 0.522 3.007 1.00 88.06 333 ASP A C 1
ATOM 2608 O O . ASP A 1 333 ? 10.327 1.133 3.057 1.00 88.06 333 ASP A O 1
ATOM 2612 N N . LYS A 1 334 ? 12.100 0.465 1.873 1.00 88.88 334 LYS A N 1
ATOM 2613 C CA . LYS A 1 334 ? 11.691 1.129 0.626 1.00 88.88 334 LYS A CA 1
ATOM 2614 C C . LYS A 1 334 ? 10.591 0.389 -0.132 1.00 88.88 334 LYS A C 1
ATOM 2616 O O . LYS A 1 334 ? 10.054 0.970 -1.077 1.00 88.88 334 LYS A O 1
ATOM 2621 N N . THR A 1 335 ? 10.325 -0.870 0.219 1.00 94.69 335 THR A N 1
ATOM 2622 C CA . THR A 1 335 ? 9.366 -1.758 -0.459 1.00 94.69 335 THR A CA 1
ATOM 2623 C C . THR A 1 335 ? 8.391 -2.437 0.497 1.00 94.69 335 THR A C 1
ATOM 2625 O O . THR A 1 335 ? 7.606 -3.277 0.058 1.00 94.69 335 THR A O 1
ATOM 2628 N N . SER A 1 336 ? 8.447 -2.122 1.792 1.00 95.94 336 SER A N 1
ATOM 2629 C CA . SER A 1 336 ? 7.678 -2.806 2.833 1.00 95.94 336 SER A CA 1
ATOM 2630 C C . SER A 1 336 ? 6.171 -2.596 2.674 1.00 95.94 336 SER A C 1
ATOM 2632 O O . SER A 1 336 ? 5.395 -3.509 2.976 1.00 95.94 336 SER A O 1
ATOM 2634 N N . HIS A 1 337 ? 5.741 -1.449 2.131 1.00 98.06 337 HIS A N 1
ATOM 2635 C CA . HIS A 1 337 ? 4.327 -1.214 1.864 1.00 98.06 337 HIS A CA 1
ATOM 2636 C C . HIS A 1 337 ? 3.833 -2.061 0.693 1.00 98.06 337 HIS A C 1
ATOM 2638 O O . HIS A 1 337 ? 2.739 -2.629 0.766 1.00 98.06 337 HIS A O 1
ATOM 2644 N N . PHE A 1 338 ? 4.639 -2.173 -0.371 1.00 98.25 338 PHE A N 1
ATOM 2645 C CA . PHE A 1 338 ? 4.347 -3.057 -1.501 1.00 98.25 338 PHE A CA 1
ATOM 2646 C C . PHE A 1 338 ? 4.216 -4.506 -1.037 1.00 98.25 338 PHE A C 1
ATOM 2648 O O . PHE A 1 338 ? 3.206 -5.146 -1.328 1.00 98.25 338 PHE A O 1
ATOM 2655 N N . THR A 1 339 ? 5.200 -5.016 -0.293 1.00 98.50 339 THR A N 1
ATOM 2656 C CA . THR A 1 339 ? 5.217 -6.424 0.118 1.00 98.50 339 THR A CA 1
ATOM 2657 C C . THR A 1 339 ? 4.046 -6.771 1.031 1.00 98.50 339 THR A C 1
ATOM 2659 O O . THR A 1 339 ? 3.477 -7.845 0.863 1.00 98.50 339 THR A O 1
ATOM 2662 N N . GLN A 1 340 ? 3.620 -5.865 1.921 1.00 98.69 340 GLN A N 1
ATOM 2663 C CA . GLN A 1 340 ? 2.404 -6.041 2.722 1.00 98.69 340 GLN A CA 1
ATOM 2664 C C . GLN A 1 340 ? 1.137 -6.038 1.851 1.00 98.69 340 GLN A C 1
ATOM 2666 O O . GLN A 1 340 ? 0.271 -6.897 2.018 1.00 98.69 340 GLN A O 1
ATOM 2671 N N . LEU A 1 341 ? 1.024 -5.103 0.904 1.00 98.56 341 LEU A N 1
ATOM 2672 C CA . LEU A 1 341 ? -0.142 -4.966 0.024 1.00 98.56 341 LEU A CA 1
ATOM 2673 C C . LEU A 1 341 ? -0.389 -6.252 -0.785 1.00 98.56 341 LEU A C 1
ATOM 2675 O O . LEU A 1 341 ? -1.521 -6.744 -0.854 1.00 98.56 341 LEU A O 1
ATOM 2679 N N . VAL A 1 342 ? 0.672 -6.833 -1.356 1.00 98.44 342 VAL A N 1
ATOM 2680 C CA . VAL A 1 342 ? 0.593 -8.073 -2.152 1.00 98.44 342 VAL A CA 1
ATOM 2681 C C . VAL A 1 342 ? 0.845 -9.347 -1.340 1.00 98.44 342 VAL A C 1
ATOM 2683 O O . VAL A 1 342 ? 0.975 -10.421 -1.925 1.00 98.44 342 VAL A O 1
ATOM 2686 N N . TRP A 1 343 ? 0.904 -9.264 -0.007 1.00 98.69 343 TRP A N 1
ATOM 2687 C CA . TRP A 1 343 ? 1.227 -10.411 0.840 1.00 98.69 343 TRP A CA 1
ATOM 2688 C C . TRP A 1 343 ? 0.167 -11.509 0.718 1.00 98.69 343 TRP A C 1
ATOM 2690 O O . TRP A 1 343 ? -0.977 -11.322 1.144 1.00 98.69 343 TRP A O 1
ATOM 2700 N N . LYS A 1 344 ? 0.536 -12.668 0.159 1.00 98.44 344 LYS A N 1
ATOM 2701 C CA . LYS A 1 344 ? -0.397 -13.782 -0.085 1.00 98.44 344 LYS A CA 1
ATOM 2702 C C . LYS A 1 344 ? -1.172 -14.220 1.164 1.00 98.44 344 LYS A C 1
ATOM 2704 O O . LYS A 1 344 ? -2.352 -14.529 1.049 1.00 98.44 344 LYS A O 1
ATOM 2709 N N . GLY A 1 345 ? -0.518 -14.263 2.324 1.00 97.25 345 GLY A N 1
ATOM 2710 C CA . GLY A 1 345 ? -1.109 -14.726 3.583 1.00 97.25 345 GLY A CA 1
ATOM 2711 C C . GLY A 1 345 ? -2.029 -13.725 4.289 1.00 97.25 345 GLY A C 1
ATOM 2712 O O . GLY A 1 345 ? -2.688 -14.105 5.250 1.00 97.25 345 GLY A O 1
ATOM 2713 N N . SER A 1 346 ? -2.086 -12.467 3.844 1.00 98.56 346 SER A N 1
ATOM 2714 C CA . SER A 1 346 ? -3.063 -11.508 4.365 1.00 98.56 346 SER A CA 1
ATOM 2715 C C . SER A 1 346 ? -4.403 -11.776 3.689 1.00 98.56 346 SER A C 1
ATOM 2717 O O . SER A 1 346 ? -4.452 -11.897 2.463 1.00 98.56 346 SER A O 1
ATOM 2719 N N . SER A 1 347 ? -5.464 -11.881 4.485 1.00 97.81 347 SER A N 1
ATOM 2720 C CA . SER A 1 347 ? -6.831 -12.203 4.067 1.00 97.81 347 SER A CA 1
ATOM 2721 C C . SER A 1 347 ? -7.809 -11.046 4.258 1.00 97.81 347 SER A C 1
ATOM 2723 O O . SER A 1 347 ? -8.829 -11.011 3.582 1.00 97.81 347 SER A O 1
ATOM 2725 N N . LYS A 1 348 ? -7.507 -10.083 5.133 1.00 98.12 348 LYS A N 1
ATOM 2726 C CA . LYS A 1 348 ? -8.374 -8.945 5.447 1.00 98.12 348 LYS A CA 1
ATOM 2727 C C . LYS A 1 348 ? -7.645 -7.612 5.374 1.00 98.12 348 LYS A C 1
ATOM 2729 O O . LYS A 1 348 ? -6.439 -7.550 5.625 1.00 98.12 348 LYS A O 1
ATOM 2734 N N . VAL A 1 349 ? -8.389 -6.546 5.085 1.00 98.75 349 VAL A N 1
ATOM 2735 C CA . VAL A 1 349 ? -7.916 -5.158 5.145 1.00 98.75 349 VAL A CA 1
ATOM 2736 C C . VAL A 1 349 ? -8.977 -4.222 5.702 1.00 98.75 349 VAL A C 1
ATOM 2738 O O . VAL A 1 349 ? -10.162 -4.364 5.418 1.00 98.75 349 VAL A O 1
ATOM 2741 N N . GLY A 1 350 ? -8.540 -3.208 6.437 1.00 97.75 350 GLY A N 1
ATOM 2742 C CA . GLY A 1 350 ? -9.368 -2.064 6.790 1.00 97.75 350 GLY A CA 1
ATOM 2743 C C . GLY A 1 350 ? -8.569 -0.773 6.689 1.00 97.75 350 GLY A C 1
ATOM 2744 O O . GLY A 1 350 ? -7.399 -0.729 7.063 1.00 97.75 350 GLY A O 1
ATOM 2745 N N . CYS A 1 351 ? -9.188 0.282 6.159 1.00 98.00 351 CYS A N 1
ATOM 2746 C CA . CYS A 1 351 ? -8.523 1.562 5.916 1.00 98.00 351 CYS A CA 1
ATOM 2747 C C . CYS A 1 351 ? -9.168 2.703 6.706 1.00 98.00 351 CYS A C 1
ATOM 2749 O O . CYS A 1 351 ? -10.390 2.831 6.728 1.00 98.00 351 CYS A O 1
ATOM 2751 N N . GLY A 1 352 ? -8.338 3.590 7.253 1.00 95.31 352 GLY A N 1
ATOM 2752 C CA . GLY A 1 352 ? -8.743 4.828 7.907 1.00 95.31 352 GLY A CA 1
ATOM 2753 C C . GLY A 1 352 ? -8.112 6.054 7.254 1.00 95.31 352 GLY A C 1
ATOM 2754 O O . GLY A 1 352 ? -6.949 6.023 6.856 1.00 95.31 352 GLY A O 1
ATOM 2755 N N . LEU A 1 353 ? -8.870 7.150 7.151 1.00 94.38 353 LEU A N 1
ATOM 2756 C CA . LEU A 1 353 ? -8.398 8.420 6.592 1.00 94.38 353 LEU A CA 1
ATOM 2757 C C . LEU A 1 353 ? -8.751 9.578 7.521 1.00 94.38 353 LEU A C 1
ATOM 2759 O O . LEU A 1 353 ? -9.921 9.785 7.834 1.00 94.38 353 LEU A O 1
ATOM 2763 N N . LYS A 1 354 ? -7.759 10.391 7.895 1.00 93.06 354 LYS A N 1
ATOM 2764 C CA . LYS A 1 354 ? -7.966 11.628 8.654 1.00 93.06 354 LYS A CA 1
ATOM 2765 C C . LYS A 1 354 ? -7.344 12.823 7.943 1.00 93.06 354 LYS A C 1
ATOM 2767 O O . LYS A 1 354 ? -6.195 12.779 7.516 1.00 93.06 354 LYS A O 1
ATOM 2772 N N . LYS A 1 355 ? -8.104 13.917 7.855 1.00 90.12 355 LYS A N 1
ATOM 2773 C CA . LYS A 1 355 ? -7.619 15.217 7.376 1.00 90.12 355 LYS A CA 1
ATOM 2774 C C . LYS A 1 355 ? -7.379 16.170 8.546 1.00 90.12 355 LYS A C 1
ATOM 2776 O O . LYS A 1 355 ? -8.182 16.199 9.484 1.00 90.12 355 LYS A O 1
ATOM 2781 N N . ARG A 1 356 ? -6.315 16.967 8.452 1.00 87.94 356 ARG A N 1
ATOM 2782 C CA . ARG A 1 356 ? -5.988 18.085 9.346 1.00 87.94 356 ARG A CA 1
ATOM 2783 C C . ARG A 1 356 ? -5.492 19.261 8.514 1.00 87.94 356 ARG A C 1
ATOM 2785 O O . ARG A 1 356 ? -4.365 19.257 8.031 1.00 87.94 356 ARG A O 1
ATOM 2792 N N . GLY A 1 357 ? -6.345 20.261 8.305 1.00 87.19 357 GLY A N 1
ATOM 2793 C CA . GLY A 1 357 ? -6.040 21.347 7.371 1.00 87.19 357 GLY A CA 1
ATOM 2794 C C . GLY A 1 357 ? -5.744 20.802 5.968 1.00 87.19 357 GLY A C 1
ATOM 2795 O O . GLY A 1 357 ? -6.593 20.145 5.372 1.00 87.19 357 GLY A O 1
ATOM 2796 N N . ASN A 1 358 ? -4.528 21.049 5.474 1.00 87.62 358 ASN A N 1
ATOM 2797 C CA . ASN A 1 358 ? -4.044 20.569 4.172 1.00 87.62 358 ASN A CA 1
ATOM 2798 C C . ASN A 1 358 ? -3.318 19.215 4.248 1.00 87.62 358 ASN A C 1
ATOM 2800 O O . ASN A 1 358 ? -2.746 18.770 3.255 1.00 87.62 358 ASN A O 1
ATOM 2804 N N . GLU A 1 359 ? -3.277 18.579 5.415 1.00 88.81 359 GLU A N 1
ATOM 2805 C CA . GLU A 1 359 ? -2.612 17.297 5.623 1.00 88.81 359 GLU A CA 1
ATOM 2806 C C . GLU A 1 359 ? -3.630 16.165 5.594 1.00 88.81 359 GLU A C 1
ATOM 2808 O O . GLU A 1 359 ? -4.707 16.255 6.190 1.00 88.81 359 GLU A O 1
ATOM 2813 N N . ILE A 1 360 ? -3.277 15.084 4.905 1.00 91.25 360 ILE A N 1
ATOM 2814 C CA . ILE A 1 360 ? -4.101 13.884 4.800 1.00 91.25 360 ILE A CA 1
ATOM 2815 C C . ILE A 1 360 ? -3.267 12.694 5.264 1.00 91.25 360 ILE A C 1
ATOM 2817 O O . ILE A 1 360 ? -2.206 12.429 4.700 1.00 91.25 360 ILE A O 1
ATOM 2821 N N . TYR A 1 361 ? -3.772 11.990 6.273 1.00 93.38 361 TYR A N 1
ATOM 2822 C CA . TYR A 1 361 ? -3.209 10.779 6.860 1.00 93.38 361 TYR A CA 1
ATOM 2823 C C . TYR A 1 361 ? -4.084 9.596 6.465 1.00 93.38 361 TYR A C 1
ATOM 2825 O O . TYR A 1 361 ? -5.304 9.645 6.640 1.00 93.38 361 TYR A O 1
ATOM 2833 N N . ILE A 1 362 ? -3.474 8.546 5.931 1.00 96.50 362 ILE A N 1
ATOM 2834 C CA . ILE A 1 362 ? -4.148 7.320 5.514 1.00 96.50 362 ILE A CA 1
ATOM 2835 C C . ILE A 1 362 ? -3.411 6.144 6.140 1.00 96.50 362 ILE A C 1
ATOM 2837 O O . ILE A 1 362 ? -2.193 6.047 6.025 1.00 96.50 362 ILE A O 1
ATOM 2841 N N . VAL A 1 363 ? -4.157 5.255 6.782 1.00 98.31 363 VAL A N 1
ATOM 2842 C CA . VAL A 1 363 ? -3.645 4.027 7.394 1.00 98.31 363 VAL A CA 1
ATOM 2843 C C . VAL A 1 363 ? -4.427 2.859 6.810 1.00 98.31 363 VAL A C 1
ATOM 2845 O O . VAL A 1 363 ? -5.646 2.948 6.672 1.00 98.31 363 VAL A O 1
ATOM 2848 N N . ALA A 1 364 ? -3.740 1.780 6.460 1.00 98.69 364 ALA A N 1
ATOM 2849 C CA . ALA A 1 364 ? -4.346 0.497 6.135 1.00 98.69 364 ALA A CA 1
ATOM 2850 C C . ALA A 1 364 ? -3.807 -0.556 7.101 1.00 98.69 364 ALA A C 1
ATOM 2852 O O . ALA A 1 364 ? -2.594 -0.704 7.233 1.00 98.69 364 ALA A O 1
ATOM 2853 N N . HIS A 1 365 ? -4.705 -1.274 7.762 1.00 98.62 365 HIS A N 1
ATOM 2854 C CA . HIS A 1 365 ? -4.390 -2.412 8.611 1.00 98.62 365 HIS A CA 1
ATOM 2855 C C . HIS A 1 365 ? -4.755 -3.713 7.902 1.00 98.62 365 HIS A C 1
ATOM 2857 O O . HIS A 1 365 ? -5.773 -3.772 7.213 1.00 98.62 365 HIS A O 1
ATOM 2863 N N . TYR A 1 366 ? -3.933 -4.746 8.076 1.00 98.62 366 TYR A N 1
ATOM 2864 C CA . TYR A 1 366 ? -4.054 -6.026 7.371 1.00 98.62 366 TYR A CA 1
ATOM 2865 C C . TYR A 1 366 ? -4.077 -7.183 8.354 1.00 98.62 366 TYR A C 1
ATOM 2867 O O . TYR A 1 366 ? -3.305 -7.166 9.305 1.00 98.62 366 TYR A O 1
ATOM 2875 N N . GLN A 1 367 ? -4.862 -8.223 8.090 1.00 96.12 367 GLN A N 1
ATOM 2876 C CA . GLN A 1 367 ? -4.816 -9.449 8.889 1.00 96.12 367 GLN A CA 1
ATOM 2877 C C . GLN A 1 367 ? -4.763 -10.686 7.984 1.00 96.12 367 GLN A C 1
ATOM 2879 O O . GLN A 1 367 ? -5.501 -10.752 7.011 1.00 96.12 367 GLN A O 1
ATOM 2884 N N . ALA A 1 368 ? -3.903 -11.676 8.230 1.00 95.44 368 ALA A N 1
ATOM 2885 C CA . ALA A 1 368 ? -2.762 -11.611 9.148 1.00 95.44 368 ALA A CA 1
ATOM 2886 C C . ALA A 1 368 ? -1.676 -10.636 8.644 1.00 95.44 368 ALA A C 1
ATOM 2888 O O . ALA A 1 368 ? -1.612 -10.316 7.450 1.00 95.44 368 ALA A O 1
ATOM 2889 N N . ALA A 1 369 ? -0.817 -10.180 9.553 1.00 95.75 369 ALA A N 1
ATOM 2890 C CA . ALA A 1 369 ? 0.313 -9.312 9.262 1.00 95.75 369 ALA A CA 1
ATOM 2891 C C . ALA A 1 369 ? 1.239 -9.930 8.205 1.00 95.75 369 ALA A C 1
ATOM 2893 O O . ALA A 1 369 ? 1.586 -11.114 8.249 1.00 95.75 369 ALA A O 1
ATOM 2894 N N . GLY A 1 370 ? 1.631 -9.104 7.239 1.00 96.25 370 GLY A N 1
ATOM 2895 C CA . GLY A 1 370 ? 2.625 -9.447 6.237 1.00 96.25 370 GLY A CA 1
ATOM 2896 C C . GLY A 1 370 ? 4.044 -9.164 6.709 1.00 96.25 370 GLY A C 1
ATOM 2897 O O . GLY A 1 370 ? 4.295 -8.909 7.884 1.00 96.25 370 GLY A O 1
ATOM 2898 N N . ASN A 1 371 ? 4.988 -9.201 5.769 1.00 95.12 371 ASN A N 1
ATOM 2899 C CA . ASN A 1 371 ? 6.397 -8.867 6.004 1.00 95.12 371 ASN A CA 1
ATOM 2900 C C . ASN A 1 371 ? 7.081 -9.720 7.085 1.00 95.12 371 ASN A C 1
ATOM 2902 O O . ASN A 1 371 ? 8.071 -9.301 7.682 1.00 95.12 371 ASN A O 1
ATOM 2906 N N . VAL A 1 372 ? 6.579 -10.935 7.310 1.00 90.44 372 VAL A N 1
ATOM 2907 C CA . VAL A 1 372 ? 7.169 -11.875 8.264 1.00 90.44 372 VAL A CA 1
ATOM 2908 C C . VAL A 1 372 ? 8.521 -12.358 7.720 1.00 90.44 372 VAL A C 1
ATOM 2910 O O . VAL A 1 372 ? 8.569 -12.835 6.575 1.00 90.44 372 VAL A O 1
ATOM 2913 N N . PRO A 1 373 ? 9.612 -12.272 8.509 1.00 82.50 373 PRO A N 1
ATOM 2914 C CA . PRO A 1 373 ? 10.919 -12.786 8.117 1.00 82.50 373 PRO A CA 1
ATOM 2915 C C . PRO A 1 373 ? 10.841 -14.217 7.579 1.00 82.50 373 PRO A C 1
ATOM 2917 O O . PRO A 1 373 ? 10.005 -15.013 8.004 1.00 82.50 373 PRO A O 1
ATOM 2920 N N . MET A 1 374 ? 11.691 -14.536 6.601 1.00 86.38 374 MET A N 1
ATOM 2921 C CA . MET A 1 374 ? 11.757 -15.846 5.931 1.00 86.38 374 MET A CA 1
ATOM 2922 C C . MET A 1 374 ? 10.514 -16.266 5.124 1.00 86.38 374 MET A C 1
ATOM 2924 O O . MET A 1 374 ? 10.569 -17.257 4.401 1.00 86.38 374 MET A O 1
ATOM 2928 N N . LYS A 1 375 ? 9.403 -15.517 5.165 1.00 92.56 375 LYS A N 1
ATOM 2929 C CA . LYS A 1 375 ? 8.166 -15.865 4.439 1.00 92.56 375 LYS A CA 1
ATOM 2930 C C . LYS A 1 375 ? 7.979 -15.114 3.115 1.00 92.56 375 LYS A C 1
ATOM 2932 O O . LYS A 1 375 ? 7.007 -15.378 2.405 1.00 92.56 375 LYS A O 1
ATOM 2937 N N . PHE A 1 376 ? 8.898 -14.223 2.741 1.00 94.50 376 PHE A N 1
ATOM 2938 C CA . PHE A 1 376 ? 8.809 -13.407 1.521 1.00 94.50 376 PHE A CA 1
ATOM 2939 C C . PHE A 1 376 ? 8.683 -14.222 0.218 1.00 94.50 376 PHE A C 1
ATOM 2941 O O . PHE A 1 376 ? 7.733 -13.953 -0.521 1.00 94.50 376 PHE A O 1
ATOM 2948 N N . PRO A 1 377 ? 9.507 -15.261 -0.056 1.00 94.75 377 PRO A N 1
ATOM 2949 C CA . PRO A 1 377 ? 9.398 -16.034 -1.303 1.00 94.75 377 PRO A CA 1
ATOM 2950 C C . PRO A 1 377 ? 8.013 -16.668 -1.514 1.00 94.75 377 PRO A C 1
ATOM 2952 O O . PRO A 1 377 ? 7.495 -16.776 -2.632 1.00 94.75 377 PRO A O 1
ATOM 2955 N N . ALA A 1 378 ? 7.372 -17.090 -0.421 1.00 95.62 378 ALA A N 1
ATOM 2956 C CA . ALA A 1 378 ? 6.049 -17.703 -0.457 1.00 95.62 378 ALA A CA 1
ATOM 2957 C C . ALA A 1 378 ? 4.925 -16.676 -0.674 1.00 95.62 378 ALA A C 1
ATOM 2959 O O . ALA A 1 378 ? 3.887 -17.030 -1.241 1.00 95.62 378 ALA A O 1
ATOM 2960 N N . ASN A 1 379 ? 5.132 -15.422 -0.259 1.00 97.94 379 ASN A N 1
ATOM 2961 C CA . ASN A 1 379 ? 4.070 -14.425 -0.148 1.00 97.94 379 ASN A CA 1
ATOM 2962 C C . ASN A 1 379 ? 4.134 -13.282 -1.162 1.00 97.94 379 ASN A C 1
ATOM 2964 O O . ASN A 1 379 ? 3.081 -12.735 -1.474 1.00 97.94 379 ASN A O 1
ATOM 2968 N N . VAL A 1 380 ? 5.309 -12.938 -1.690 1.00 98.06 380 VAL A N 1
ATOM 2969 C CA . VAL A 1 380 ? 5.491 -11.808 -2.613 1.00 98.06 380 VAL A CA 1
ATOM 2970 C C . VAL A 1 380 ? 5.805 -12.340 -4.008 1.00 98.06 380 VAL A C 1
ATOM 2972 O O . VAL A 1 380 ? 6.957 -12.539 -4.391 1.00 98.06 380 VAL A O 1
ATOM 2975 N N . LYS A 1 381 ? 4.751 -12.625 -4.773 1.00 96.25 381 LYS A N 1
ATOM 2976 C CA . LYS A 1 381 ? 4.878 -13.143 -6.143 1.00 96.25 381 LYS A CA 1
ATOM 2977 C C . LYS A 1 381 ? 5.195 -12.017 -7.128 1.00 96.25 381 LYS A C 1
ATOM 2979 O O . LYS A 1 381 ? 4.826 -10.883 -6.845 1.00 96.25 381 LYS A O 1
ATOM 2984 N N . PRO A 1 382 ? 5.877 -12.268 -8.255 1.00 94.88 382 PRO A N 1
ATOM 2985 C CA . PRO A 1 382 ? 5.996 -11.277 -9.321 1.00 94.88 382 PRO A CA 1
ATOM 2986 C C . PRO A 1 382 ? 4.632 -11.034 -10.000 1.00 94.88 382 PRO A C 1
ATOM 2988 O O . PRO A 1 382 ? 3.774 -11.921 -9.980 1.00 94.88 382 PRO A O 1
ATOM 2991 N N . PRO A 1 383 ? 4.403 -9.853 -10.602 1.00 92.62 383 PRO A N 1
ATOM 2992 C CA . PRO A 1 383 ? 3.187 -9.596 -11.363 1.00 92.62 383 PRO A CA 1
ATOM 2993 C C . PRO A 1 383 ? 3.160 -10.429 -12.653 1.00 92.62 383 PRO A C 1
ATOM 2995 O O . PRO A 1 383 ? 4.170 -10.548 -13.349 1.00 92.62 383 PRO A O 1
ATOM 2998 N N . LYS A 1 384 ? 1.993 -10.978 -13.002 1.00 88.19 384 LYS A N 1
ATOM 2999 C CA . LYS A 1 384 ? 1.767 -11.695 -14.262 1.00 88.19 384 LYS A CA 1
ATOM 3000 C C . LYS A 1 384 ? 1.641 -10.707 -15.418 1.00 88.19 384 LYS A C 1
ATOM 3002 O O . LYS A 1 384 ? 1.000 -9.670 -15.267 1.00 88.19 384 LYS A O 1
ATOM 3007 N N . ASN A 1 385 ? 2.193 -11.063 -16.579 1.00 84.19 385 ASN A N 1
ATOM 3008 C CA . ASN A 1 385 ? 2.036 -10.313 -17.828 1.00 84.19 385 ASN A CA 1
ATOM 3009 C C . ASN A 1 385 ? 2.289 -8.808 -17.650 1.00 84.19 385 ASN A C 1
ATOM 3011 O O . ASN A 1 385 ? 1.485 -7.997 -18.089 1.00 84.19 385 ASN A O 1
ATOM 3015 N N . ALA A 1 386 ? 3.368 -8.422 -16.973 1.00 90.56 386 ALA A N 1
ATOM 3016 C CA . ALA A 1 386 ? 3.744 -7.022 -16.819 1.00 90.56 386 ALA A CA 1
ATOM 3017 C C . ALA A 1 386 ? 4.889 -6.681 -17.777 1.00 90.56 386 ALA A C 1
ATOM 3019 O O . ALA A 1 386 ? 5.883 -7.406 -17.829 1.00 90.56 386 ALA A O 1
ATOM 3020 N N . CYS A 1 387 ? 4.783 -5.566 -18.502 1.00 93.12 387 CYS A N 1
ATOM 3021 C CA . CYS A 1 387 ? 5.944 -4.997 -19.184 1.00 93.12 387 CYS A CA 1
ATOM 3022 C C . CYS A 1 387 ? 6.711 -4.092 -18.215 1.00 93.12 387 CYS A C 1
ATOM 3024 O O . CYS A 1 387 ? 6.121 -3.513 -17.301 1.00 93.12 387 CYS A O 1
ATOM 3026 N N . LYS A 1 388 ? 8.023 -3.943 -18.406 1.00 93.81 388 LYS A N 1
ATOM 3027 C CA . LYS A 1 388 ? 8.871 -3.061 -17.593 1.00 93.81 388 LYS A CA 1
ATOM 3028 C C . LYS A 1 388 ? 9.774 -2.235 -18.500 1.00 93.81 388 LYS A C 1
ATOM 3030 O O . LYS A 1 388 ? 10.265 -2.742 -19.501 1.00 93.81 388 LYS A O 1
ATOM 3035 N N . ALA A 1 389 ? 10.014 -0.984 -18.127 1.00 94.12 389 ALA A N 1
ATOM 3036 C CA . ALA A 1 389 ? 11.048 -0.143 -18.716 1.00 94.12 389 ALA A CA 1
ATOM 3037 C C . ALA A 1 389 ? 11.961 0.374 -17.604 1.00 94.12 389 ALA A C 1
ATOM 3039 O O . ALA A 1 389 ? 11.497 1.014 -16.657 1.00 94.12 389 ALA A O 1
ATOM 3040 N N . GLN A 1 390 ? 13.254 0.091 -17.738 1.00 94.06 390 GLN A N 1
ATOM 3041 C CA . GLN A 1 390 ? 14.314 0.577 -16.864 1.00 94.06 390 GLN A CA 1
ATOM 3042 C C . GLN A 1 390 ? 15.146 1.583 -17.655 1.00 94.06 390 GLN A C 1
ATOM 3044 O O . GLN A 1 390 ? 15.880 1.194 -18.558 1.00 94.06 390 GLN A O 1
ATOM 3049 N N . CYS A 1 391 ? 15.033 2.866 -17.331 1.00 91.81 391 CYS A N 1
ATOM 3050 C CA . CYS A 1 391 ? 15.705 3.934 -18.063 1.00 91.81 391 CYS A CA 1
ATOM 3051 C C . CYS A 1 391 ? 16.624 4.737 -17.135 1.00 91.81 391 CYS A C 1
ATOM 3053 O O . CYS A 1 391 ? 16.531 4.651 -15.908 1.00 91.81 391 CYS A O 1
ATOM 3055 N N . SER A 1 392 ? 17.497 5.565 -17.713 1.00 88.88 392 SER A N 1
ATOM 3056 C CA . SER A 1 392 ? 18.457 6.373 -16.945 1.00 88.88 392 SER A CA 1
ATOM 3057 C C . SER A 1 392 ? 17.783 7.331 -15.958 1.00 88.88 392 SER A C 1
ATOM 3059 O O . SER A 1 392 ? 18.346 7.649 -14.912 1.00 88.88 392 SER A O 1
ATOM 3061 N N . SER A 1 393 ? 16.556 7.759 -16.253 1.00 86.88 393 SER A N 1
ATOM 3062 C CA . SER A 1 393 ? 15.819 8.727 -15.438 1.00 86.88 393 SER A CA 1
ATOM 3063 C C . SER A 1 393 ? 14.649 8.168 -14.637 1.00 86.88 393 SER A C 1
ATOM 3065 O O . SER A 1 393 ? 13.864 8.930 -14.067 1.00 86.88 393 SER A O 1
ATOM 3067 N N . GLY A 1 394 ? 14.525 6.845 -14.568 1.00 91.31 394 GLY A N 1
ATOM 3068 C CA . GLY A 1 394 ? 13.486 6.200 -13.784 1.00 91.31 394 GLY A CA 1
ATOM 3069 C C . GLY A 1 394 ? 13.058 4.861 -14.348 1.00 91.31 394 GLY A C 1
ATOM 3070 O O . GLY A 1 394 ? 13.666 4.305 -15.258 1.00 91.31 394 GLY A O 1
ATOM 3071 N N . ARG A 1 395 ? 11.977 4.342 -13.779 1.00 94.44 395 ARG A N 1
ATOM 3072 C CA . ARG A 1 395 ? 11.427 3.030 -14.101 1.00 94.44 395 ARG A CA 1
ATOM 3073 C C . ARG A 1 395 ? 9.930 3.145 -14.254 1.00 94.44 395 ARG A C 1
ATOM 3075 O O . ARG A 1 395 ? 9.299 3.924 -13.538 1.00 94.44 395 ARG A O 1
ATOM 3082 N N . CYS A 1 396 ? 9.351 2.337 -15.122 1.00 94.75 396 CYS A N 1
ATOM 3083 C CA . CYS A 1 396 ? 7.914 2.139 -15.126 1.00 94.75 396 CYS A CA 1
ATOM 3084 C C . CYS A 1 396 ? 7.563 0.681 -15.406 1.00 94.75 396 CYS A C 1
ATOM 3086 O O . CYS A 1 396 ? 8.353 -0.066 -15.985 1.00 94.75 396 CYS A O 1
ATOM 3088 N N . GLN A 1 397 ? 6.379 0.281 -14.961 1.00 95.50 397 GLN A N 1
ATOM 3089 C CA . GLN A 1 397 ? 5.805 -1.031 -15.217 1.00 95.50 397 GLN A CA 1
ATOM 3090 C C . GLN A 1 397 ? 4.378 -0.849 -15.718 1.00 95.50 397 GLN A C 1
ATOM 3092 O O . GLN A 1 397 ? 3.593 -0.129 -15.102 1.00 95.50 397 GLN A O 1
ATOM 3097 N N . GLY A 1 398 ? 4.054 -1.513 -16.820 1.00 93.75 398 GLY A N 1
ATOM 3098 C CA . GLY A 1 398 ? 2.692 -1.685 -17.305 1.00 93.75 398 GLY A CA 1
ATOM 3099 C C . GLY A 1 398 ? 2.064 -2.909 -16.649 1.00 93.75 398 GLY A C 1
ATOM 3100 O O . GLY A 1 398 ? 2.704 -3.950 -16.525 1.00 93.75 398 GLY A O 1
ATOM 3101 N N . ASN A 1 399 ? 0.814 -2.784 -16.225 1.00 89.81 399 ASN A N 1
ATOM 3102 C CA . ASN A 1 399 ? 0.088 -3.803 -15.468 1.00 89.81 399 ASN A CA 1
ATOM 3103 C C . ASN A 1 399 ? -0.492 -4.913 -16.362 1.00 89.81 399 ASN A C 1
ATOM 3105 O O . ASN A 1 399 ? -1.029 -5.887 -15.842 1.00 89.81 399 ASN A O 1
ATOM 3109 N N . ASN A 1 400 ? -0.437 -4.762 -17.689 1.00 85.06 400 ASN A N 1
ATOM 3110 C CA . ASN A 1 400 ? -0.909 -5.765 -18.638 1.00 85.06 400 ASN A CA 1
ATOM 3111 C C . ASN A 1 400 ? -0.124 -5.674 -19.955 1.00 85.06 400 ASN A C 1
ATOM 3113 O O . ASN A 1 400 ? -0.328 -4.743 -20.714 1.00 85.06 400 ASN A O 1
ATOM 3117 N N . ALA A 1 401 ? 0.717 -6.651 -20.272 1.00 75.81 401 ALA A N 1
ATOM 3118 C CA . ALA A 1 401 ? 1.597 -6.656 -21.439 1.00 75.81 401 ALA A CA 1
ATOM 3119 C C . ALA A 1 401 ? 0.854 -6.672 -22.788 1.00 75.81 401 ALA A C 1
ATOM 3121 O O . ALA A 1 401 ? 1.433 -6.274 -23.791 1.00 75.81 401 ALA A O 1
ATOM 3122 N N . GLU A 1 402 ? -0.416 -7.087 -22.828 1.00 80.69 402 GLU A N 1
ATOM 3123 C CA . GLU A 1 402 ? -1.242 -7.032 -24.043 1.00 80.69 402 GLU A CA 1
ATOM 3124 C C . GLU A 1 402 ? -1.843 -5.633 -24.270 1.00 80.69 402 GLU A C 1
ATOM 3126 O O . GLU A 1 402 ? -2.118 -5.249 -25.404 1.00 80.69 402 GLU A O 1
ATOM 3131 N N . LYS A 1 403 ? -2.064 -4.865 -23.191 1.00 84.62 403 LYS A N 1
ATOM 3132 C CA . LYS A 1 403 ? -2.735 -3.546 -23.215 1.00 84.62 403 LYS A CA 1
ATOM 3133 C C . LYS A 1 403 ? -1.809 -2.382 -22.832 1.00 84.62 403 LYS A C 1
ATOM 3135 O O . LYS A 1 403 ? -2.216 -1.225 -22.913 1.00 84.62 403 LYS A O 1
ATOM 3140 N N . SER A 1 404 ? -0.587 -2.675 -22.400 1.00 91.62 404 SER A N 1
ATOM 3141 C CA . SER A 1 404 ? 0.419 -1.721 -21.947 1.00 91.62 404 SER A CA 1
ATOM 3142 C C . SER A 1 404 ? 1.661 -1.815 -22.809 1.00 91.62 404 SER A C 1
ATOM 3144 O O . SER A 1 404 ? 2.169 -2.898 -23.084 1.00 91.62 404 SER A O 1
ATOM 3146 N N . THR A 1 405 ? 2.211 -0.657 -23.148 1.00 93.88 405 THR A N 1
ATOM 3147 C CA . THR A 1 405 ? 3.560 -0.546 -23.705 1.00 93.88 405 THR A CA 1
ATOM 3148 C C . THR A 1 405 ? 4.493 0.042 -22.659 1.00 93.88 405 THR A C 1
ATOM 3150 O O . THR A 1 405 ? 4.066 0.863 -21.851 1.00 93.88 405 THR A O 1
ATOM 3153 N N . CYS A 1 406 ? 5.756 -0.381 -22.663 1.00 94.88 406 CYS A N 1
ATOM 3154 C CA . CYS A 1 406 ? 6.786 0.097 -21.748 1.00 94.88 406 CYS A CA 1
ATOM 3155 C C . CYS A 1 406 ? 8.056 0.376 -22.546 1.00 94.88 406 CYS A C 1
ATOM 3157 O O . CYS A 1 406 ? 8.681 -0.560 -23.032 1.00 94.88 406 CYS A O 1
ATOM 3159 N N . ASN A 1 407 ? 8.439 1.644 -22.681 1.00 93.69 407 ASN A N 1
ATOM 3160 C CA . ASN A 1 407 ? 9.598 2.042 -23.478 1.00 93.69 407 ASN A CA 1
ATOM 3161 C C . ASN A 1 407 ? 10.438 3.091 -22.750 1.00 93.69 407 ASN A C 1
ATOM 3163 O O . ASN A 1 407 ? 9.926 3.839 -21.918 1.00 93.69 407 ASN A O 1
ATOM 3167 N N . CYS A 1 408 ? 11.713 3.193 -23.112 1.00 92.31 408 CYS A N 1
ATOM 3168 C CA . CYS A 1 408 ? 12.519 4.368 -22.804 1.00 92.31 408 CYS A CA 1
ATOM 3169 C C . CYS A 1 408 ? 12.408 5.351 -23.973 1.00 92.31 408 CYS A C 1
ATOM 3171 O O . CYS A 1 408 ? 12.754 5.013 -25.103 1.00 92.31 408 CYS A O 1
ATOM 3173 N N . GLY A 1 409 ? 11.870 6.546 -23.725 1.00 82.31 409 GLY A N 1
ATOM 3174 C CA . GLY A 1 409 ? 11.717 7.570 -24.754 1.00 82.31 409 GLY A CA 1
ATOM 3175 C C . GLY A 1 409 ? 13.077 8.039 -25.269 1.00 82.31 409 GLY A C 1
ATOM 3176 O O . GLY A 1 409 ? 13.889 8.514 -24.483 1.00 82.31 409 GLY A O 1
ATOM 3177 N N . GLN A 1 410 ? 13.305 7.934 -26.580 1.00 65.00 410 GLN A N 1
ATOM 3178 C CA . GLN A 1 410 ? 14.548 8.355 -27.228 1.00 65.00 410 GLN A CA 1
ATOM 3179 C C . GLN A 1 410 ? 14.502 9.859 -27.533 1.00 65.00 410 GLN A C 1
ATOM 3181 O O . GLN A 1 410 ? 14.016 10.294 -28.575 1.00 65.00 410 GLN A O 1
ATOM 3186 N N . GLY A 1 411 ? 14.977 10.681 -26.599 1.00 57.88 411 GLY A N 1
ATOM 3187 C CA . GLY A 1 411 ? 15.151 12.122 -26.786 1.00 57.88 411 GLY A CA 1
ATOM 3188 C C . GLY A 1 411 ? 16.566 12.536 -26.398 1.00 57.88 411 GLY A C 1
ATOM 3189 O O . GLY A 1 411 ? 17.081 12.055 -25.393 1.00 57.88 411 GLY A O 1
ATOM 3190 N N . ARG A 1 412 ? 17.180 13.452 -27.169 1.00 54.69 412 ARG A N 1
ATOM 3191 C CA . ARG A 1 412 ? 18.622 13.820 -27.184 1.00 54.69 412 ARG A CA 1
ATOM 3192 C C . ARG A 1 412 ? 19.268 14.246 -25.846 1.00 54.69 412 ARG A C 1
ATOM 3194 O O . ARG A 1 412 ? 20.416 14.672 -25.842 1.00 54.69 412 ARG A O 1
ATOM 3201 N N . GLN A 1 413 ? 18.574 14.154 -24.712 1.00 54.59 413 GLN A N 1
ATOM 3202 C CA . GLN A 1 413 ? 19.146 14.466 -23.405 1.00 54.59 413 GLN A CA 1
ATOM 3203 C C . GLN A 1 413 ? 18.468 13.761 -22.210 1.00 54.59 413 GLN A C 1
ATOM 3205 O O . GLN A 1 413 ? 18.632 14.243 -21.093 1.00 54.59 413 GLN A O 1
ATOM 3210 N N . TYR A 1 414 ? 17.642 12.716 -22.381 1.00 65.94 414 TYR A N 1
ATOM 3211 C CA . TYR A 1 414 ? 17.176 11.827 -21.286 1.00 65.94 414 TYR A CA 1
ATOM 3212 C C . TYR A 1 414 ? 16.364 10.657 -21.838 1.00 65.94 414 TYR A C 1
ATOM 3214 O O . TYR A 1 414 ? 15.346 10.882 -22.494 1.00 65.94 414 TYR A O 1
ATOM 3222 N N . ASP A 1 415 ? 16.722 9.452 -21.411 1.00 83.50 415 ASP A N 1
ATOM 3223 C CA . ASP A 1 415 ? 15.889 8.269 -21.587 1.00 83.50 415 ASP A CA 1
ATOM 3224 C C . ASP A 1 415 ? 14.895 8.203 -20.422 1.00 83.50 415 ASP A C 1
ATOM 3226 O O . ASP A 1 415 ? 15.228 7.780 -19.307 1.00 83.50 415 ASP A O 1
ATOM 3230 N N . ALA A 1 416 ? 13.682 8.712 -20.647 1.00 88.69 416 ALA A N 1
ATOM 3231 C CA . ALA A 1 416 ? 12.594 8.671 -19.669 1.00 88.69 416 ALA A CA 1
ATOM 3232 C C . ALA A 1 416 ? 11.698 7.453 -19.870 1.00 88.69 416 ALA A C 1
ATOM 3234 O O . ALA A 1 416 ? 11.352 7.152 -21.012 1.00 88.69 416 ALA A O 1
ATOM 3235 N N . PRO A 1 417 ? 11.300 6.756 -18.789 1.00 93.12 417 PRO A N 1
ATOM 3236 C CA . PRO A 1 417 ? 10.357 5.659 -18.910 1.00 93.12 417 PRO A CA 1
ATOM 3237 C C . PRO A 1 417 ? 8.998 6.212 -19.344 1.00 93.12 417 PRO A C 1
ATOM 3239 O O . PRO A 1 417 ? 8.493 7.162 -18.746 1.00 93.12 417 PRO A O 1
ATOM 3242 N N . VAL A 1 418 ? 8.414 5.614 -20.377 1.00 93.00 418 VAL A N 1
ATOM 3243 C CA . VAL A 1 418 ? 7.071 5.906 -20.878 1.00 93.00 418 VAL A CA 1
ATOM 3244 C C . VAL A 1 418 ? 6.296 4.598 -20.897 1.00 93.00 418 VAL A C 1
ATOM 3246 O O . VAL A 1 418 ? 6.553 3.723 -21.725 1.00 93.00 418 VAL A O 1
ATOM 3249 N N . CYS A 1 419 ? 5.349 4.477 -19.970 1.00 94.25 419 CYS A N 1
ATOM 3250 C CA . CYS A 1 419 ? 4.411 3.366 -19.918 1.00 94.25 419 CYS A CA 1
ATOM 3251 C C . CYS A 1 419 ? 3.002 3.827 -20.301 1.00 94.25 419 CYS A C 1
ATOM 3253 O O . CYS A 1 419 ? 2.585 4.916 -19.903 1.00 94.25 419 CYS A O 1
ATOM 3255 N N . THR A 1 420 ? 2.263 2.996 -21.036 1.00 92.69 420 THR A N 1
ATOM 3256 C CA . THR A 1 420 ? 0.852 3.226 -21.396 1.00 92.69 420 THR A CA 1
ATOM 3257 C C . THR A 1 420 ? -0.070 2.156 -20.804 1.00 92.69 420 THR A C 1
ATOM 3259 O O . THR A 1 420 ? 0.380 1.097 -20.358 1.00 92.69 420 THR A O 1
ATOM 3262 N N . GLY A 1 421 ? -1.370 2.447 -20.762 1.00 88.62 421 GLY A N 1
ATOM 3263 C CA . GLY A 1 421 ? -2.362 1.643 -20.053 1.00 88.62 421 GLY A CA 1
ATOM 3264 C C . GLY A 1 421 ? -2.238 1.790 -18.535 1.00 88.62 421 GLY A C 1
ATOM 3265 O O . GLY A 1 421 ? -1.631 2.738 -18.031 1.00 88.62 421 GLY A O 1
ATOM 3266 N N . GLY A 1 422 ? -2.809 0.837 -17.795 1.00 88.38 422 GLY A N 1
ATOM 3267 C CA . GLY A 1 422 ? -2.633 0.778 -16.347 1.00 88.38 422 GLY A CA 1
ATOM 3268 C C . GLY A 1 422 ? -1.158 0.576 -16.018 1.00 88.38 422 GLY A C 1
ATOM 3269 O O . GLY A 1 422 ? -0.574 -0.408 -16.457 1.00 88.38 422 GLY A O 1
ATOM 3270 N N . CYS A 1 423 ? -0.545 1.477 -15.259 1.00 92.81 423 CYS A N 1
ATOM 3271 C CA . CYS A 1 423 ? 0.895 1.447 -15.026 1.00 92.81 423 CYS A CA 1
ATOM 3272 C C . CYS A 1 423 ? 1.293 2.068 -13.686 1.00 92.81 423 CYS A C 1
ATOM 3274 O O . CYS A 1 423 ? 0.517 2.779 -13.045 1.00 92.81 423 CYS A O 1
ATOM 3276 N N . VAL A 1 424 ? 2.543 1.830 -13.295 1.00 94.00 424 VAL A N 1
ATOM 3277 C CA . VAL A 1 424 ? 3.244 2.536 -12.219 1.00 94.00 424 VAL A CA 1
ATOM 3278 C C . VAL A 1 424 ? 4.563 3.104 -12.717 1.00 94.00 424 VAL A C 1
ATOM 3280 O O . VAL A 1 424 ? 5.191 2.529 -13.604 1.00 94.00 424 VAL A O 1
ATOM 3283 N N . ALA A 1 425 ? 5.005 4.216 -12.135 1.00 93.12 425 ALA A N 1
ATOM 3284 C CA . ALA A 1 425 ? 6.318 4.795 -12.391 1.00 93.12 425 ALA A CA 1
ATOM 3285 C C . ALA A 1 425 ? 7.032 5.188 -11.097 1.00 93.12 425 ALA A C 1
ATOM 3287 O O . ALA A 1 425 ? 6.412 5.666 -10.144 1.00 93.12 425 ALA A O 1
ATOM 3288 N N . PHE A 1 426 ? 8.354 5.027 -11.118 1.00 93.06 426 PHE A N 1
ATOM 3289 C CA . PHE A 1 426 ? 9.298 5.521 -10.129 1.00 93.06 426 PHE A CA 1
ATOM 3290 C C . PHE A 1 426 ? 10.307 6.441 -10.818 1.00 93.06 426 PHE A C 1
ATOM 3292 O O . PHE A 1 426 ? 11.034 6.020 -11.717 1.00 93.06 426 PHE A O 1
ATOM 3299 N N . CYS A 1 427 ? 10.374 7.687 -10.373 1.00 91.06 427 CYS A N 1
ATOM 3300 C CA . CYS A 1 427 ? 11.264 8.715 -10.883 1.00 91.06 427 CYS A CA 1
ATOM 3301 C C . CYS A 1 427 ? 12.168 9.170 -9.735 1.00 91.06 427 CYS A C 1
ATOM 3303 O O . CYS A 1 427 ? 11.690 9.889 -8.852 1.00 91.06 427 CYS A O 1
ATOM 3305 N N . PRO A 1 428 ? 13.446 8.759 -9.703 1.00 89.19 428 PRO A N 1
ATOM 3306 C CA . PRO A 1 428 ? 14.358 9.152 -8.639 1.00 89.19 428 PRO A CA 1
ATOM 3307 C C . PRO A 1 428 ? 14.514 10.673 -8.606 1.00 89.19 428 PRO A C 1
ATOM 3309 O O . PRO A 1 428 ? 14.630 11.320 -9.649 1.00 89.19 428 PRO A O 1
ATOM 3312 N N . LYS A 1 429 ? 14.509 11.251 -7.403 1.00 87.25 429 LYS A N 1
ATOM 3313 C CA . LYS A 1 429 ? 14.751 12.682 -7.230 1.00 87.25 429 LYS A CA 1
ATOM 3314 C C . LYS A 1 429 ? 16.196 13.027 -7.624 1.00 87.25 429 LYS A C 1
ATOM 3316 O O . LYS A 1 429 ? 17.118 12.424 -7.074 1.00 87.25 429 LYS A O 1
ATOM 3321 N N . PRO A 1 430 ? 16.429 14.004 -8.522 1.00 83.81 430 PRO A N 1
ATOM 3322 C CA . PRO A 1 430 ? 17.777 14.429 -8.869 1.00 83.81 430 PRO A CA 1
ATOM 3323 C C . PRO A 1 430 ? 18.520 14.966 -7.645 1.00 83.81 430 PRO A C 1
ATOM 3325 O O . PRO A 1 430 ? 17.944 15.683 -6.817 1.00 83.81 430 PRO A O 1
ATOM 3328 N N . TYR A 1 431 ? 19.812 14.650 -7.552 1.00 82.56 431 TYR A N 1
ATOM 3329 C CA . TYR A 1 431 ? 20.666 15.159 -6.485 1.00 82.56 431 TYR A CA 1
ATOM 3330 C C . TYR A 1 431 ? 20.657 16.696 -6.467 1.00 82.56 431 TYR A C 1
ATOM 3332 O O . TYR A 1 431 ? 20.714 17.343 -7.511 1.00 82.56 431 TYR A O 1
ATOM 3340 N N . GLY A 1 432 ? 20.535 17.286 -5.276 1.00 81.00 432 GLY A N 1
ATOM 3341 C CA . GLY A 1 432 ? 20.500 18.741 -5.099 1.00 81.00 432 GLY A CA 1
ATOM 3342 C C . GLY A 1 432 ? 19.187 19.431 -5.497 1.00 81.00 432 GLY A C 1
ATOM 3343 O O . GLY A 1 432 ? 19.069 20.640 -5.295 1.00 81.00 432 GLY A O 1
ATOM 3344 N N . TYR A 1 433 ? 18.175 18.711 -6.005 1.00 79.19 433 TYR A N 1
ATOM 3345 C CA . TYR A 1 433 ? 16.894 19.327 -6.362 1.00 79.19 433 TYR A CA 1
ATOM 3346 C C . TYR A 1 433 ? 16.152 19.853 -5.121 1.00 79.19 433 TYR A C 1
ATOM 3348 O O . TYR A 1 433 ? 15.686 19.091 -4.261 1.00 79.19 433 TYR A O 1
ATOM 3356 N N . ARG A 1 434 ? 16.003 21.180 -5.052 1.00 72.94 434 ARG A N 1
ATOM 3357 C CA . ARG A 1 434 ? 15.218 21.879 -4.030 1.00 72.94 434 ARG A CA 1
ATOM 3358 C C . ARG A 1 434 ? 13.813 22.130 -4.573 1.00 72.94 434 ARG A C 1
ATOM 3360 O O . ARG A 1 434 ? 13.632 22.907 -5.501 1.00 72.94 434 ARG A O 1
ATOM 3367 N N . GLY A 1 435 ? 12.823 21.445 -4.009 1.00 74.00 435 GLY A N 1
ATOM 3368 C CA . GLY A 1 435 ? 11.428 21.548 -4.434 1.00 74.00 435 GLY A CA 1
ATOM 3369 C C . GLY A 1 435 ? 10.651 20.249 -4.246 1.00 74.00 435 GLY A C 1
ATOM 3370 O O . GLY A 1 435 ? 11.202 19.223 -3.832 1.00 74.00 435 GLY A O 1
ATOM 3371 N N . MET A 1 436 ? 9.356 20.303 -4.563 1.00 75.00 436 MET A N 1
ATOM 3372 C CA . MET A 1 436 ? 8.494 19.123 -4.577 1.00 75.00 436 MET A CA 1
ATOM 3373 C C . MET A 1 436 ? 8.855 18.232 -5.763 1.00 75.00 436 MET A C 1
ATOM 3375 O O . MET A 1 436 ? 8.822 18.670 -6.910 1.00 75.00 436 MET A O 1
ATOM 3379 N N . TRP A 1 437 ? 9.156 16.972 -5.477 1.00 82.62 437 TRP A N 1
ATOM 3380 C CA . TRP A 1 437 ? 9.429 15.958 -6.483 1.00 82.62 437 TRP A CA 1
ATOM 3381 C C . TRP A 1 437 ? 8.567 14.742 -6.188 1.00 82.62 437 TRP A C 1
ATOM 3383 O O . TRP A 1 437 ? 8.667 14.157 -5.109 1.00 82.62 437 TRP A O 1
ATOM 3393 N N . LYS A 1 438 ? 7.693 14.373 -7.125 1.00 84.94 438 LYS A N 1
ATOM 3394 C CA . LYS A 1 438 ? 6.871 13.176 -6.965 1.00 84.94 438 LYS A CA 1
ATOM 3395 C C . LYS A 1 438 ? 7.696 11.975 -7.408 1.00 84.94 438 LYS A C 1
ATOM 3397 O O . LYS A 1 438 ? 7.931 11.803 -8.592 1.00 84.94 438 LYS A O 1
ATOM 3402 N N . GLU A 1 439 ? 8.151 11.147 -6.477 1.00 87.94 439 GLU A N 1
ATOM 3403 C CA . GLU A 1 439 ? 8.987 9.995 -6.841 1.00 87.94 439 GLU A CA 1
ATOM 3404 C C . GLU A 1 439 ? 8.188 8.840 -7.428 1.00 87.94 439 GLU A C 1
ATOM 3406 O O . GLU A 1 439 ? 8.722 8.070 -8.211 1.00 87.94 439 GLU A O 1
ATOM 3411 N N . ARG A 1 440 ? 6.917 8.692 -7.053 1.00 89.19 440 ARG A N 1
ATOM 3412 C CA . ARG A 1 440 ? 6.102 7.527 -7.410 1.00 89.19 440 ARG A CA 1
ATOM 3413 C C . ARG A 1 440 ? 4.713 7.943 -7.849 1.00 89.19 440 ARG A C 1
ATOM 3415 O O . ARG A 1 440 ? 4.129 8.861 -7.271 1.00 89.19 440 ARG A O 1
ATOM 3422 N N . CYS A 1 441 ? 4.162 7.259 -8.842 1.00 85.81 441 CYS A N 1
ATOM 3423 C CA . CYS A 1 441 ? 2.748 7.357 -9.184 1.00 85.81 441 CYS A CA 1
ATOM 3424 C C . CYS A 1 441 ? 2.237 6.075 -9.845 1.00 85.81 441 CYS A C 1
ATOM 3426 O O . CYS A 1 441 ? 3.027 5.295 -10.372 1.00 85.81 441 CYS A O 1
ATOM 3428 N N . ALA A 1 442 ? 0.916 5.898 -9.852 1.00 87.62 442 ALA A N 1
ATOM 3429 C CA . ALA A 1 442 ? 0.233 4.986 -10.761 1.00 87.62 442 ALA A CA 1
ATOM 3430 C C . ALA A 1 442 ? -0.795 5.738 -11.597 1.00 87.62 442 ALA A C 1
ATOM 3432 O O . ALA A 1 442 ? -1.332 6.759 -11.155 1.00 87.62 442 ALA A O 1
ATOM 3433 N N . GLY A 1 443 ? -1.045 5.219 -12.791 1.00 83.81 443 GLY A N 1
ATOM 3434 C CA . GLY A 1 443 ? -2.003 5.738 -13.756 1.00 83.81 443 GLY A CA 1
ATOM 3435 C C . GLY A 1 443 ? -2.816 4.612 -14.373 1.00 83.81 443 GLY A C 1
ATOM 3436 O O . GLY A 1 443 ? -2.428 3.447 -14.317 1.00 83.81 443 GLY A O 1
ATOM 3437 N N . SER A 1 444 ? -3.954 4.976 -14.950 1.00 82.38 444 SER A N 1
ATOM 3438 C CA . SER A 1 444 ? -4.799 4.072 -15.738 1.00 82.38 444 SER A CA 1
ATOM 3439 C C . SER A 1 444 ? -4.537 4.191 -17.243 1.00 82.38 444 SER A C 1
ATOM 3441 O O . SER A 1 444 ? -4.907 3.302 -18.007 1.00 82.38 444 SER A O 1
ATOM 3443 N N . VAL A 1 445 ? -3.893 5.282 -17.666 1.00 87.44 445 VAL A N 1
ATOM 3444 C CA . VAL A 1 445 ? -3.676 5.641 -19.071 1.00 87.44 445 VAL A CA 1
ATOM 3445 C C . VAL A 1 445 ? -2.194 5.709 -19.412 1.00 87.44 445 VAL A C 1
ATOM 3447 O O . VAL A 1 445 ? -1.781 5.222 -20.464 1.00 87.44 445 VAL A O 1
ATOM 3450 N N . SER A 1 446 ? -1.392 6.371 -18.577 1.00 91.31 446 SER A N 1
ATOM 3451 C CA . SER A 1 446 ? 0.035 6.555 -18.863 1.00 91.31 446 SER A CA 1
ATOM 3452 C C . SER A 1 446 ? 0.831 6.922 -17.622 1.00 91.31 446 SER A C 1
ATOM 3454 O O . SER A 1 446 ? 0.290 7.570 -16.726 1.00 91.31 446 SER A O 1
ATOM 3456 N N . CYS A 1 447 ? 2.117 6.574 -17.615 1.00 92.88 447 CYS A N 1
ATOM 3457 C CA . CYS A 1 447 ? 3.067 6.877 -16.552 1.00 92.88 447 CYS A CA 1
ATOM 3458 C C . CYS A 1 447 ? 4.405 7.291 -17.165 1.00 92.88 447 CYS A C 1
ATOM 3460 O O . CYS A 1 447 ? 4.974 6.554 -17.969 1.00 92.88 447 CYS A O 1
ATOM 3462 N N . THR A 1 448 ? 4.911 8.462 -16.781 1.00 91.81 448 THR A N 1
ATOM 3463 C CA . THR A 1 448 ? 6.168 9.021 -17.295 1.00 91.81 448 THR A CA 1
ATOM 3464 C C . THR A 1 448 ? 6.921 9.802 -16.225 1.00 91.81 448 THR A C 1
ATOM 3466 O O . THR A 1 448 ? 6.320 10.306 -15.274 1.00 91.81 448 THR A O 1
ATOM 3469 N N . CYS A 1 449 ? 8.231 9.972 -16.402 1.00 89.31 449 CYS A N 1
ATOM 3470 C CA . CYS A 1 449 ? 9.021 10.920 -15.615 1.00 89.31 449 CYS A CA 1
ATOM 3471 C C . CYS A 1 449 ? 9.118 12.269 -16.338 1.00 89.31 449 CYS A C 1
ATOM 3473 O O . CYS A 1 449 ? 9.594 12.338 -17.469 1.00 89.31 449 CYS A O 1
ATOM 3475 N N . LEU A 1 450 ? 8.669 13.349 -15.692 1.00 84.88 450 LEU A N 1
ATOM 3476 C CA . LEU A 1 450 ? 8.819 14.716 -16.195 1.00 84.88 450 LEU A CA 1
ATOM 3477 C C . LEU A 1 450 ? 10.046 15.397 -15.584 1.00 84.88 450 LEU A C 1
ATOM 3479 O O . LEU A 1 450 ? 10.254 15.364 -14.368 1.00 84.88 450 LEU A O 1
ATOM 3483 N N . LYS A 1 451 ? 10.824 16.069 -16.437 1.00 75.19 451 LYS A N 1
ATOM 3484 C CA . LYS A 1 451 ? 11.995 16.858 -16.039 1.00 75.19 451 LYS A CA 1
ATOM 3485 C C . LYS A 1 451 ? 11.619 18.164 -15.339 1.00 75.19 451 LYS A C 1
ATOM 3487 O O . LYS A 1 451 ? 10.609 18.758 -15.722 1.00 75.19 451 LYS A O 1
ATOM 3492 N N . PRO A 1 452 ? 12.486 18.679 -14.440 1.00 67.56 452 PRO A N 1
ATOM 3493 C CA . PRO A 1 452 ? 12.503 20.096 -14.093 1.00 67.56 452 PRO A CA 1
ATOM 3494 C C . PRO A 1 452 ? 12.566 20.938 -15.371 1.00 67.56 452 PRO A C 1
ATOM 3496 O O . PRO A 1 452 ? 13.466 20.763 -16.187 1.00 67.56 452 PRO A O 1
ATOM 3499 N N . GLY A 1 453 ? 11.601 21.828 -15.557 1.00 62.12 453 GLY A N 1
ATOM 3500 C CA . GLY A 1 453 ? 11.620 22.862 -16.586 1.00 62.12 453 GLY A CA 1
ATOM 3501 C C . GLY A 1 453 ? 11.652 24.236 -15.929 1.00 62.12 453 GLY A C 1
ATOM 3502 O O . GLY A 1 453 ? 11.255 24.377 -14.770 1.00 62.12 453 GLY A O 1
ATOM 3503 N N . TYR A 1 454 ? 12.087 25.256 -16.666 1.00 43.75 454 TYR A N 1
ATOM 3504 C CA . TYR A 1 454 ? 11.933 26.645 -16.240 1.00 43.75 454 TYR A CA 1
ATOM 3505 C C . TYR A 1 454 ? 10.439 26.995 -16.246 1.00 43.75 454 TYR A C 1
ATOM 3507 O O . TYR A 1 454 ? 9.815 27.123 -17.296 1.00 43.75 454 TYR A O 1
ATOM 3515 N N . GLY A 1 455 ? 9.833 27.055 -15.063 1.00 47.19 455 GLY A N 1
ATOM 3516 C CA . GLY A 1 455 ? 8.422 27.387 -14.899 1.00 47.19 455 GLY A CA 1
ATOM 3517 C C . GLY A 1 455 ? 7.948 27.130 -13.475 1.00 47.19 455 GLY A C 1
ATOM 3518 O O . GLY A 1 455 ? 7.847 25.980 -13.044 1.00 47.19 455 GLY A O 1
ATOM 3519 N N . TYR A 1 456 ? 7.642 28.204 -12.747 1.00 41.53 456 TYR A N 1
ATOM 3520 C CA . TYR A 1 456 ? 7.012 28.128 -11.431 1.00 41.53 456 TYR A CA 1
ATOM 3521 C C . TYR A 1 456 ? 5.667 27.386 -11.536 1.00 41.53 456 TYR A C 1
ATOM 3523 O O . TYR A 1 456 ? 4.840 27.699 -12.387 1.00 41.53 456 TYR A O 1
ATOM 3531 N N . GLY A 1 457 ? 5.456 26.378 -10.682 1.00 51.34 457 GLY A N 1
ATOM 3532 C CA . GLY A 1 457 ? 4.165 25.689 -10.536 1.00 51.34 457 GLY A CA 1
ATOM 3533 C C . GLY A 1 457 ? 3.991 24.351 -11.271 1.00 51.34 457 GLY A C 1
ATOM 3534 O O . GLY A 1 457 ? 2.946 23.721 -11.107 1.00 51.34 457 GLY A O 1
ATOM 3535 N N . ARG A 1 458 ? 4.978 23.854 -12.034 1.00 56.91 458 ARG A N 1
ATOM 3536 C CA . ARG A 1 458 ? 4.882 22.508 -12.641 1.00 56.91 458 ARG A CA 1
ATOM 3537 C C . ARG A 1 458 ? 5.213 21.409 -11.618 1.00 56.91 458 ARG A C 1
ATOM 3539 O O . ARG A 1 458 ? 6.167 21.525 -10.854 1.00 56.91 458 ARG A O 1
ATOM 3546 N N . ARG A 1 459 ? 4.417 20.329 -11.595 1.00 63.66 459 ARG A N 1
ATOM 3547 C CA . ARG A 1 459 ? 4.714 19.109 -10.819 1.00 63.66 459 ARG A CA 1
ATOM 3548 C C . ARG A 1 459 ? 5.810 18.326 -11.555 1.00 63.66 459 ARG A C 1
ATOM 3550 O O . ARG A 1 459 ? 5.588 17.908 -12.687 1.00 63.66 459 ARG A O 1
ATOM 3557 N N . PHE A 1 460 ? 6.970 18.153 -10.926 1.00 79.75 460 PHE A N 1
ATOM 3558 C CA . PHE A 1 460 ? 8.117 17.429 -11.487 1.00 79.75 460 PHE A CA 1
ATOM 3559 C C . PHE A 1 460 ? 8.243 16.015 -10.904 1.00 79.75 460 PHE A C 1
ATOM 3561 O O . PHE A 1 460 ? 7.747 15.739 -9.805 1.00 79.75 460 PHE A O 1
ATOM 3568 N N . GLY A 1 461 ? 8.900 15.122 -11.647 1.00 86.94 461 GLY A N 1
ATOM 3569 C CA . GLY A 1 461 ? 8.999 13.701 -11.324 1.00 86.94 461 GLY A CA 1
ATOM 3570 C C . GLY A 1 461 ? 7.891 12.864 -11.968 1.00 86.94 461 GLY A C 1
ATOM 3571 O O . GLY A 1 461 ? 7.468 13.119 -13.097 1.00 86.94 461 GLY A O 1
ATOM 3572 N N . ALA A 1 462 ? 7.443 11.836 -11.258 1.00 89.44 462 ALA A N 1
ATOM 3573 C CA . ALA A 1 462 ? 6.471 10.855 -11.708 1.00 89.44 462 ALA A CA 1
ATOM 3574 C C . ALA A 1 462 ? 5.115 11.505 -12.002 1.00 89.44 462 ALA A C 1
ATOM 3576 O O . ALA A 1 462 ? 4.457 12.071 -11.124 1.00 89.44 462 ALA A O 1
ATOM 3577 N N . THR A 1 463 ? 4.691 11.398 -13.256 1.00 88.75 463 THR A N 1
ATOM 3578 C CA . THR A 1 463 ? 3.417 11.903 -13.761 1.00 88.75 463 THR A CA 1
ATOM 3579 C C . THR A 1 463 ? 2.622 10.752 -14.338 1.00 88.75 463 THR A C 1
ATOM 3581 O O . THR A 1 463 ? 3.086 10.063 -15.243 1.00 88.75 463 THR A O 1
ATOM 3584 N N . CYS A 1 464 ? 1.416 10.566 -13.811 1.00 86.88 464 CYS A N 1
ATOM 3585 C CA . CYS A 1 464 ? 0.522 9.499 -14.216 1.00 86.88 464 CYS A CA 1
ATOM 3586 C C . CYS A 1 464 ? -0.871 10.058 -14.511 1.00 86.88 464 CYS A C 1
ATOM 3588 O O . CYS A 1 464 ? -1.299 11.002 -13.838 1.00 86.88 464 CYS A O 1
ATOM 3590 N N . ARG A 1 465 ? -1.541 9.487 -15.512 1.00 83.38 465 ARG A N 1
ATOM 3591 C CA . ARG A 1 465 ? -2.920 9.805 -15.908 1.00 83.38 465 ARG A CA 1
ATOM 3592 C C . ARG A 1 465 ? -3.819 8.601 -15.714 1.00 83.38 465 ARG A C 1
ATOM 3594 O O . ARG A 1 465 ? -3.357 7.480 -16.026 1.00 83.38 465 ARG A O 1
#

Radius of gyration: 33.76 Å; chains: 1; bounding box: 85×69×97 Å

Organism: NCBI:txid59560

Sequence (465 aa):
MNTLFCMLQVTKCNSPKLGVNLAAKRACPKTCGSCTPCTYEQKKCESEKTCFDKSPQWCQFALKGKCSEASSHGLVVRKHCRVTCEECRPCKAPPVYQAPPCSNDCEDLRDDCPRLATEMRYCTYPDYTDWMQSNCKLSCGLCKKCRAPPKLPSLISAPPAPPQGYKPTPTPTDEPISTYSPEDVYAILSELYGNDTDNGTSITKKKFGPENTLQYEVKRECKQYKIQMQASLQEQCLAAHNYYRCLHNVPELEYDDILATSAYSYAIKMANDGMYGAASVKPSLVGIDREQDVGENIAWQMNRYNQFNIYQAVSGWYAEGLNYDHENPGYNDKTSHFTQLVWKGSSKVGCGLKKRGNEIYIVAHYQAAGNVPMKFPANVKPPKNACKAQCSSGRCQGNNAEKSTCNCGQGRQYDAPVCTGGCVAFCPKPYGYRGMWKERCAGSVSCTCLKPGYGYGRRFGATCR